Protein AF-A0A7S4URN3-F1 (afdb_monomer)

Structure (mmCIF, N/CA/C/O backbone):
data_AF-A0A7S4URN3-F1
#
_entry.id   AF-A0A7S4URN3-F1
#
loop_
_atom_site.group_PDB
_atom_site.id
_atom_site.type_symbol
_atom_site.label_atom_id
_atom_site.label_alt_id
_atom_site.label_comp_id
_atom_site.label_asym_id
_atom_site.label_entity_id
_atom_site.label_seq_id
_atom_site.pdbx_PDB_ins_code
_atom_site.Cartn_x
_atom_site.Cartn_y
_atom_site.Cartn_z
_atom_site.occupancy
_atom_site.B_iso_or_equiv
_atom_site.auth_seq_id
_atom_site.auth_comp_id
_atom_site.auth_asym_id
_atom_site.auth_atom_id
_atom_site.pdbx_PDB_model_num
ATOM 1 N N . ALA A 1 1 ? 8.126 -21.724 -4.068 1.00 31.20 1 ALA A N 1
ATOM 2 C CA . ALA A 1 1 ? 8.410 -22.560 -5.254 1.00 31.20 1 ALA A CA 1
ATOM 3 C C . ALA A 1 1 ? 7.134 -22.902 -6.029 1.00 31.20 1 ALA A C 1
ATOM 5 O O . ALA A 1 1 ? 7.015 -22.445 -7.153 1.00 31.20 1 ALA A O 1
ATOM 6 N N . VAL A 1 2 ? 6.151 -23.600 -5.439 1.00 29.59 2 VAL A N 1
ATOM 7 C CA . VAL A 1 2 ? 4.902 -23.997 -6.135 1.00 29.59 2 VAL A CA 1
ATOM 8 C C . VAL A 1 2 ? 4.038 -22.802 -6.569 1.00 29.59 2 VAL A C 1
ATOM 10 O O . VAL A 1 2 ? 3.654 -22.737 -7.728 1.00 29.59 2 VAL A O 1
ATOM 13 N N . ALA A 1 3 ? 3.812 -21.812 -5.697 1.00 33.62 3 ALA A N 1
ATOM 14 C CA . ALA A 1 3 ? 3.045 -20.606 -6.047 1.00 33.62 3 ALA A CA 1
ATOM 15 C C . ALA A 1 3 ? 3.719 -19.762 -7.148 1.00 33.62 3 ALA A C 1
ATOM 17 O O . ALA A 1 3 ? 3.052 -19.281 -8.056 1.00 33.62 3 ALA A O 1
ATOM 18 N N . ALA A 1 4 ? 5.053 -19.653 -7.113 1.00 37.53 4 ALA A N 1
ATOM 19 C CA . ALA A 1 4 ? 5.818 -19.019 -8.184 1.00 37.53 4 ALA A CA 1
ATOM 20 C C . ALA A 1 4 ? 5.694 -19.816 -9.493 1.00 37.53 4 ALA A C 1
ATOM 22 O O . ALA A 1 4 ? 5.439 -19.227 -10.532 1.00 37.53 4 ALA A O 1
ATOM 23 N N . GLY A 1 5 ? 5.779 -21.150 -9.441 1.00 33.94 5 GLY A N 1
ATOM 24 C CA . GLY A 1 5 ? 5.560 -22.020 -10.600 1.00 33.94 5 GLY A CA 1
ATOM 25 C C . GLY A 1 5 ? 4.154 -21.895 -11.192 1.00 33.94 5 GLY A C 1
ATOM 26 O O . GLY A 1 5 ? 4.022 -21.835 -12.407 1.00 33.94 5 GLY A O 1
ATOM 27 N N . MET A 1 6 ? 3.116 -21.778 -10.360 1.00 39.91 6 MET A N 1
ATOM 28 C CA . MET A 1 6 ? 1.736 -21.556 -10.808 1.00 39.91 6 MET A CA 1
ATOM 29 C C . MET A 1 6 ? 1.520 -20.153 -11.377 1.00 39.91 6 MET A C 1
ATOM 31 O O . MET A 1 6 ? 0.835 -20.029 -12.380 1.00 39.91 6 MET A O 1
ATOM 35 N N . ALA A 1 7 ? 2.126 -19.111 -10.801 1.00 45.91 7 ALA A N 1
ATOM 36 C CA . ALA A 1 7 ? 2.067 -17.753 -11.343 1.00 45.91 7 ALA A CA 1
ATOM 37 C C . ALA A 1 7 ? 2.823 -17.640 -12.675 1.00 45.91 7 ALA A C 1
ATOM 39 O O . ALA A 1 7 ? 2.300 -17.064 -13.624 1.00 45.91 7 ALA A O 1
ATOM 40 N N . PHE A 1 8 ? 4.002 -18.262 -12.788 1.00 50.72 8 PHE A N 1
ATOM 41 C CA . PHE A 1 8 ? 4.723 -18.388 -14.055 1.00 50.72 8 PHE A CA 1
ATOM 42 C C . PHE A 1 8 ? 3.927 -19.203 -15.076 1.00 50.72 8 PHE A C 1
ATOM 44 O O . PHE A 1 8 ? 3.889 -18.827 -16.239 1.00 50.72 8 PHE A O 1
ATOM 51 N N . HIS A 1 9 ? 3.253 -20.276 -14.657 1.00 48.88 9 HIS A N 1
ATOM 52 C CA . HIS A 1 9 ? 2.403 -21.076 -15.535 1.00 48.88 9 HIS A CA 1
ATOM 53 C C . HIS A 1 9 ? 1.124 -20.335 -15.943 1.00 48.88 9 HIS A C 1
ATOM 55 O O . HIS A 1 9 ? 0.731 -20.425 -17.093 1.00 48.88 9 HIS A O 1
ATOM 61 N N . ALA A 1 10 ? 0.505 -19.553 -15.059 1.00 50.66 10 ALA A N 1
ATOM 62 C CA . ALA A 1 10 ? -0.673 -18.740 -15.356 1.00 50.66 10 ALA A CA 1
ATOM 63 C C . ALA A 1 10 ? -0.323 -17.553 -16.260 1.00 50.66 10 ALA A C 1
ATOM 65 O O . ALA A 1 10 ? -1.000 -17.339 -17.259 1.00 50.66 10 ALA A O 1
ATOM 66 N N . ALA A 1 11 ? 0.772 -16.840 -15.979 1.00 51.81 11 ALA A N 1
ATOM 67 C CA . ALA A 1 11 ? 1.311 -15.822 -16.875 1.00 51.81 11 ALA A CA 1
ATOM 68 C C . ALA A 1 11 ? 1.699 -16.442 -18.222 1.00 51.81 11 ALA A C 1
ATOM 70 O O . ALA A 1 11 ? 1.408 -15.869 -19.264 1.00 51.81 11 ALA A O 1
ATOM 71 N N . ALA A 1 12 ? 2.261 -17.653 -18.228 1.00 51.88 12 ALA A N 1
ATOM 72 C CA . ALA A 1 12 ? 2.531 -18.375 -19.460 1.00 51.88 12 ALA A CA 1
ATOM 73 C C . ALA A 1 12 ? 1.251 -18.847 -20.178 1.00 51.88 12 ALA A C 1
ATOM 75 O O . ALA A 1 12 ? 1.177 -18.811 -21.396 1.00 51.88 12 ALA A O 1
ATOM 76 N N . ILE A 1 13 ? 0.191 -19.237 -19.482 1.00 54.19 13 ILE A N 1
ATOM 77 C CA . ILE A 1 13 ? -1.080 -19.592 -20.128 1.00 54.19 13 ILE A CA 1
ATOM 78 C C . ILE A 1 13 ? -1.747 -18.344 -20.719 1.00 54.19 13 ILE A C 1
ATOM 80 O O . ILE A 1 13 ? -2.245 -18.389 -21.842 1.00 54.19 13 ILE A O 1
ATOM 84 N N . PHE A 1 14 ? -1.727 -17.223 -19.996 1.00 55.41 14 PHE A N 1
ATOM 85 C CA . PHE A 1 14 ? -2.300 -15.964 -20.466 1.00 55.41 14 PHE A CA 1
ATOM 86 C C . PHE A 1 14 ? -1.469 -15.315 -21.585 1.00 55.41 14 PHE A C 1
ATOM 88 O O . PHE A 1 14 ? -2.052 -14.714 -22.490 1.00 55.41 14 PHE A O 1
ATOM 95 N N . TYR A 1 15 ? -0.137 -15.468 -21.565 1.00 57.97 15 TYR A N 1
ATOM 96 C CA . TYR A 1 15 ? 0.778 -14.700 -22.419 1.00 57.97 15 TYR A CA 1
ATOM 97 C C . TYR A 1 15 ? 1.849 -15.503 -23.190 1.00 57.97 15 TYR A C 1
ATOM 99 O O . TYR A 1 15 ? 2.396 -14.968 -24.148 1.00 57.97 15 TYR A O 1
ATOM 107 N N . ALA A 1 16 ? 2.152 -16.774 -22.888 1.00 46.41 16 ALA A N 1
ATOM 108 C CA . ALA A 1 16 ? 3.284 -17.517 -23.497 1.00 46.41 16 ALA A CA 1
ATOM 109 C C . ALA A 1 16 ? 3.098 -17.968 -24.953 1.00 46.41 16 ALA A C 1
ATOM 111 O O . ALA A 1 16 ? 3.830 -18.837 -25.425 1.00 46.41 16 ALA A O 1
ATOM 112 N N . ARG A 1 17 ? 2.151 -17.396 -25.694 1.00 48.62 17 ARG A N 1
ATOM 113 C CA . ARG A 1 17 ? 2.053 -17.604 -27.149 1.00 48.62 17 ARG A CA 1
ATOM 114 C C . ARG A 1 17 ? 1.726 -16.336 -27.928 1.00 48.62 17 ARG A C 1
ATOM 116 O O . ARG A 1 17 ? 1.240 -16.424 -29.049 1.00 48.62 17 ARG A O 1
ATOM 123 N N . ARG A 1 18 ? 1.931 -15.169 -27.326 1.00 54.78 18 ARG A N 1
ATOM 124 C CA . ARG A 1 18 ? 1.501 -13.897 -27.895 1.00 54.78 18 ARG A C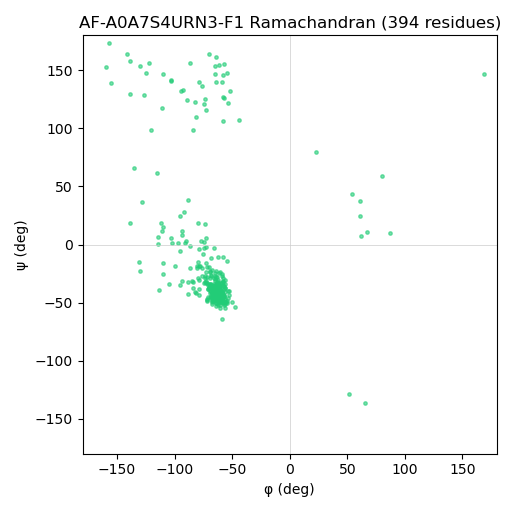A 1
ATOM 125 C C . ARG A 1 18 ? 2.706 -12.989 -28.097 1.00 54.78 18 ARG A C 1
ATOM 127 O O . ARG A 1 18 ? 3.133 -12.343 -27.156 1.00 54.78 18 ARG A O 1
ATOM 134 N N . GLU A 1 19 ? 3.234 -12.940 -29.319 1.00 55.97 19 GLU A N 1
ATOM 135 C CA . GLU A 1 19 ? 4.227 -11.927 -29.736 1.00 55.97 19 GLU A CA 1
ATOM 136 C C . GLU A 1 19 ? 3.642 -10.496 -29.664 1.00 55.97 19 GLU A C 1
ATOM 138 O O . GLU A 1 19 ? 4.362 -9.507 -29.725 1.00 55.97 19 GLU A O 1
ATOM 143 N N . ASP A 1 20 ? 2.322 -10.369 -29.475 1.00 64.44 20 ASP A N 1
ATOM 144 C CA . ASP A 1 20 ? 1.578 -9.112 -29.420 1.00 64.44 20 ASP A CA 1
ATOM 145 C C . ASP A 1 20 ? 1.378 -8.555 -27.995 1.00 64.44 20 ASP A C 1
ATOM 147 O O . ASP A 1 20 ? 0.625 -7.596 -27.825 1.00 64.44 20 ASP A O 1
ATOM 151 N N . VAL A 1 21 ? 2.004 -9.113 -26.940 1.00 73.81 21 VAL A N 1
ATOM 152 C CA . VAL A 1 21 ? 1.850 -8.555 -25.570 1.00 73.81 21 VAL A CA 1
ATOM 153 C C . VAL A 1 21 ? 2.269 -7.094 -25.533 1.00 73.81 21 VAL A C 1
ATOM 155 O O . VAL A 1 21 ? 1.562 -6.267 -24.962 1.00 73.81 21 VAL A O 1
ATOM 158 N N . LYS A 1 22 ? 3.397 -6.777 -26.174 1.00 74.75 22 LYS A N 1
ATOM 159 C CA . LYS A 1 22 ? 3.899 -5.410 -26.280 1.00 74.75 22 LYS A CA 1
ATOM 160 C C . LYS A 1 22 ? 2.895 -4.494 -26.984 1.00 74.75 22 LYS A C 1
ATOM 162 O O . LYS A 1 22 ? 2.671 -3.386 -26.510 1.00 74.75 22 LYS A O 1
ATOM 167 N N . ASP A 1 23 ? 2.254 -4.975 -28.046 1.00 75.12 23 ASP A N 1
ATOM 168 C CA . ASP A 1 23 ? 1.300 -4.200 -28.852 1.00 75.12 23 ASP A CA 1
ATOM 169 C C . ASP A 1 23 ? -0.030 -3.944 -28.126 1.00 75.12 23 ASP A C 1
ATOM 171 O O . ASP A 1 23 ? -0.773 -3.025 -28.468 1.00 75.12 23 ASP A O 1
ATOM 175 N N . ARG A 1 24 ? -0.333 -4.732 -27.087 1.00 76.69 24 ARG A N 1
ATOM 176 C CA . ARG A 1 24 ? -1.488 -4.509 -26.203 1.00 76.69 24 ARG A CA 1
ATOM 177 C C . ARG A 1 24 ? -1.229 -3.449 -25.143 1.00 76.69 24 ARG A C 1
ATOM 179 O O . ARG A 1 24 ? -2.192 -2.948 -24.559 1.00 76.69 24 ARG A O 1
ATOM 186 N N . LEU A 1 25 ? 0.031 -3.118 -24.860 1.00 80.56 25 LEU A N 1
ATOM 187 C CA . LEU A 1 25 ? 0.356 -2.069 -23.903 1.00 80.56 25 LEU A CA 1
ATOM 188 C C . LEU A 1 25 ? 0.043 -0.714 -24.535 1.00 80.56 25 LEU A C 1
ATOM 190 O O . LEU A 1 25 ? 0.535 -0.371 -25.605 1.00 80.56 25 LEU A O 1
ATOM 194 N N . HIS A 1 26 ? -0.773 0.070 -23.849 1.00 78.19 26 HIS A N 1
ATOM 195 C CA . HIS A 1 26 ? -1.189 1.395 -24.288 1.00 78.19 26 HIS A CA 1
ATOM 196 C C . HIS A 1 26 ? -1.190 2.353 -23.100 1.00 78.19 26 HIS A C 1
ATOM 198 O O . HIS A 1 26 ? -1.283 1.919 -21.948 1.00 78.19 26 HIS A O 1
ATOM 204 N N . SER A 1 27 ? -1.102 3.654 -23.392 1.00 84.44 27 SER A N 1
ATOM 205 C CA . SER A 1 27 ? -1.157 4.720 -22.385 1.00 84.44 27 SER A CA 1
ATOM 206 C C . SER A 1 27 ? -0.152 4.473 -21.238 1.00 84.44 27 SER A C 1
ATOM 208 O O . SER A 1 27 ? 1.023 4.206 -21.497 1.00 84.44 27 SER A O 1
ATOM 210 N N . GLU A 1 28 ? -0.604 4.526 -19.987 1.00 83.06 28 GLU A N 1
ATOM 211 C CA . GLU A 1 28 ? 0.191 4.365 -18.767 1.00 83.06 28 GLU A CA 1
ATOM 212 C C . GLU A 1 28 ? 0.972 3.041 -18.712 1.00 83.06 28 GLU A C 1
ATOM 214 O O . GLU A 1 28 ? 2.139 3.010 -18.320 1.00 83.06 28 GLU A O 1
ATOM 219 N N . ASN A 1 29 ? 0.387 1.943 -19.199 1.00 85.00 29 ASN A N 1
ATOM 220 C CA . ASN A 1 29 ? 1.064 0.646 -19.196 1.00 85.00 29 ASN A CA 1
ATOM 221 C C . ASN A 1 29 ? 2.283 0.618 -20.123 1.00 85.00 29 ASN A C 1
ATOM 223 O O . ASN A 1 29 ? 3.320 0.045 -19.785 1.00 85.00 29 ASN A O 1
ATOM 227 N N . ALA A 1 30 ? 2.157 1.239 -21.299 1.00 88.12 30 ALA A N 1
ATOM 228 C CA . ALA A 1 30 ? 3.261 1.369 -22.244 1.00 88.12 30 ALA A CA 1
ATOM 229 C C . ALA A 1 30 ? 4.333 2.327 -21.711 1.00 88.12 30 ALA A C 1
ATOM 231 O O . ALA A 1 30 ? 5.526 2.057 -21.866 1.00 88.12 30 ALA A O 1
ATOM 232 N N . PHE A 1 31 ? 3.910 3.404 -21.041 1.00 91.62 31 PHE A N 1
ATOM 233 C CA . PHE A 1 31 ? 4.807 4.353 -20.390 1.00 91.62 31 PHE A CA 1
ATOM 234 C C . PHE A 1 31 ? 5.708 3.654 -19.366 1.00 91.62 31 PHE A C 1
ATOM 236 O O . PHE A 1 31 ? 6.931 3.727 -19.485 1.00 91.62 31 PHE A O 1
ATOM 243 N N . TYR A 1 32 ? 5.150 2.876 -18.436 1.00 93.56 32 TYR A N 1
ATOM 244 C CA . TYR A 1 32 ? 5.968 2.158 -17.454 1.00 93.56 32 TYR A CA 1
ATOM 245 C C . TYR A 1 32 ? 6.831 1.062 -18.071 1.00 93.56 32 TYR A C 1
ATOM 247 O O . TYR A 1 32 ? 8.019 0.962 -17.760 1.00 93.56 32 TYR A O 1
ATOM 255 N N . TYR A 1 33 ? 6.285 0.284 -19.006 1.00 93.75 33 TYR A N 1
ATOM 256 C CA . TYR A 1 33 ? 7.069 -0.728 -19.709 1.00 93.75 33 TYR A CA 1
ATOM 257 C C . TYR A 1 33 ? 8.284 -0.133 -20.445 1.00 93.75 33 TYR A C 1
ATOM 259 O O . TYR A 1 33 ? 9.333 -0.777 -20.521 1.00 93.75 33 TYR A O 1
ATOM 267 N N . SER A 1 34 ? 8.188 1.109 -20.933 1.00 93.81 34 SER A N 1
ATOM 268 C CA . SER A 1 34 ? 9.299 1.774 -21.618 1.00 93.81 34 SER A CA 1
ATOM 269 C C . SER A 1 34 ? 10.548 1.907 -20.735 1.00 93.81 34 SER A C 1
ATOM 271 O O . SER A 1 34 ? 11.649 1.636 -21.214 1.00 93.81 34 SER A O 1
ATOM 273 N N . PHE A 1 35 ? 10.407 2.198 -19.436 1.00 95.31 35 PHE A N 1
ATOM 274 C CA . PHE A 1 35 ? 11.544 2.284 -18.511 1.00 95.31 35 PHE A CA 1
ATOM 275 C C . PHE A 1 35 ? 12.195 0.922 -18.266 1.00 95.31 35 PHE A C 1
ATOM 277 O O . PHE A 1 35 ? 13.421 0.808 -18.255 1.00 95.31 35 PHE A O 1
ATOM 284 N N . TYR A 1 36 ? 11.390 -0.137 -18.137 1.00 95.88 36 TYR A N 1
ATOM 285 C CA . TYR A 1 36 ? 11.913 -1.504 -18.097 1.00 95.88 36 TYR A CA 1
ATOM 286 C C . TYR A 1 36 ? 12.708 -1.815 -19.374 1.00 95.88 36 TYR A C 1
ATOM 288 O O . TYR A 1 36 ? 13.822 -2.345 -19.300 1.00 95.88 36 TYR A O 1
ATOM 296 N N . GLN A 1 37 ? 12.180 -1.419 -20.538 1.00 94.62 37 GLN A N 1
ATOM 297 C CA . GLN A 1 37 ? 12.847 -1.608 -21.821 1.00 94.62 37 GLN A CA 1
ATOM 298 C C . GLN A 1 37 ? 14.197 -0.868 -21.878 1.00 94.62 37 GLN A C 1
ATOM 300 O O . GLN A 1 37 ? 15.192 -1.447 -22.315 1.00 94.62 37 GLN A O 1
ATOM 305 N N . GLN A 1 38 ? 14.275 0.369 -21.376 1.00 94.69 38 GLN A N 1
ATOM 306 C CA . GLN A 1 38 ? 15.536 1.117 -21.297 1.00 94.69 38 GLN A CA 1
ATOM 307 C C . GLN A 1 38 ? 16.605 0.360 -20.486 1.00 94.69 38 GLN A C 1
ATOM 309 O O . GLN A 1 38 ? 17.749 0.223 -20.928 1.00 94.69 38 GLN A O 1
ATOM 314 N N . VAL A 1 39 ? 16.231 -0.215 -19.336 1.00 96.62 39 VAL A N 1
ATOM 315 C CA . VAL A 1 39 ? 17.162 -0.952 -18.463 1.00 96.62 39 VAL A CA 1
ATOM 316 C C . VAL A 1 39 ? 17.684 -2.224 -19.132 1.00 96.62 39 VAL A C 1
ATOM 318 O O . VAL A 1 39 ? 18.885 -2.513 -19.068 1.00 96.62 39 VAL A O 1
ATOM 321 N N . ILE A 1 40 ? 16.822 -3.006 -19.787 1.00 95.75 40 ILE A N 1
ATOM 322 C CA . ILE A 1 40 ? 17.253 -4.249 -20.450 1.00 95.75 40 ILE A CA 1
ATOM 323 C C . ILE A 1 40 ? 18.066 -3.977 -21.721 1.00 95.75 40 ILE A C 1
ATOM 325 O O . ILE A 1 40 ? 18.977 -4.745 -22.024 1.00 95.75 40 ILE A O 1
ATOM 329 N N . SER A 1 41 ? 17.793 -2.877 -22.429 1.00 94.31 41 SER A N 1
ATOM 330 C CA . SER A 1 41 ? 18.504 -2.495 -23.654 1.00 94.31 41 SER A CA 1
ATOM 331 C C . SER A 1 41 ? 19.860 -1.828 -23.392 1.00 94.31 41 SER A C 1
ATOM 333 O O . SER A 1 41 ? 20.684 -1.746 -24.302 1.00 94.31 41 SER A O 1
ATOM 335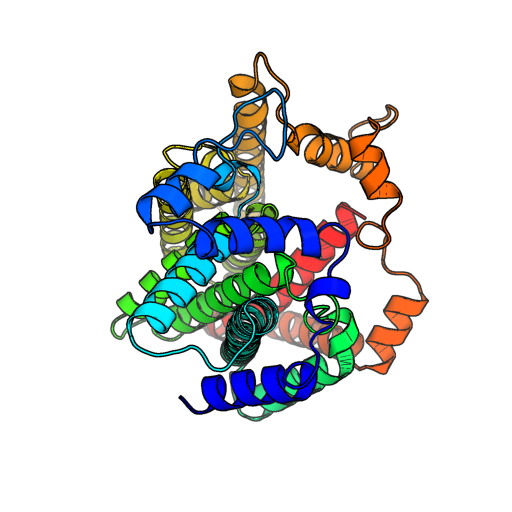 N N . ALA A 1 42 ? 20.136 -1.385 -22.161 1.00 94.31 42 ALA A N 1
ATOM 336 C CA . ALA A 1 42 ? 21.417 -0.779 -21.802 1.00 94.31 42 ALA A CA 1
ATOM 337 C C . ALA A 1 42 ? 22.610 -1.744 -21.981 1.00 94.31 42 ALA A C 1
ATOM 339 O O . ALA A 1 42 ? 22.485 -2.966 -21.860 1.00 94.31 42 ALA A O 1
ATOM 340 N N . ARG A 1 43 ? 23.824 -1.221 -22.202 1.00 92.56 43 ARG A N 1
ATOM 341 C CA . ARG A 1 43 ? 25.020 -2.080 -22.349 1.00 92.56 43 ARG A CA 1
ATOM 342 C C . ARG A 1 43 ? 25.481 -2.670 -21.017 1.00 92.56 43 ARG A C 1
ATOM 344 O O . ARG A 1 43 ? 26.035 -3.763 -20.981 1.00 92.56 43 ARG A O 1
ATOM 351 N N . SER A 1 44 ? 25.227 -1.972 -19.912 1.00 92.75 44 SER A N 1
ATOM 352 C CA . SER A 1 44 ? 25.568 -2.414 -18.558 1.00 92.75 44 SER A CA 1
ATOM 353 C C . SER A 1 44 ? 24.477 -2.043 -17.553 1.00 92.75 44 SER A C 1
ATOM 355 O O . SER A 1 44 ? 23.644 -1.180 -17.821 1.00 92.75 44 SER A O 1
ATOM 357 N N . TRP A 1 45 ? 24.499 -2.670 -16.372 1.00 91.06 45 TRP A N 1
ATOM 358 C CA . TRP A 1 45 ? 23.572 -2.334 -15.285 1.00 91.06 45 TRP A CA 1
ATO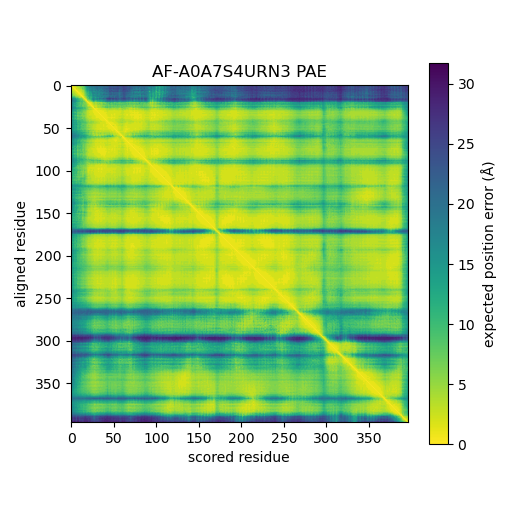M 359 C C . TRP A 1 45 ? 23.737 -0.884 -14.800 1.00 91.06 45 TRP A C 1
ATOM 361 O O . TRP A 1 45 ? 22.752 -0.258 -14.425 1.00 91.06 45 TRP A O 1
ATOM 371 N N . ARG A 1 46 ? 24.962 -0.335 -14.853 1.00 93.31 46 ARG A N 1
ATOM 372 C CA . ARG A 1 46 ? 25.241 1.066 -14.495 1.00 93.31 46 ARG A CA 1
ATOM 373 C C . ARG A 1 46 ? 24.583 2.025 -15.473 1.00 93.31 46 ARG A C 1
ATOM 375 O O . ARG A 1 46 ? 23.897 2.931 -15.035 1.00 93.31 46 ARG A O 1
ATOM 382 N N . GLN A 1 47 ? 24.738 1.770 -16.772 1.00 93.50 47 GLN A N 1
ATOM 383 C CA . GLN A 1 47 ? 24.092 2.584 -17.804 1.00 93.50 47 GLN A CA 1
ATOM 384 C C . GLN A 1 47 ? 22.566 2.486 -17.738 1.00 93.50 47 GLN A C 1
ATOM 386 O O . GLN A 1 47 ? 21.893 3.481 -17.952 1.00 93.50 47 GLN A O 1
ATOM 391 N N . GLY A 1 48 ? 22.017 1.311 -17.408 1.00 92.56 48 GLY A N 1
ATOM 392 C CA . GLY A 1 48 ? 20.574 1.164 -17.198 1.00 92.56 48 GLY A CA 1
ATOM 393 C C . GLY A 1 48 ? 20.062 1.988 -16.014 1.00 92.56 48 GLY A C 1
ATOM 394 O O . GLY A 1 48 ? 19.001 2.588 -16.108 1.00 92.56 48 GLY A O 1
ATOM 395 N N . LEU A 1 49 ? 20.824 2.055 -14.916 1.00 93.69 49 LEU A N 1
ATOM 396 C CA . LEU A 1 49 ? 20.493 2.911 -13.774 1.00 93.69 49 LEU A CA 1
ATOM 397 C C . LEU A 1 49 ? 20.638 4.401 -14.114 1.00 93.69 49 LEU A C 1
ATOM 399 O O . LEU A 1 49 ? 19.767 5.190 -13.768 1.00 93.69 49 LEU A O 1
ATOM 403 N N . GLU A 1 50 ? 21.729 4.774 -14.781 1.00 93.62 50 GLU A N 1
ATOM 404 C CA . GLU A 1 50 ? 22.023 6.152 -15.185 1.00 93.62 50 GLU A CA 1
ATOM 405 C C . GLU A 1 50 ? 20.957 6.702 -16.139 1.00 93.62 50 GLU A C 1
ATOM 407 O O . GLU A 1 50 ? 20.507 7.824 -15.942 1.00 93.62 50 GLU A O 1
ATOM 412 N N . ALA A 1 51 ? 20.469 5.881 -17.076 1.00 91.75 51 ALA A N 1
ATOM 413 C CA . ALA A 1 51 ? 19.383 6.246 -17.986 1.00 91.75 51 ALA A CA 1
ATOM 414 C C . ALA A 1 51 ? 18.091 6.650 -17.254 1.00 91.75 51 ALA A C 1
ATOM 416 O O . ALA A 1 51 ? 17.406 7.562 -17.693 1.00 91.75 51 ALA A O 1
ATOM 417 N N . LEU A 1 52 ? 17.779 6.011 -16.120 1.00 94.44 52 LEU A N 1
ATOM 418 C CA . LEU A 1 52 ? 16.614 6.368 -15.301 1.00 94.44 52 LEU A CA 1
ATOM 419 C C . LEU A 1 52 ? 16.902 7.490 -14.294 1.00 94.44 52 LEU A C 1
ATOM 421 O O . LEU A 1 52 ? 15.980 8.098 -13.750 1.00 94.44 52 LEU A O 1
ATOM 425 N N . TRP A 1 53 ? 18.173 7.717 -13.969 1.00 92.69 53 TRP A N 1
ATOM 426 C CA . TRP A 1 53 ? 18.586 8.741 -13.016 1.00 92.69 53 TRP A CA 1
ATOM 427 C C . TRP A 1 53 ? 18.650 10.128 -13.650 1.00 92.69 53 TRP A C 1
ATOM 429 O O . TRP A 1 53 ? 18.272 11.106 -13.010 1.00 92.69 53 TRP A O 1
ATOM 439 N N . VAL A 1 54 ? 19.172 10.187 -14.872 1.00 91.50 54 VAL A N 1
ATOM 440 C CA . VAL A 1 54 ? 19.385 11.382 -15.693 1.00 91.50 54 VAL A CA 1
ATOM 441 C C . VAL A 1 54 ? 18.484 11.236 -16.923 1.00 91.50 54 VAL A C 1
ATOM 443 O O . VAL A 1 54 ? 18.957 11.078 -18.051 1.00 91.50 54 VAL A O 1
ATOM 446 N N . ASP A 1 55 ? 17.170 11.166 -16.699 1.00 90.19 55 ASP A N 1
ATOM 447 C CA . ASP A 1 55 ? 16.211 10.957 -17.780 1.00 90.19 55 ASP A CA 1
ATOM 448 C C . ASP A 1 55 ? 15.906 12.290 -18.469 1.00 90.19 55 ASP A C 1
ATOM 450 O O . ASP A 1 55 ? 15.475 13.255 -17.843 1.00 90.19 55 ASP A O 1
ATOM 454 N N . THR A 1 56 ? 16.145 12.327 -19.778 1.00 87.81 56 THR A N 1
ATOM 455 C CA . THR A 1 56 ? 15.885 13.488 -20.649 1.00 87.81 56 THR A CA 1
ATOM 456 C C . THR A 1 56 ? 14.797 13.200 -21.680 1.00 87.81 56 THR A C 1
ATOM 458 O O . THR A 1 56 ? 14.496 14.044 -22.520 1.00 87.81 56 THR A O 1
ATOM 461 N N . LEU A 1 57 ? 14.226 11.991 -21.660 1.00 85.69 57 LEU A N 1
ATOM 462 C CA . LEU A 1 57 ? 13.277 11.523 -22.666 1.00 85.69 57 LEU A CA 1
ATOM 463 C C . LEU A 1 57 ? 11.827 11.740 -22.236 1.00 85.69 57 LEU A C 1
ATOM 465 O O . LEU A 1 57 ? 10.986 12.010 -23.091 1.00 85.69 57 LEU A O 1
ATOM 469 N N . SER A 1 58 ? 11.526 11.617 -20.942 1.00 84.25 58 SER A N 1
ATOM 470 C CA . SER A 1 58 ? 10.144 11.623 -20.449 1.00 84.25 58 SER A CA 1
ATOM 471 C C . SER A 1 58 ? 9.549 13.028 -20.361 1.00 84.25 58 SER A C 1
ATOM 473 O O . SER A 1 58 ? 8.378 13.203 -20.685 1.00 84.25 58 SER A O 1
ATOM 475 N N . GLU A 1 59 ? 10.341 14.025 -19.953 1.00 84.88 59 GLU A N 1
ATOM 476 C CA . GLU A 1 59 ? 9.903 15.420 -19.755 1.00 84.88 59 GLU A CA 1
ATOM 477 C C . GLU A 1 59 ? 10.809 16.425 -20.502 1.00 84.88 59 GLU A C 1
ATOM 479 O O . GLU A 1 59 ? 11.079 17.526 -20.029 1.00 84.88 59 GLU A O 1
ATOM 484 N N . ALA A 1 60 ? 11.283 16.060 -21.702 1.00 80.12 60 ALA A N 1
ATOM 485 C CA . ALA A 1 60 ? 12.137 16.929 -22.516 1.00 80.12 60 ALA A CA 1
ATOM 486 C C . ALA A 1 60 ? 11.518 18.338 -22.696 1.00 80.12 60 ALA A C 1
ATOM 488 O O . ALA A 1 60 ? 10.348 18.442 -23.080 1.00 80.12 60 ALA A O 1
ATOM 489 N N . PRO A 1 61 ? 12.279 19.432 -22.491 1.00 82.56 61 PRO A N 1
ATOM 490 C CA . PRO A 1 61 ? 13.742 19.507 -22.412 1.00 82.56 61 PRO A CA 1
ATOM 491 C C . PRO A 1 61 ? 14.336 19.358 -21.001 1.00 82.56 61 PRO A C 1
ATOM 493 O O . PRO A 1 61 ? 15.551 19.495 -20.855 1.00 82.56 61 PRO A O 1
ATOM 496 N N . GLU A 1 62 ? 13.520 19.144 -19.971 1.00 84.31 62 GLU A N 1
ATOM 497 C CA . GLU A 1 62 ? 13.995 19.069 -18.591 1.00 84.31 62 GLU A CA 1
ATOM 498 C C . GLU A 1 62 ? 14.624 17.701 -18.292 1.00 84.31 62 GLU A C 1
ATOM 500 O O . GLU A 1 62 ? 14.156 16.656 -18.744 1.00 84.31 62 GLU A O 1
ATOM 505 N N . GLU A 1 63 ? 15.722 17.720 -17.536 1.00 87.06 63 GLU A N 1
ATOM 506 C CA . GLU A 1 63 ? 16.348 16.513 -17.003 1.00 87.06 63 GLU A CA 1
ATOM 507 C C . GLU A 1 63 ? 15.726 16.190 -15.647 1.00 87.06 63 GLU A C 1
ATOM 509 O O . GLU A 1 63 ? 15.747 17.013 -14.726 1.00 87.06 63 GLU A O 1
ATOM 514 N N . ILE A 1 64 ? 15.209 14.972 -15.511 1.00 89.50 64 ILE A N 1
ATOM 515 C CA . ILE A 1 64 ? 14.543 14.519 -14.296 1.00 89.50 64 ILE A CA 1
ATOM 516 C C . ILE A 1 64 ? 15.085 13.173 -13.820 1.00 89.50 64 ILE A C 1
ATOM 518 O O . ILE A 1 64 ? 15.535 12.322 -14.585 1.00 89.50 64 ILE A O 1
ATOM 522 N N . ASN A 1 65 ? 14.979 12.942 -12.513 1.00 91.00 65 ASN A N 1
ATOM 523 C CA . ASN A 1 65 ? 15.196 11.617 -11.947 1.00 91.00 65 ASN A CA 1
ATOM 524 C C . ASN A 1 65 ? 13.899 10.809 -12.046 1.00 91.00 65 ASN A C 1
ATOM 526 O O . ASN A 1 65 ? 13.013 10.949 -11.196 1.00 91.00 65 ASN A O 1
ATOM 530 N N . ALA A 1 66 ? 13.794 9.953 -13.065 1.00 91.62 66 ALA A N 1
ATOM 531 C CA . ALA A 1 66 ? 12.588 9.179 -13.346 1.00 91.62 66 ALA A CA 1
ATOM 532 C C . ALA A 1 66 ? 12.217 8.229 -12.192 1.00 91.62 66 ALA A C 1
ATOM 534 O O . ALA A 1 66 ? 11.033 8.077 -11.887 1.00 91.62 66 ALA A O 1
ATOM 535 N N . LEU A 1 67 ? 13.205 7.652 -11.485 1.00 91.12 67 LEU A N 1
ATOM 536 C CA . LEU A 1 67 ? 12.977 6.780 -10.314 1.00 91.12 67 LEU A CA 1
ATOM 537 C C . LEU A 1 67 ? 12.161 7.484 -9.231 1.00 91.12 67 LEU A C 1
ATOM 539 O O . LEU A 1 67 ? 11.170 6.939 -8.741 1.00 91.12 67 LEU A O 1
ATOM 543 N N . ARG A 1 68 ? 12.565 8.707 -8.877 1.00 87.06 68 ARG A N 1
ATOM 544 C CA . ARG A 1 68 ? 11.860 9.536 -7.898 1.00 87.06 68 ARG A CA 1
ATOM 545 C C . ARG A 1 68 ? 10.550 10.063 -8.478 1.00 87.06 68 ARG A C 1
ATOM 547 O O . ARG A 1 68 ? 9.524 9.988 -7.808 1.00 87.06 68 ARG A O 1
ATOM 554 N N . ARG A 1 69 ? 10.592 10.592 -9.698 1.00 85.88 69 ARG A N 1
ATOM 555 C CA . ARG A 1 69 ? 9.474 11.289 -10.335 1.00 85.88 69 ARG A CA 1
ATOM 556 C C . ARG A 1 69 ? 8.263 10.384 -10.562 1.00 85.88 69 ARG A C 1
ATOM 558 O O . ARG A 1 69 ? 7.154 10.777 -10.235 1.00 85.88 69 ARG A O 1
ATOM 565 N N . PHE A 1 70 ? 8.480 9.165 -11.054 1.00 88.75 70 PHE A N 1
ATOM 566 C CA . PHE A 1 70 ? 7.404 8.271 -11.501 1.00 88.75 70 PHE A CA 1
ATOM 567 C C . PHE A 1 70 ? 7.253 6.994 -10.667 1.00 88.75 70 PHE A C 1
ATOM 569 O O . PHE A 1 70 ? 6.479 6.107 -11.036 1.00 88.75 70 PHE A O 1
ATOM 576 N N . ASN A 1 71 ? 7.992 6.867 -9.557 1.00 91.69 71 ASN A N 1
ATOM 577 C CA . ASN A 1 71 ? 7.967 5.678 -8.696 1.00 91.69 71 ASN A CA 1
ATOM 578 C C . ASN A 1 71 ? 8.255 4.378 -9.483 1.00 91.69 71 ASN A C 1
ATOM 580 O O . ASN A 1 71 ? 7.566 3.376 -9.318 1.00 91.69 71 ASN A O 1
ATOM 584 N N . ILE A 1 72 ? 9.258 4.404 -10.376 1.00 94.00 72 ILE A N 1
ATOM 585 C CA . ILE A 1 72 ? 9.598 3.303 -11.309 1.00 94.00 72 ILE A CA 1
ATOM 586 C C . ILE A 1 72 ? 10.646 2.315 -10.750 1.00 94.00 72 ILE A C 1
ATOM 588 O O . ILE A 1 72 ? 11.421 1.702 -11.489 1.00 94.00 72 ILE A O 1
ATOM 592 N N . TYR A 1 73 ? 10.717 2.158 -9.423 1.00 95.06 73 TYR A N 1
ATOM 593 C CA . TYR A 1 73 ? 11.707 1.282 -8.776 1.00 95.06 73 TYR A CA 1
ATOM 594 C C . TYR A 1 73 ? 11.549 -0.185 -9.200 1.00 95.06 73 TYR A C 1
ATOM 596 O O . TYR A 1 73 ? 12.531 -0.904 -9.372 1.00 95.06 73 TYR A O 1
ATOM 604 N N . GLN A 1 74 ? 10.318 -0.632 -9.405 1.00 95.06 74 GLN A N 1
ATOM 605 C CA . GLN A 1 74 ? 9.969 -1.970 -9.865 1.00 95.06 74 GLN A CA 1
ATOM 606 C C . GLN A 1 74 ? 10.446 -2.241 -11.298 1.00 95.06 74 GLN A C 1
ATOM 608 O O . GLN A 1 74 ? 10.934 -3.338 -11.553 1.00 95.06 74 GLN A O 1
ATOM 613 N N . GLU A 1 75 ? 10.406 -1.267 -12.215 1.00 96.81 75 GLU A N 1
ATOM 614 C CA . GLU A 1 75 ? 10.939 -1.435 -13.576 1.00 96.81 75 GLU A CA 1
ATOM 615 C C . GLU A 1 75 ? 12.447 -1.627 -13.542 1.00 96.81 75 GLU A C 1
ATOM 617 O O . GLU A 1 75 ? 12.970 -2.513 -14.220 1.00 96.81 75 GLU A O 1
ATOM 622 N N . LEU A 1 76 ? 13.140 -0.843 -12.710 1.00 96.31 76 LEU A N 1
ATOM 623 C CA . LEU A 1 76 ? 14.568 -1.012 -12.481 1.00 96.31 76 LEU A CA 1
ATOM 624 C C . LEU A 1 76 ? 14.864 -2.411 -11.928 1.00 96.31 76 LEU A C 1
ATOM 626 O O . LEU A 1 76 ? 15.719 -3.112 -12.465 1.00 96.31 76 LEU A O 1
ATOM 630 N N . LEU A 1 77 ? 14.150 -2.848 -10.888 1.00 96.12 77 LEU A N 1
ATOM 631 C CA . LEU A 1 77 ? 14.369 -4.158 -10.269 1.00 96.12 77 LEU A CA 1
ATOM 632 C C . LEU A 1 77 ? 14.073 -5.317 -11.231 1.00 96.12 77 LEU A C 1
ATOM 634 O O . LEU A 1 77 ? 14.882 -6.240 -11.334 1.00 96.12 77 LEU A O 1
ATOM 638 N N . PHE A 1 78 ? 12.962 -5.270 -11.969 1.00 96.50 78 PHE A N 1
ATOM 639 C CA . PHE A 1 78 ? 12.619 -6.292 -12.961 1.00 96.50 78 PHE A CA 1
ATOM 640 C C . PHE A 1 78 ? 13.595 -6.288 -14.140 1.00 96.50 78 PHE A C 1
ATOM 642 O O . PHE A 1 78 ? 13.989 -7.356 -14.611 1.00 96.50 78 PHE A O 1
ATOM 649 N N . GLY A 1 79 ? 14.047 -5.113 -14.582 1.00 96.25 79 GLY A N 1
ATOM 650 C CA . GLY A 1 79 ? 15.056 -4.972 -15.629 1.00 96.25 79 GLY A CA 1
ATOM 651 C C . GLY A 1 79 ? 16.402 -5.556 -15.207 1.00 96.25 79 GLY A C 1
ATOM 652 O O . GLY A 1 79 ? 17.004 -6.336 -15.943 1.00 96.25 79 GLY A O 1
ATOM 653 N N . LEU A 1 80 ? 16.863 -5.255 -13.991 1.00 95.75 80 LEU A N 1
ATOM 654 C CA . LEU A 1 80 ? 18.090 -5.831 -13.437 1.00 95.75 80 LEU A CA 1
ATOM 655 C C . LEU A 1 80 ? 17.978 -7.349 -13.244 1.00 95.75 80 LEU A C 1
ATOM 657 O O . LEU A 1 80 ? 18.928 -8.068 -13.560 1.00 95.75 80 LEU A O 1
ATOM 661 N N . LEU A 1 81 ? 16.822 -7.844 -12.789 1.00 95.25 81 LEU A N 1
ATOM 662 C CA . LEU A 1 81 ? 16.555 -9.278 -12.672 1.00 95.25 81 LEU A CA 1
ATOM 663 C C . LEU A 1 81 ? 16.632 -9.969 -14.038 1.00 95.25 81 LEU A C 1
ATOM 665 O O . LEU A 1 81 ? 17.323 -10.978 -14.165 1.00 95.25 81 LEU A O 1
ATOM 669 N N . TRP A 1 82 ? 15.994 -9.403 -15.065 1.00 94.56 82 TRP A N 1
ATOM 670 C CA . TRP A 1 82 ? 16.077 -9.906 -16.436 1.00 94.56 82 TRP A CA 1
ATOM 671 C C . TRP A 1 82 ? 17.528 -10.009 -16.911 1.00 94.56 82 TRP A C 1
ATOM 673 O O . TRP A 1 82 ? 17.950 -11.060 -17.386 1.00 94.56 82 TRP A O 1
ATOM 683 N N . ARG A 1 83 ? 18.320 -8.943 -16.738 1.00 93.19 83 ARG A N 1
ATOM 684 C CA . ARG A 1 83 ? 19.737 -8.926 -17.140 1.00 93.19 83 ARG A CA 1
ATOM 685 C C . ARG A 1 83 ? 20.559 -9.977 -16.403 1.00 93.19 83 ARG A C 1
ATOM 687 O O . ARG A 1 83 ? 21.421 -10.605 -17.009 1.00 93.19 83 ARG A O 1
ATOM 694 N N . CYS A 1 84 ? 20.308 -10.149 -15.106 1.00 93.25 84 CYS A N 1
ATOM 695 C CA . CYS A 1 84 ? 20.976 -11.159 -14.295 1.00 93.25 84 CYS A CA 1
ATOM 696 C C . CYS A 1 84 ? 20.675 -12.565 -14.825 1.00 93.25 84 CYS A C 1
ATOM 698 O O . CYS A 1 84 ? 21.601 -13.331 -15.074 1.00 93.25 84 CYS A O 1
ATOM 700 N N . LEU A 1 85 ? 19.401 -12.870 -15.083 1.00 92.00 85 LEU A N 1
ATOM 701 C CA . LEU A 1 85 ? 18.986 -14.164 -15.623 1.00 92.00 85 LEU A CA 1
ATOM 702 C C . LEU A 1 85 ? 19.542 -14.402 -17.030 1.00 92.00 85 LEU A C 1
ATOM 704 O O . LEU A 1 85 ? 20.114 -15.460 -17.268 1.00 92.00 85 LEU A O 1
ATOM 708 N N . ALA A 1 86 ? 19.463 -13.408 -17.919 1.00 89.12 86 ALA A N 1
ATOM 709 C CA . ALA A 1 86 ? 19.995 -13.484 -19.281 1.00 89.12 86 ALA A CA 1
ATOM 710 C C . ALA A 1 86 ? 21.520 -13.681 -19.321 1.00 89.12 86 ALA A C 1
ATOM 712 O O . ALA A 1 86 ? 22.035 -14.307 -20.243 1.00 89.12 86 ALA A O 1
ATOM 713 N N . GLY A 1 87 ? 22.240 -13.168 -18.318 1.00 88.06 87 GLY A N 1
ATOM 714 C CA . GLY A 1 87 ? 23.675 -13.402 -18.157 1.00 88.06 87 GLY A CA 1
ATOM 715 C C . GLY A 1 87 ? 24.028 -14.816 -17.683 1.00 88.06 87 GLY A C 1
ATOM 716 O O . GLY A 1 87 ? 25.141 -15.269 -17.935 1.00 88.06 87 GLY A O 1
ATOM 717 N N . LEU A 1 88 ? 23.104 -15.513 -17.011 1.00 89.44 88 LEU A N 1
ATOM 718 C CA . LEU A 1 88 ? 23.289 -16.895 -16.550 1.00 89.44 88 LEU A CA 1
ATOM 719 C C . LEU A 1 88 ? 22.866 -17.916 -17.614 1.00 89.44 88 LEU A C 1
ATOM 721 O O . LEU A 1 88 ? 23.547 -18.919 -17.818 1.00 89.44 88 LEU A O 1
ATOM 725 N N . SER A 1 89 ? 21.740 -17.674 -18.284 1.00 87.44 89 SER A N 1
ATOM 726 C CA . SER A 1 89 ? 21.184 -18.541 -19.325 1.00 87.44 89 SER A CA 1
ATOM 727 C C . SER A 1 89 ? 20.215 -17.762 -20.219 1.00 87.44 89 SER A C 1
ATOM 729 O O . SER A 1 89 ? 19.570 -16.836 -19.722 1.00 87.44 89 SER A O 1
ATOM 731 N N . PRO A 1 90 ? 20.018 -18.152 -21.492 1.00 84.62 90 PRO A N 1
ATOM 732 C CA . PRO A 1 90 ? 18.985 -17.552 -22.330 1.00 84.62 90 PRO A CA 1
ATOM 733 C C . PRO A 1 90 ? 17.618 -17.608 -21.638 1.00 84.62 90 PRO A C 1
ATOM 735 O O . PRO A 1 90 ? 17.145 -18.687 -21.277 1.00 84.62 90 PRO A O 1
ATOM 738 N N . VAL A 1 91 ? 16.990 -16.449 -21.435 1.00 83.62 91 VAL A N 1
ATOM 739 C CA . VAL A 1 91 ? 15.649 -16.385 -20.847 1.00 83.62 91 VAL A CA 1
ATOM 740 C C . VAL A 1 91 ? 14.651 -16.844 -21.917 1.00 83.62 91 VAL A C 1
ATOM 742 O O . VAL A 1 91 ? 14.589 -16.224 -22.976 1.00 83.62 91 VAL A O 1
ATOM 745 N N . PRO A 1 92 ? 13.860 -17.906 -21.680 1.00 79.06 92 PRO A N 1
ATOM 746 C CA . PRO A 1 92 ? 12.989 -18.501 -22.698 1.00 79.06 92 PRO A CA 1
ATOM 747 C C . PRO A 1 92 ? 11.671 -17.729 -22.904 1.00 79.06 92 PRO A C 1
ATOM 749 O O . PRO A 1 92 ? 10.700 -18.288 -23.405 1.00 79.06 92 PRO A O 1
ATOM 752 N N . LEU A 1 93 ? 11.602 -16.470 -22.468 1.00 82.50 93 LEU A N 1
ATOM 753 C CA . LEU A 1 93 ? 10.414 -15.618 -22.522 1.00 82.50 93 LEU A CA 1
ATOM 754 C C . LEU A 1 93 ? 10.762 -14.329 -23.254 1.00 82.50 93 LEU A C 1
ATOM 756 O O . LEU A 1 93 ? 11.876 -13.843 -23.121 1.00 82.50 93 LEU A O 1
ATOM 760 N N . GLU A 1 94 ? 9.808 -13.741 -23.967 1.00 87.75 94 GLU A N 1
ATOM 761 C CA . GLU A 1 94 ? 9.952 -12.376 -24.474 1.00 87.75 94 GLU A CA 1
ATOM 762 C C . GLU A 1 94 ? 10.018 -11.372 -23.298 1.00 87.75 94 GLU A C 1
ATOM 764 O O . GLU A 1 94 ? 9.338 -11.592 -22.286 1.00 87.75 94 GLU A O 1
ATOM 769 N N . PRO A 1 95 ? 10.776 -10.258 -23.393 1.00 90.50 95 PRO A N 1
ATOM 770 C CA . PRO A 1 95 ? 10.876 -9.280 -22.306 1.00 90.50 95 PRO A CA 1
ATOM 771 C C . PRO A 1 95 ? 9.529 -8.764 -21.774 1.00 90.50 95 PRO A C 1
ATOM 773 O O . PRO A 1 95 ? 9.354 -8.643 -20.562 1.00 90.50 95 PRO A O 1
ATOM 776 N N . ALA A 1 96 ? 8.551 -8.516 -22.653 1.00 89.25 96 ALA A N 1
ATOM 777 C CA . ALA A 1 96 ? 7.211 -8.077 -22.252 1.00 89.25 96 ALA A CA 1
ATOM 778 C C . ALA A 1 96 ? 6.473 -9.142 -21.426 1.00 89.25 96 ALA A C 1
ATOM 780 O O . ALA A 1 96 ? 5.878 -8.835 -20.389 1.00 89.25 96 ALA A O 1
ATOM 781 N N . VAL A 1 97 ? 6.562 -10.407 -21.847 1.00 87.19 97 VAL A N 1
ATOM 782 C CA . VAL A 1 97 ? 5.970 -11.551 -21.137 1.00 87.19 97 VAL A CA 1
ATOM 783 C C . VAL A 1 97 ? 6.648 -11.752 -19.784 1.00 87.19 97 VAL A C 1
ATOM 785 O O . VAL A 1 97 ? 5.968 -11.987 -18.787 1.00 87.19 97 VAL A O 1
ATOM 788 N N . PHE A 1 98 ? 7.974 -11.615 -19.721 1.00 90.50 98 PHE A N 1
ATOM 789 C CA . PHE A 1 98 ? 8.721 -11.697 -18.468 1.00 90.50 98 PHE A CA 1
ATOM 790 C C . PHE A 1 98 ? 8.328 -10.591 -17.489 1.00 90.50 98 PHE A C 1
ATOM 792 O O . PHE A 1 98 ? 8.055 -10.881 -16.325 1.00 90.50 98 PHE A O 1
ATOM 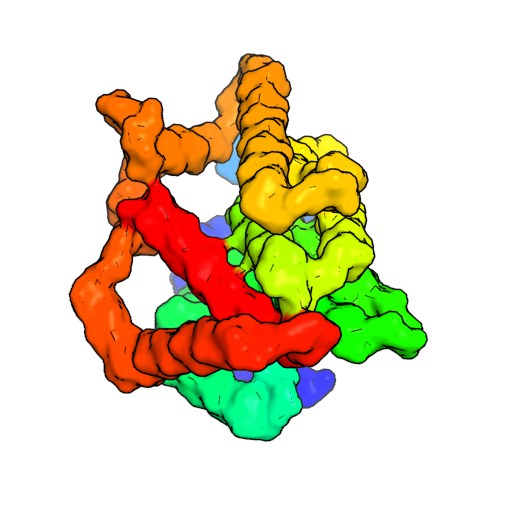799 N N . TYR A 1 99 ? 8.253 -9.344 -17.958 1.00 92.19 99 TYR A N 1
ATOM 800 C CA . TYR A 1 99 ? 7.817 -8.216 -17.141 1.00 92.19 99 TYR A CA 1
ATOM 801 C C . TYR A 1 99 ? 6.420 -8.469 -16.557 1.00 92.19 99 TYR A C 1
ATOM 803 O O . TYR A 1 99 ? 6.233 -8.389 -15.342 1.00 92.19 99 TYR A O 1
ATOM 811 N N . CYS A 1 100 ? 5.459 -8.876 -17.394 1.00 89.62 100 CYS A N 1
ATOM 812 C CA . CYS A 1 100 ? 4.114 -9.214 -16.929 1.00 89.62 100 CYS A CA 1
ATOM 813 C C . CYS A 1 100 ? 4.152 -10.361 -15.911 1.00 89.62 100 CYS A C 1
ATOM 815 O O . CYS A 1 100 ? 3.520 -10.266 -14.862 1.00 89.62 100 CYS A O 1
ATOM 817 N N . ALA A 1 101 ? 4.928 -11.420 -16.163 1.00 89.38 101 ALA A N 1
ATOM 818 C CA . ALA A 1 101 ? 5.069 -12.543 -15.239 1.00 89.38 101 ALA A CA 1
ATOM 819 C C . ALA A 1 101 ? 5.598 -12.109 -13.862 1.00 89.38 101 ALA A C 1
ATOM 821 O O . ALA A 1 101 ? 5.074 -12.564 -12.844 1.00 89.38 101 ALA A O 1
ATOM 822 N N . CYS A 1 102 ? 6.574 -11.197 -13.807 1.00 92.56 102 CYS A N 1
ATOM 823 C CA . CYS A 1 102 ? 7.036 -10.609 -12.549 1.00 92.56 102 CYS A CA 1
ATOM 824 C C . CYS A 1 102 ? 5.895 -9.911 -11.797 1.00 92.56 102 CYS A C 1
ATOM 826 O O . CYS A 1 102 ? 5.737 -10.143 -10.596 1.00 92.56 102 CYS A O 1
ATOM 828 N N . VAL A 1 103 ? 5.063 -9.130 -12.494 1.00 92.31 103 VAL A N 1
ATOM 829 C CA . VAL A 1 103 ? 3.885 -8.499 -11.884 1.00 92.31 103 VAL A CA 1
ATOM 830 C C . VAL A 1 103 ? 2.907 -9.546 -11.350 1.00 92.31 103 VAL A C 1
ATOM 832 O O . VAL A 1 103 ? 2.507 -9.453 -10.194 1.00 92.31 103 VAL A O 1
ATOM 835 N N . PHE A 1 104 ? 2.565 -10.584 -12.122 1.00 90.12 104 PHE A N 1
ATOM 836 C CA . PHE A 1 104 ? 1.661 -11.649 -11.658 1.00 90.12 104 PHE A CA 1
ATOM 837 C C . PHE A 1 104 ? 2.193 -12.391 -10.431 1.00 90.12 104 PHE A C 1
ATOM 839 O O . PHE A 1 104 ? 1.415 -12.753 -9.549 1.00 90.12 104 PHE A O 1
ATOM 846 N N . VAL A 1 105 ? 3.507 -12.608 -10.346 1.00 91.56 105 VAL A N 1
ATOM 847 C CA . VAL A 1 105 ? 4.137 -13.221 -9.168 1.00 91.56 105 VAL A CA 1
ATOM 848 C C . VAL A 1 105 ? 3.968 -12.328 -7.939 1.00 91.56 105 VAL A C 1
ATOM 850 O O . VAL A 1 105 ? 3.571 -12.823 -6.883 1.00 91.56 105 VAL A O 1
ATOM 853 N N . VAL A 1 106 ? 4.231 -11.024 -8.067 1.00 93.25 106 VAL A N 1
ATOM 854 C CA . VAL A 1 106 ? 4.033 -10.063 -6.968 1.00 93.25 106 VAL A CA 1
ATOM 855 C C . VAL A 1 106 ? 2.557 -9.976 -6.586 1.00 93.25 106 VAL A C 1
ATOM 857 O O . VAL A 1 106 ? 2.227 -10.011 -5.402 1.00 93.25 106 VAL A O 1
ATOM 860 N N . TYR A 1 107 ? 1.662 -9.948 -7.569 1.00 90.12 107 TYR A N 1
ATOM 861 C CA . TYR A 1 107 ? 0.225 -9.895 -7.346 1.00 90.12 107 TYR A CA 1
ATOM 862 C C . TYR A 1 107 ? -0.290 -11.134 -6.606 1.00 90.12 107 TYR A C 1
ATOM 864 O O . TYR A 1 107 ? -0.973 -11.015 -5.589 1.00 90.12 107 TYR A O 1
ATOM 872 N N . GLY A 1 108 ? 0.100 -12.331 -7.054 1.00 89.62 108 GLY A N 1
ATOM 873 C CA . GLY A 1 108 ? -0.247 -13.590 -6.395 1.00 89.62 108 GLY A CA 1
ATOM 874 C C . GLY A 1 108 ? 0.298 -13.677 -4.967 1.00 89.62 108 GLY A C 1
ATOM 875 O O . GLY A 1 108 ? -0.393 -14.163 -4.071 1.00 89.62 108 GLY A O 1
ATOM 876 N N . PHE A 1 109 ? 1.501 -13.146 -4.722 1.00 93.19 109 PHE A N 1
ATOM 877 C CA . PHE A 1 109 ? 2.022 -12.981 -3.364 1.00 93.19 109 PHE A CA 1
ATOM 878 C C . PHE A 1 109 ? 1.162 -12.019 -2.529 1.00 93.19 109 PHE A C 1
ATOM 880 O O . PHE A 1 109 ? 0.880 -12.306 -1.368 1.00 93.19 109 PHE A O 1
ATOM 887 N N . GLY A 1 110 ? 0.685 -10.926 -3.123 1.00 91.50 110 GLY A N 1
ATOM 888 C CA . GLY A 1 110 ? -0.257 -10.000 -2.497 1.00 91.50 110 GLY A CA 1
ATOM 889 C C . GLY A 1 110 ? -1.550 -10.672 -2.052 1.00 91.50 110 GLY A C 1
ATOM 890 O O . GLY A 1 110 ? -1.933 -10.541 -0.891 1.00 91.50 110 GLY A O 1
ATOM 891 N N . VAL A 1 111 ? -2.193 -11.434 -2.941 1.00 89.75 111 VAL A N 1
ATOM 892 C CA . VAL A 1 111 ? -3.413 -12.195 -2.615 1.00 89.75 111 VAL A CA 1
ATOM 893 C C . VAL A 1 111 ? -3.139 -13.186 -1.484 1.00 89.75 111 VAL A C 1
ATOM 895 O O . VAL A 1 111 ? -3.905 -13.250 -0.529 1.00 89.75 111 VAL A O 1
ATOM 898 N N . PHE A 1 112 ? -2.000 -13.884 -1.512 1.00 91.56 112 PHE A N 1
ATOM 899 C CA . PHE A 1 112 ? -1.586 -14.743 -0.401 1.00 91.56 112 PHE A CA 1
ATOM 900 C C . PHE A 1 112 ? -1.446 -13.973 0.926 1.00 91.56 112 PHE A C 1
ATOM 902 O O . PHE A 1 112 ? -1.878 -14.459 1.971 1.00 91.56 112 PHE A O 1
ATOM 909 N N . CYS A 1 113 ? -0.870 -12.770 0.914 1.00 92.56 113 CYS A N 1
ATOM 910 C CA . CYS A 1 113 ? -0.787 -11.929 2.107 1.00 92.56 113 CYS A CA 1
ATOM 911 C C . CYS A 1 113 ? -2.162 -11.448 2.588 1.00 92.56 113 CYS A C 1
ATOM 913 O O . CYS A 1 113 ? -2.383 -11.396 3.796 1.00 92.56 113 CYS A O 1
ATOM 915 N N . MET A 1 114 ? -3.084 -11.126 1.680 1.00 88.69 114 MET A N 1
ATOM 91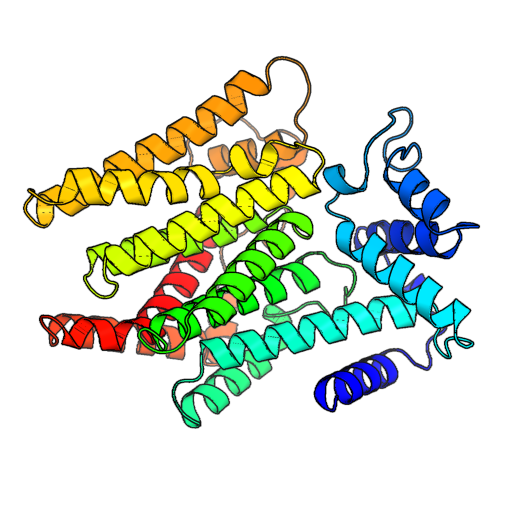6 C CA . MET A 1 114 ? -4.464 -10.771 2.022 1.00 88.69 114 MET A CA 1
ATOM 917 C C . MET A 1 114 ? -5.156 -11.927 2.749 1.00 88.69 114 MET A C 1
ATOM 919 O O . MET A 1 114 ? -5.668 -11.736 3.852 1.00 88.69 114 MET A O 1
ATOM 923 N N . GLU A 1 115 ? -5.051 -13.138 2.201 1.00 89.12 115 GLU A N 1
ATOM 924 C CA . GLU A 1 115 ? -5.570 -14.354 2.830 1.00 89.12 115 GLU A CA 1
ATOM 925 C C . GLU A 1 115 ? -4.938 -14.587 4.206 1.00 89.12 115 GLU A C 1
ATOM 927 O O . GLU A 1 115 ? -5.634 -14.870 5.181 1.00 89.12 115 GLU A O 1
ATOM 932 N N . LEU A 1 116 ? -3.621 -14.399 4.334 1.00 88.94 116 LEU A N 1
ATOM 933 C CA . LEU A 1 116 ? -2.920 -14.529 5.612 1.00 88.94 116 LEU A CA 1
ATOM 934 C C . LEU A 1 116 ? -3.386 -13.493 6.649 1.00 88.94 116 LEU A C 1
ATOM 936 O O . LEU A 1 116 ? -3.456 -13.809 7.835 1.00 88.94 116 LEU A O 1
ATOM 940 N N . ALA A 1 117 ? -3.705 -12.270 6.221 1.00 87.25 117 ALA A N 1
ATOM 941 C CA . ALA A 1 117 ? -4.245 -11.232 7.094 1.00 87.25 117 ALA A CA 1
ATOM 942 C C . ALA A 1 117 ? -5.683 -11.551 7.545 1.00 87.25 117 ALA A C 1
ATOM 944 O O . ALA A 1 117 ? -6.037 -11.274 8.692 1.00 87.25 117 ALA A O 1
ATOM 945 N N . ALA A 1 118 ? -6.491 -12.152 6.666 1.00 83.00 118 ALA A N 1
ATOM 946 C CA . ALA A 1 118 ? -7.877 -12.533 6.935 1.00 83.00 118 ALA A CA 1
ATOM 947 C C . ALA A 1 118 ? -8.012 -13.825 7.760 1.00 83.00 118 ALA A C 1
ATOM 949 O O . ALA A 1 118 ? -8.963 -13.980 8.531 1.00 83.00 118 ALA A O 1
ATOM 950 N N . THR A 1 119 ? -7.064 -14.754 7.630 1.00 84.06 119 THR A N 1
ATOM 951 C CA . THR A 1 119 ? -7.193 -16.111 8.169 1.00 84.06 119 THR A CA 1
ATOM 952 C C . THR A 1 119 ? -7.059 -16.152 9.691 1.00 84.06 119 THR A C 1
ATOM 954 O O . THR A 1 119 ? -5.989 -15.932 10.253 1.00 84.06 119 THR A O 1
ATOM 957 N N . GLN A 1 120 ? -8.146 -16.536 10.360 1.00 80.88 120 GLN A N 1
ATOM 958 C CA . GLN A 1 120 ? -8.156 -16.987 11.761 1.00 80.88 120 GLN A CA 1
ATOM 959 C C . GLN A 1 120 ? -8.442 -18.494 11.872 1.00 80.88 120 GLN A C 1
ATOM 961 O O . GLN A 1 120 ? -8.071 -19.143 12.846 1.00 80.88 120 GLN A O 1
ATOM 966 N N . ASN A 1 121 ? -9.129 -19.052 10.877 1.00 85.56 121 ASN A N 1
ATOM 967 C CA . ASN A 1 121 ? -9.496 -20.459 10.754 1.00 85.56 121 ASN A CA 1
ATOM 968 C C . ASN A 1 121 ? -9.750 -20.814 9.273 1.00 85.56 121 ASN A C 1
ATOM 970 O O . ASN A 1 121 ? -9.779 -19.939 8.406 1.00 85.56 121 ASN A O 1
ATOM 974 N N . LEU A 1 122 ? -9.971 -22.098 8.979 1.00 89.12 122 LEU A N 1
ATOM 975 C CA . LEU A 1 122 ? -10.218 -22.568 7.610 1.00 89.12 122 LEU A CA 1
ATOM 976 C C . LEU A 1 122 ? -11.414 -21.868 6.938 1.00 89.12 122 LEU A C 1
ATOM 978 O O . LEU A 1 122 ? -11.348 -21.544 5.759 1.00 89.12 122 LEU A O 1
ATOM 982 N N . TRP A 1 123 ? -12.490 -21.594 7.676 1.00 88.88 123 TRP A N 1
ATOM 983 C CA . TRP A 1 123 ? -13.686 -20.962 7.116 1.00 88.88 123 TRP A CA 1
ATOM 984 C C . TRP A 1 123 ? -13.452 -19.506 6.722 1.00 88.88 123 TRP A C 1
ATOM 986 O O . TRP A 1 123 ? -13.944 -19.079 5.684 1.00 88.88 123 TRP A O 1
ATOM 996 N N . SER A 1 124 ? -12.664 -18.759 7.502 1.00 86.50 124 SER A N 1
ATOM 997 C CA . SER A 1 124 ? -12.276 -17.391 7.137 1.00 86.50 124 SER A CA 1
ATOM 998 C C . SER A 1 124 ? -11.441 -17.343 5.858 1.00 86.50 124 SER A C 1
ATOM 1000 O O . SER A 1 124 ? -11.679 -16.468 5.035 1.00 86.50 124 SER A O 1
ATOM 1002 N N . LEU A 1 125 ? -10.544 -18.317 5.660 1.00 88.50 125 LEU A N 1
ATOM 1003 C CA . LEU A 1 125 ? -9.763 -18.461 4.428 1.00 88.50 125 LEU A CA 1
ATOM 1004 C C . LEU A 1 125 ? -10.678 -18.750 3.227 1.00 88.50 125 LEU A C 1
ATOM 1006 O O . LEU A 1 125 ? -10.612 -18.078 2.206 1.00 88.50 125 LEU A O 1
ATOM 1010 N N . LEU A 1 126 ? -11.576 -19.735 3.356 1.00 90.81 126 LEU A N 1
ATOM 1011 C CA . LEU A 1 126 ? -12.489 -20.103 2.268 1.00 90.81 126 LEU A CA 1
ATOM 1012 C C . LEU A 1 126 ? -13.449 -18.964 1.906 1.00 90.81 126 LEU A C 1
ATOM 1014 O O . LEU A 1 126 ? -13.709 -18.735 0.727 1.00 90.81 126 LEU A O 1
ATOM 1018 N N . LEU A 1 127 ? -13.968 -18.247 2.906 1.00 89.31 127 LEU A N 1
ATOM 1019 C CA . LEU A 1 127 ? -14.879 -17.128 2.687 1.00 89.31 127 LEU A CA 1
ATOM 1020 C C . LEU A 1 127 ? -14.170 -15.937 2.034 1.00 89.31 127 LEU A C 1
ATOM 1022 O O . LEU A 1 127 ? -14.703 -15.383 1.076 1.00 89.31 127 LEU A O 1
ATOM 1026 N N . ALA A 1 128 ? -12.985 -15.556 2.521 1.00 87.88 128 ALA A N 1
ATOM 1027 C CA . ALA A 1 128 ? -12.205 -14.467 1.936 1.00 87.88 128 ALA A CA 1
ATOM 1028 C C . ALA A 1 128 ? -11.856 -14.764 0.470 1.00 87.88 128 ALA A C 1
ATOM 1030 O O . ALA A 1 128 ? -12.133 -13.933 -0.397 1.00 87.88 128 ALA A O 1
ATOM 1031 N N . GLY A 1 129 ? -11.384 -15.980 0.179 1.00 89.44 129 GLY A N 1
ATOM 1032 C CA . GLY A 1 129 ? -11.084 -16.412 -1.184 1.00 89.44 129 GLY A CA 1
ATOM 1033 C C . GLY A 1 129 ? -12.307 -16.443 -2.098 1.00 89.44 129 GLY A C 1
ATOM 1034 O O . GLY A 1 129 ? -12.230 -15.978 -3.235 1.00 89.44 129 GLY A O 1
ATOM 1035 N N . ALA A 1 130 ? -13.456 -16.925 -1.614 1.00 90.31 130 ALA A N 1
ATOM 1036 C CA . ALA A 1 130 ? -14.699 -16.935 -2.389 1.00 90.31 130 ALA A CA 1
ATOM 1037 C C . ALA A 1 130 ? -15.195 -15.515 -2.704 1.00 90.31 130 ALA A C 1
ATOM 1039 O O . ALA A 1 130 ? -15.538 -15.218 -3.849 1.00 90.31 130 ALA A O 1
ATOM 1040 N N . LEU A 1 131 ? -15.190 -14.620 -1.711 1.00 89.06 131 LEU A N 1
ATOM 1041 C CA . LEU A 1 131 ? -15.592 -13.223 -1.889 1.00 89.06 131 LEU A CA 1
ATOM 1042 C C . LEU A 1 131 ? -14.644 -12.480 -2.832 1.00 89.06 131 LEU A C 1
ATOM 1044 O O . LEU A 1 131 ? -15.104 -11.749 -3.707 1.00 89.06 131 LEU A O 1
ATOM 1048 N N . TYR A 1 132 ? -13.337 -12.692 -2.693 1.00 87.50 132 TYR A N 1
ATOM 1049 C CA . TYR A 1 132 ? -12.342 -12.099 -3.578 1.00 87.50 132 TYR A CA 1
ATOM 1050 C C . TYR A 1 132 ? -12.489 -12.612 -5.016 1.00 87.50 132 TYR A C 1
ATOM 1052 O O . TYR A 1 132 ? -12.495 -11.817 -5.950 1.00 87.50 132 TYR A O 1
ATOM 1060 N N . HIS A 1 133 ? -12.688 -13.920 -5.205 1.00 87.44 133 HIS A N 1
ATOM 1061 C CA . HIS A 1 133 ? -12.898 -14.510 -6.527 1.00 87.44 133 HIS A CA 1
ATOM 1062 C C . HIS A 1 133 ? -14.155 -13.963 -7.216 1.00 87.44 133 HIS A C 1
ATOM 1064 O O . HIS A 1 133 ? -14.089 -13.556 -8.375 1.00 87.44 133 HIS A O 1
ATOM 1070 N N . ASN A 1 134 ? -15.278 -13.883 -6.494 1.00 87.06 134 ASN A N 1
ATOM 1071 C CA . ASN A 1 134 ? -16.537 -13.353 -7.028 1.00 87.06 134 ASN A CA 1
ATOM 1072 C C . ASN A 1 134 ? -16.453 -11.867 -7.404 1.00 87.06 134 ASN A C 1
ATOM 1074 O O . ASN A 1 134 ? -17.239 -11.401 -8.222 1.00 87.06 134 ASN A O 1
ATOM 1078 N N . ASN A 1 135 ? -15.507 -11.128 -6.821 1.00 86.19 135 ASN A N 1
ATOM 1079 C CA . ASN A 1 135 ? -15.292 -9.706 -7.081 1.00 86.19 135 ASN A CA 1
ATOM 1080 C C . ASN A 1 135 ? -13.971 -9.440 -7.815 1.00 86.19 135 ASN A C 1
ATOM 1082 O O . ASN A 1 135 ? -13.493 -8.311 -7.810 1.00 86.19 135 ASN A O 1
ATOM 1086 N N . LEU A 1 136 ? -13.366 -10.448 -8.458 1.00 82.12 136 LEU A N 1
ATOM 1087 C CA . LEU A 1 136 ? -12.021 -10.334 -9.034 1.00 82.12 136 LEU A CA 1
ATOM 1088 C C . LEU A 1 136 ? -11.901 -9.198 -10.060 1.00 82.12 136 LEU A C 1
ATOM 1090 O O . LEU A 1 136 ? -10.855 -8.562 -10.130 1.00 82.12 136 LEU A O 1
ATOM 1094 N N . GLN A 1 137 ? -12.963 -8.939 -10.830 1.00 78.12 137 GLN A N 1
ATOM 1095 C CA . GLN A 1 137 ? -12.989 -7.878 -11.845 1.00 78.12 137 GLN A CA 1
ATOM 1096 C C . GLN A 1 137 ? -12.901 -6.469 -11.244 1.00 78.12 137 GLN A C 1
ATOM 1098 O O . GLN A 1 137 ? -12.271 -5.600 -11.840 1.00 78.12 137 GLN A O 1
ATOM 1103 N N . GLU A 1 138 ? -13.490 -6.270 -10.063 1.00 77.81 138 GLU A N 1
ATOM 1104 C CA . GLU A 1 138 ? -13.447 -5.000 -9.325 1.00 77.81 138 GLU A CA 1
ATOM 1105 C C . GLU A 1 138 ? -12.216 -4.926 -8.410 1.00 77.81 138 GLU A C 1
ATOM 1107 O O . GLU A 1 138 ? -11.654 -3.862 -8.171 1.00 77.81 138 GLU A O 1
ATOM 1112 N N . ALA A 1 139 ? -11.770 -6.072 -7.889 1.00 76.19 139 ALA A N 1
ATOM 1113 C CA . ALA A 1 139 ? -10.626 -6.165 -6.989 1.00 76.19 139 ALA A CA 1
ATOM 1114 C C . ALA A 1 139 ? -9.275 -6.087 -7.718 1.00 76.19 139 ALA A C 1
ATOM 1116 O O . ALA A 1 139 ? -8.238 -5.877 -7.080 1.00 76.19 139 ALA A O 1
ATOM 1117 N N . SER A 1 140 ? -9.256 -6.320 -9.033 1.00 79.44 140 SER A N 1
ATOM 1118 C CA . SER A 1 140 ? -8.031 -6.359 -9.820 1.00 79.44 140 SER A CA 1
ATOM 1119 C C . SER A 1 140 ? -8.235 -6.047 -11.291 1.00 79.44 140 SER A C 1
ATOM 1121 O O . SER A 1 140 ? -9.095 -6.615 -11.960 1.00 79.44 140 SER A O 1
ATOM 1123 N N . HIS A 1 141 ? -7.304 -5.272 -11.839 1.00 74.94 141 HIS A N 1
ATOM 1124 C CA . HIS A 1 141 ? -7.144 -5.108 -13.281 1.00 74.94 141 HIS A CA 1
ATOM 1125 C C . HIS A 1 141 ? -5.848 -5.743 -13.805 1.00 74.94 141 HIS A C 1
ATOM 1127 O O . HIS A 1 141 ? -5.497 -5.547 -14.969 1.00 74.94 141 HIS A O 1
ATOM 1133 N N . VAL A 1 142 ? -5.148 -6.549 -12.991 1.00 80.69 142 VAL A N 1
ATOM 1134 C CA . VAL A 1 142 ? -3.831 -7.123 -13.332 1.00 80.69 142 VAL A CA 1
ATOM 1135 C C . VAL A 1 142 ? -3.846 -7.965 -14.609 1.00 80.69 142 VAL A C 1
ATOM 1137 O O . VAL A 1 142 ? -2.849 -8.033 -15.319 1.00 80.69 142 VAL A O 1
ATOM 1140 N N . SER A 1 143 ? -4.980 -8.586 -14.938 1.00 76.00 143 SER A N 1
ATOM 1141 C CA . SER A 1 143 ? -5.152 -9.379 -16.158 1.00 76.00 143 SER A CA 1
ATOM 1142 C C . SER A 1 143 ? -5.212 -8.537 -17.432 1.00 76.00 143 SER A C 1
ATOM 1144 O O . SER A 1 143 ? -4.833 -9.039 -18.487 1.00 76.00 143 SER A O 1
ATOM 1146 N N . PHE A 1 144 ? -5.676 -7.287 -17.348 1.00 75.25 144 PHE A N 1
ATOM 1147 C CA . PHE A 1 144 ? -5.898 -6.402 -18.499 1.00 75.25 144 PHE A CA 1
ATOM 1148 C C . PHE A 1 144 ? -4.827 -5.324 -18.630 1.00 75.25 144 PHE A C 1
ATOM 1150 O O . PHE A 1 144 ? -4.464 -4.937 -19.738 1.00 75.25 144 PHE A O 1
ATOM 1157 N N . MET A 1 145 ? -4.318 -4.848 -17.496 1.00 81.56 145 MET A N 1
ATOM 1158 C CA . MET A 1 145 ? -3.361 -3.755 -17.410 1.00 81.56 145 MET A CA 1
ATOM 1159 C C . MET A 1 145 ? -2.240 -4.100 -16.418 1.00 81.56 145 MET A C 1
ATOM 1161 O O . MET A 1 145 ? -2.157 -3.474 -15.363 1.00 81.56 145 MET A O 1
ATOM 1165 N N . PRO A 1 146 ? -1.392 -5.114 -16.696 1.00 84.38 146 PRO A N 1
ATOM 1166 C CA . PRO A 1 146 ? -0.395 -5.574 -15.730 1.00 84.38 146 PRO A CA 1
ATOM 1167 C C . PRO A 1 146 ? 0.576 -4.479 -15.237 1.00 84.38 146 PRO A C 1
ATOM 1169 O O . PRO A 1 146 ? 0.737 -4.381 -14.024 1.00 84.38 146 PRO A O 1
ATOM 1172 N N . PRO A 1 147 ? 1.187 -3.628 -16.092 1.00 87.62 147 PRO A N 1
ATOM 1173 C CA . PRO A 1 147 ? 2.213 -2.663 -15.657 1.00 87.62 147 PRO A CA 1
ATOM 1174 C C . PRO A 1 147 ? 1.756 -1.535 -14.716 1.00 87.62 147 PRO A C 1
ATOM 1176 O O . PRO A 1 147 ? 2.590 -0.737 -14.280 1.00 87.62 147 PRO A O 1
ATOM 1179 N N . LEU A 1 148 ? 0.462 -1.451 -14.400 1.00 86.88 148 LEU A N 1
ATOM 1180 C CA . LEU A 1 148 ? -0.069 -0.480 -13.449 1.00 86.88 148 LEU A CA 1
ATOM 1181 C C . LEU A 1 148 ? 0.567 -0.605 -12.061 1.00 86.88 148 LEU A C 1
ATOM 1183 O O . LEU A 1 148 ? 0.881 -1.694 -11.567 1.00 86.88 148 LEU A O 1
ATOM 1187 N N . ARG A 1 149 ? 0.716 0.541 -11.395 1.00 87.94 149 ARG A N 1
ATOM 1188 C CA . ARG A 1 149 ? 1.364 0.651 -10.082 1.00 87.94 149 ARG A CA 1
ATOM 1189 C C . ARG A 1 149 ? 0.575 -0.032 -8.985 1.00 87.94 149 ARG A C 1
ATOM 1191 O O . ARG A 1 149 ? 1.166 -0.664 -8.110 1.00 87.94 149 ARG A O 1
ATOM 1198 N N . GLU A 1 150 ? -0.746 0.034 -9.065 1.00 85.94 150 GLU A N 1
ATOM 1199 C CA . GLU A 1 150 ? -1.700 -0.595 -8.154 1.00 85.94 150 GLU A CA 1
ATOM 1200 C C . GLU A 1 150 ? -1.427 -2.097 -8.028 1.00 85.94 150 GLU A C 1
ATOM 1202 O O . GLU A 1 150 ? -1.450 -2.644 -6.924 1.00 85.94 150 GLU A O 1
ATOM 1207 N N . ASN A 1 151 ? -1.083 -2.756 -9.141 1.00 89.44 151 ASN A N 1
ATOM 1208 C CA . ASN A 1 151 ? -0.849 -4.201 -9.196 1.00 89.44 151 ASN A CA 1
ATOM 1209 C C . ASN A 1 151 ? 0.412 -4.649 -8.444 1.00 89.44 151 ASN A C 1
ATOM 1211 O O . ASN A 1 151 ? 0.601 -5.843 -8.226 1.00 89.44 151 ASN A O 1
ATOM 1215 N N . ILE A 1 152 ? 1.272 -3.713 -8.040 1.00 91.44 152 ILE A N 1
ATOM 1216 C CA . ILE A 1 152 ? 2.480 -3.968 -7.244 1.00 91.44 152 ILE A CA 1
ATOM 1217 C C . ILE A 1 152 ? 2.332 -3.329 -5.860 1.00 91.44 152 ILE A C 1
ATOM 1219 O O . ILE A 1 152 ? 2.685 -3.940 -4.850 1.00 91.44 152 ILE A O 1
ATOM 1223 N N . GLY A 1 153 ? 1.748 -2.132 -5.796 1.00 92.44 153 GLY A N 1
ATOM 1224 C CA . GLY A 1 153 ? 1.499 -1.404 -4.562 1.00 92.44 153 GLY A CA 1
ATOM 1225 C C . GLY A 1 153 ? 0.518 -2.118 -3.631 1.00 92.44 153 GLY A C 1
ATOM 1226 O O . GLY A 1 153 ? 0.851 -2.366 -2.472 1.00 92.44 153 GLY A O 1
ATOM 1227 N N . VAL A 1 154 ? -0.666 -2.503 -4.119 1.00 90.38 154 VAL A N 1
ATOM 1228 C CA . VAL A 1 154 ? -1.696 -3.175 -3.302 1.00 90.38 154 VAL A CA 1
ATOM 1229 C C . VAL A 1 154 ? -1.176 -4.482 -2.678 1.00 90.38 154 VAL A C 1
ATOM 1231 O O . VAL A 1 154 ? -1.373 -4.673 -1.476 1.00 90.38 154 VAL A O 1
ATOM 1234 N N . PRO A 1 155 ? -0.429 -5.348 -3.395 1.00 93.62 155 PRO A N 1
ATOM 1235 C CA . PRO A 1 155 ? 0.262 -6.483 -2.782 1.00 93.62 155 PRO A CA 1
ATOM 1236 C C . PRO A 1 155 ? 1.165 -6.141 -1.593 1.00 93.62 155 PRO A C 1
ATOM 1238 O O . PRO A 1 155 ? 1.143 -6.842 -0.580 1.00 93.62 155 PRO A O 1
ATOM 1241 N N . LEU A 1 156 ? 1.951 -5.065 -1.685 1.00 96.00 156 LEU A N 1
ATOM 1242 C CA . LEU A 1 156 ? 2.816 -4.624 -0.587 1.00 96.00 156 LEU A CA 1
ATOM 1243 C C . LEU A 1 156 ? 1.996 -4.066 0.579 1.00 96.00 156 LEU A C 1
ATOM 1245 O O . LEU A 1 156 ? 2.342 -4.289 1.740 1.00 96.00 156 LEU A O 1
ATOM 1249 N N . TRP A 1 157 ? 0.867 -3.421 0.296 1.00 94.44 157 TRP A N 1
ATOM 1250 C CA . TRP A 1 157 ? -0.072 -3.012 1.332 1.00 94.44 157 TRP A CA 1
ATOM 1251 C C . TRP A 1 157 ? -0.680 -4.220 2.064 1.00 94.44 157 TRP A C 1
ATOM 1253 O O . TRP A 1 157 ? -0.650 -4.263 3.297 1.00 94.44 157 TRP A O 1
ATOM 1263 N N . PHE A 1 158 ? -1.107 -5.261 1.341 1.00 93.19 158 PHE A N 1
ATOM 1264 C CA . PHE A 1 158 ? -1.569 -6.524 1.931 1.00 93.19 158 PHE A CA 1
ATOM 1265 C C . PHE A 1 158 ? -0.484 -7.215 2.761 1.00 93.19 158 PHE A C 1
ATOM 1267 O O . PHE A 1 158 ? -0.763 -7.698 3.861 1.00 93.19 158 PHE A O 1
ATOM 1274 N N . ALA A 1 159 ? 0.770 -7.203 2.301 1.00 95.88 159 ALA A N 1
ATOM 1275 C CA . ALA A 1 159 ? 1.903 -7.692 3.082 1.00 95.88 159 ALA A CA 1
ATOM 1276 C C . ALA A 1 159 ? 2.093 -6.901 4.390 1.00 95.88 159 ALA A C 1
ATOM 1278 O O . ALA A 1 159 ? 2.416 -7.496 5.424 1.00 95.88 159 ALA A O 1
ATOM 1279 N N . SER A 1 160 ? 1.831 -5.590 4.388 1.00 95.75 160 SER A N 1
ATOM 1280 C CA . SER A 1 160 ? 1.863 -4.775 5.607 1.00 95.75 160 SER A CA 1
ATOM 1281 C C . SER A 1 160 ? 0.740 -5.154 6.584 1.00 95.75 160 SER A C 1
ATOM 1283 O O . SER A 1 160 ? 1.000 -5.325 7.777 1.00 95.75 160 SER A O 1
ATOM 1285 N N . CYS A 1 161 ? -0.479 -5.402 6.090 1.00 93.38 161 CYS A N 1
ATOM 1286 C CA . CYS A 1 161 ? -1.613 -5.857 6.900 1.00 93.38 161 CYS A CA 1
ATOM 1287 C C . CYS A 1 161 ? -1.352 -7.238 7.522 1.00 93.38 161 CYS A C 1
ATOM 1289 O O . CYS A 1 161 ? -1.545 -7.425 8.725 1.00 93.38 161 CYS A O 1
ATOM 1291 N N . ALA A 1 162 ? -0.828 -8.186 6.741 1.00 92.94 162 ALA A N 1
ATOM 1292 C CA . ALA A 1 162 ? -0.429 -9.501 7.242 1.00 92.94 162 ALA A CA 1
ATOM 1293 C C . ALA A 1 162 ? 0.676 -9.395 8.305 1.00 92.94 162 ALA A C 1
ATOM 1295 O O . ALA A 1 162 ? 0.627 -10.064 9.337 1.00 92.94 162 ALA A O 1
ATOM 1296 N N . SER A 1 163 ? 1.656 -8.512 8.093 1.00 94.06 163 SER A N 1
ATOM 1297 C CA . SER A 1 163 ? 2.743 -8.274 9.049 1.00 94.06 163 SER A CA 1
ATOM 1298 C C . SER A 1 163 ? 2.233 -7.689 10.369 1.00 94.06 163 SER A C 1
ATOM 1300 O O . SER A 1 163 ? 2.685 -8.116 11.432 1.00 94.06 163 SER A O 1
ATOM 1302 N N . LEU A 1 164 ? 1.260 -6.768 10.329 1.00 92.94 164 LEU A N 1
ATOM 1303 C CA . LEU A 1 164 ? 0.587 -6.252 11.528 1.00 92.94 164 LEU A CA 1
ATOM 1304 C C . LEU A 1 164 ? -0.138 -7.352 12.299 1.00 92.94 164 LEU A C 1
ATOM 1306 O O . LEU A 1 164 ? -0.006 -7.434 13.521 1.00 92.94 164 LEU A O 1
ATOM 1310 N N . GLN A 1 165 ? -0.887 -8.189 11.584 1.00 89.62 165 GLN A N 1
ATOM 1311 C CA . GLN A 1 165 ? -1.634 -9.296 12.164 1.00 89.62 165 GLN A CA 1
ATOM 1312 C C . GLN A 1 165 ? -0.686 -10.293 12.848 1.00 89.62 165 GLN A C 1
ATOM 1314 O O . GLN A 1 165 ? -0.865 -10.626 14.020 1.00 89.62 165 GLN A O 1
ATOM 1319 N N . LEU A 1 166 ? 0.395 -10.687 12.167 1.00 89.56 166 LEU A N 1
ATOM 1320 C CA . LEU A 1 166 ? 1.439 -11.545 12.730 1.00 89.56 166 LEU A CA 1
ATOM 1321 C C . LEU A 1 166 ? 2.114 -10.914 13.952 1.00 89.56 166 LEU A C 1
ATOM 1323 O O . LEU A 1 166 ? 2.351 -11.606 14.942 1.00 89.56 166 LEU A O 1
ATOM 1327 N N . LEU A 1 167 ? 2.419 -9.614 13.901 1.00 90.50 167 LEU A N 1
ATOM 1328 C CA . LEU A 1 167 ? 3.035 -8.891 15.013 1.00 90.50 167 LEU A CA 1
ATOM 1329 C C . LEU A 1 167 ? 2.117 -8.847 16.239 1.00 90.50 167 LEU A C 1
ATOM 1331 O O . LEU A 1 167 ? 2.597 -8.960 17.367 1.00 90.50 167 LEU A O 1
ATOM 1335 N N . HIS A 1 168 ? 0.810 -8.688 16.027 1.00 87.19 168 HIS A N 1
ATOM 1336 C CA . HIS A 1 168 ? -0.173 -8.688 17.102 1.00 87.19 168 HIS A CA 1
ATOM 1337 C C . HIS A 1 168 ? -0.313 -10.075 17.746 1.00 87.19 168 HIS A C 1
ATOM 1339 O O . HIS A 1 168 ? -0.313 -10.183 18.973 1.00 87.19 168 HIS A O 1
ATOM 1345 N N . CYS A 1 169 ? -0.374 -11.135 16.934 1.00 81.44 169 CYS A N 1
ATOM 1346 C CA . CYS A 1 169 ? -0.509 -12.513 17.409 1.00 81.44 169 CYS A CA 1
ATOM 1347 C C . CYS A 1 169 ? 0.764 -13.046 18.092 1.00 81.44 169 CYS A C 1
ATOM 1349 O O . CYS A 1 169 ? 0.669 -13.741 19.100 1.00 81.44 169 CYS A O 1
ATOM 1351 N N . LYS A 1 170 ? 1.967 -12.710 17.601 1.00 72.44 170 LYS A N 1
ATOM 1352 C CA . LYS A 1 170 ? 3.260 -13.200 18.131 1.00 72.44 170 LYS A CA 1
ATOM 1353 C C . LYS A 1 170 ? 3.840 -12.337 19.252 1.00 72.44 170 LYS A C 1
ATOM 1355 O O . LYS A 1 170 ? 5.048 -12.130 19.332 1.00 72.44 170 LYS A O 1
ATOM 1360 N N . ARG A 1 171 ? 2.993 -11.823 20.141 1.00 61.28 171 ARG A N 1
ATOM 1361 C CA . ARG A 1 171 ? 3.349 -10.796 21.134 1.00 61.28 171 ARG A CA 1
ATOM 1362 C C . ARG A 1 171 ? 4.491 -11.175 22.102 1.00 61.28 171 ARG A C 1
ATOM 1364 O O . ARG A 1 171 ? 4.981 -10.287 22.793 1.00 61.28 171 ARG A O 1
ATOM 1371 N N . HIS A 1 172 ? 4.928 -12.440 22.12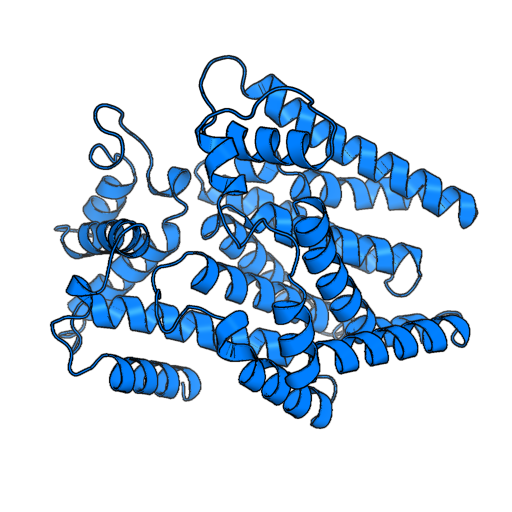9 1.00 52.12 172 HIS A N 1
ATOM 1372 C CA . HIS A 1 172 ? 5.931 -12.954 23.069 1.00 52.12 172 HIS A CA 1
ATOM 1373 C C . HIS A 1 172 ? 7.109 -13.752 22.460 1.00 52.12 172 HIS A C 1
ATOM 1375 O O . HIS A 1 172 ? 8.177 -13.732 23.064 1.00 52.12 172 HIS A O 1
ATOM 1381 N N . ASP A 1 173 ? 6.996 -14.338 21.258 1.00 58.81 173 ASP A N 1
ATOM 1382 C CA . ASP A 1 173 ? 8.072 -15.138 20.636 1.00 58.81 173 ASP A CA 1
ATOM 1383 C C . ASP A 1 173 ? 8.666 -14.430 19.406 1.00 58.81 173 ASP A C 1
ATOM 1385 O O . ASP A 1 173 ? 7.958 -14.170 18.435 1.00 58.81 173 ASP A O 1
ATOM 1389 N N . SER A 1 174 ? 9.964 -14.091 19.462 1.00 68.75 174 SER A N 1
ATOM 1390 C CA . SER A 1 174 ? 10.768 -13.383 18.439 1.00 68.75 174 SER A CA 1
ATOM 1391 C C . SER A 1 174 ? 9.965 -12.531 17.437 1.00 68.75 174 SER A C 1
ATOM 1393 O O . SER A 1 174 ? 9.737 -12.894 16.281 1.00 68.75 174 SER A O 1
ATOM 1395 N N . ALA A 1 175 ? 9.570 -11.333 17.871 1.00 82.25 175 ALA A N 1
ATOM 1396 C CA . ALA A 1 175 ? 8.823 -10.377 17.052 1.00 82.25 175 ALA A CA 1
ATOM 1397 C C . ALA A 1 175 ? 9.666 -9.688 15.954 1.00 82.25 175 ALA A C 1
ATOM 1399 O O . ALA A 1 175 ? 9.181 -8.768 15.300 1.00 82.25 175 ALA A O 1
ATOM 1400 N N . TRP A 1 176 ? 10.929 -10.074 15.744 1.00 88.81 176 TRP A N 1
ATOM 1401 C CA . TRP A 1 176 ? 11.820 -9.394 14.798 1.00 88.81 176 TRP A CA 1
ATOM 1402 C C . TRP A 1 176 ? 11.365 -9.557 13.344 1.00 88.81 176 TRP A C 1
ATOM 1404 O O . TRP A 1 176 ? 11.244 -8.564 12.629 1.00 88.81 176 TRP A O 1
ATOM 1414 N N . THR A 1 177 ? 11.023 -10.779 12.930 1.00 91.25 177 THR A N 1
ATOM 1415 C CA . THR A 1 177 ? 10.586 -11.068 11.556 1.00 91.25 177 THR A CA 1
ATOM 1416 C C . THR A 1 177 ? 9.380 -10.227 11.122 1.00 91.25 177 THR A C 1
ATOM 1418 O O . THR A 1 177 ? 9.500 -9.525 10.120 1.00 91.25 177 THR A O 1
ATOM 1421 N N . PRO A 1 178 ? 8.238 -10.202 11.846 1.00 93.31 178 PRO A N 1
ATOM 1422 C CA . PRO A 1 178 ? 7.100 -9.381 11.432 1.00 93.31 178 PRO A CA 1
ATOM 1423 C C . PRO A 1 178 ? 7.394 -7.874 11.474 1.00 93.31 178 PRO A C 1
ATOM 1425 O O . PRO A 1 178 ? 6.825 -7.133 10.679 1.00 93.31 178 PRO A O 1
ATOM 1428 N N . ARG A 1 179 ? 8.311 -7.399 12.334 1.00 95.31 179 ARG A N 1
ATOM 1429 C CA . ARG A 1 179 ? 8.744 -5.989 12.325 1.00 95.31 179 ARG A CA 1
ATOM 1430 C C . ARG A 1 179 ? 9.509 -5.639 11.053 1.00 95.31 179 ARG A C 1
ATOM 1432 O O . ARG A 1 179 ? 9.234 -4.605 10.457 1.00 95.31 179 ARG A O 1
ATOM 1439 N N . VAL A 1 180 ? 10.446 -6.492 10.637 1.00 96.00 180 VAL A N 1
ATOM 1440 C CA . VAL A 1 180 ? 11.206 -6.292 9.395 1.00 96.00 180 VAL A CA 1
ATOM 1441 C C . VAL A 1 180 ? 10.281 -6.372 8.187 1.00 96.00 180 VAL A C 1
ATOM 1443 O O . VAL A 1 180 ? 10.336 -5.493 7.336 1.00 96.00 180 VAL A O 1
ATOM 1446 N N . LEU A 1 181 ? 9.388 -7.365 8.138 1.00 95.75 181 LEU A N 1
ATOM 1447 C CA . LEU A 1 181 ? 8.411 -7.490 7.055 1.00 95.75 181 LEU A CA 1
ATOM 1448 C C . LEU A 1 181 ? 7.489 -6.270 6.973 1.00 95.75 181 LEU A C 1
ATOM 1450 O O . LEU A 1 181 ? 7.232 -5.787 5.873 1.00 95.75 181 LEU A O 1
ATOM 1454 N N . LEU A 1 182 ? 7.055 -5.722 8.113 1.00 97.31 182 LEU A N 1
ATOM 1455 C CA . LEU A 1 182 ? 6.262 -4.495 8.139 1.00 97.31 182 LEU A CA 1
ATOM 1456 C C . LEU A 1 182 ? 7.042 -3.305 7.570 1.00 97.31 182 LEU A C 1
ATOM 1458 O O . LEU A 1 182 ? 6.519 -2.588 6.726 1.00 97.31 182 LEU A O 1
ATOM 1462 N N . VAL A 1 183 ? 8.300 -3.117 7.983 1.00 98.31 183 VAL A N 1
ATOM 1463 C CA . VAL A 1 183 ? 9.127 -2.014 7.472 1.00 98.31 183 VAL A CA 1
ATOM 1464 C C . VAL A 1 183 ? 9.377 -2.159 5.973 1.00 98.31 183 VAL A C 1
ATOM 1466 O O . VAL A 1 183 ? 9.167 -1.211 5.224 1.00 98.31 183 VAL A O 1
ATOM 1469 N N . LEU A 1 184 ? 9.768 -3.349 5.511 1.00 97.62 184 LEU A N 1
ATOM 1470 C CA . LEU A 1 184 ? 10.046 -3.593 4.095 1.00 97.62 184 LEU A CA 1
ATOM 1471 C C . LEU A 1 184 ? 8.797 -3.443 3.222 1.00 97.62 184 LEU A C 1
ATOM 1473 O O . LEU A 1 184 ? 8.886 -2.859 2.146 1.00 97.62 184 LEU A O 1
ATOM 1477 N N . SER A 1 185 ? 7.640 -3.931 3.679 1.00 97.75 185 SER A N 1
ATOM 1478 C CA . SER A 1 185 ? 6.381 -3.796 2.939 1.00 97.75 185 SER A CA 1
ATOM 1479 C C . SER A 1 185 ? 5.908 -2.343 2.876 1.00 97.75 185 SER A C 1
ATOM 1481 O O . SER A 1 185 ? 5.601 -1.867 1.788 1.00 97.75 185 SER A O 1
ATOM 1483 N N . CYS A 1 186 ? 5.934 -1.597 3.986 1.00 98.00 186 CYS A N 1
ATOM 1484 C CA . CYS A 1 186 ? 5.582 -0.175 3.991 1.00 98.00 186 CYS A CA 1
ATOM 1485 C C . CYS A 1 186 ? 6.563 0.678 3.169 1.00 98.00 186 CYS A C 1
ATOM 1487 O O . CYS A 1 186 ? 6.126 1.531 2.402 1.00 98.00 186 CYS A O 1
ATOM 1489 N N . THR A 1 187 ? 7.876 0.456 3.295 1.00 97.94 187 THR A N 1
ATOM 1490 C CA . THR A 1 187 ? 8.881 1.163 2.486 1.00 97.94 187 THR A CA 1
ATOM 1491 C C . THR A 1 187 ? 8.733 0.825 1.010 1.00 97.94 187 THR A C 1
ATOM 1493 O O . THR A 1 187 ? 8.692 1.734 0.193 1.00 97.94 187 THR A O 1
ATOM 1496 N N . GLY A 1 188 ? 8.613 -0.457 0.659 1.00 96.75 188 GLY A N 1
ATOM 1497 C CA . GLY A 1 188 ? 8.394 -0.873 -0.723 1.00 96.75 188 GLY A CA 1
ATOM 1498 C C . GLY A 1 188 ? 7.137 -0.229 -1.299 1.00 96.75 188 GLY A C 1
ATOM 1499 O O . GLY A 1 188 ? 7.186 0.329 -2.386 1.00 96.75 188 GLY A O 1
ATOM 1500 N N . PHE A 1 189 ? 6.041 -0.215 -0.540 1.00 96.62 189 PHE A N 1
ATOM 1501 C CA . PHE A 1 189 ? 4.794 0.406 -0.967 1.00 96.62 189 PHE A CA 1
ATOM 1502 C C . PHE A 1 189 ? 4.960 1.901 -1.281 1.00 96.62 189 PHE A C 1
ATOM 1504 O O . PHE A 1 189 ? 4.531 2.348 -2.342 1.00 96.62 189 PHE A O 1
ATOM 1511 N N . LEU A 1 190 ? 5.661 2.644 -0.415 1.00 94.88 190 LEU A N 1
ATOM 1512 C CA . LEU A 1 190 ? 5.998 4.060 -0.623 1.00 94.88 190 LEU A CA 1
ATOM 1513 C C . LEU A 1 190 ? 6.936 4.311 -1.816 1.00 94.88 190 LEU A C 1
ATOM 1515 O O . LEU A 1 190 ? 6.954 5.421 -2.339 1.00 94.88 190 LEU A O 1
ATOM 1519 N N . LEU A 1 191 ? 7.731 3.321 -2.233 1.00 94.44 191 LEU A N 1
ATOM 1520 C CA . LEU A 1 191 ? 8.640 3.444 -3.377 1.00 94.44 191 LEU A CA 1
ATOM 1521 C C . LEU A 1 191 ? 7.960 3.171 -4.718 1.00 94.44 191 LEU A C 1
ATOM 1523 O O . LEU A 1 191 ? 8.386 3.734 -5.723 1.00 94.44 191 LEU A O 1
ATOM 1527 N N . VAL A 1 192 ? 6.958 2.287 -4.741 1.00 93.50 192 VAL A N 1
ATOM 1528 C CA . VAL A 1 192 ? 6.364 1.783 -5.991 1.00 93.50 192 VAL A CA 1
ATOM 1529 C C . VAL A 1 192 ? 5.053 2.465 -6.366 1.00 93.50 192 VAL A C 1
ATOM 1531 O O . VAL A 1 192 ? 4.648 2.366 -7.520 1.00 93.50 192 VAL A O 1
ATOM 1534 N N . TRP A 1 193 ? 4.367 3.133 -5.428 1.00 90.44 193 TRP A N 1
ATOM 1535 C CA . TRP A 1 193 ? 3.066 3.748 -5.704 1.00 90.44 193 TRP A CA 1
ATOM 1536 C C . TRP A 1 193 ? 2.899 5.128 -5.073 1.00 90.44 193 TRP A C 1
ATOM 1538 O O . TRP A 1 193 ? 3.062 5.310 -3.867 1.00 90.44 193 TRP A O 1
ATOM 1548 N N . GLN A 1 194 ? 2.480 6.092 -5.892 1.00 81.75 194 GLN A N 1
ATOM 1549 C CA . GLN A 1 194 ? 2.301 7.487 -5.486 1.00 81.75 194 GLN A CA 1
ATOM 1550 C C . GLN A 1 194 ? 1.192 7.683 -4.442 1.00 81.75 194 GLN A C 1
ATOM 1552 O O . GLN A 1 194 ? 1.286 8.557 -3.592 1.00 81.75 194 GLN A O 1
ATOM 1557 N N . PHE A 1 195 ? 0.159 6.838 -4.427 1.00 82.62 195 PHE A N 1
ATOM 1558 C CA . PHE A 1 195 ? -0.938 6.964 -3.460 1.00 82.62 195 PHE A CA 1
ATOM 1559 C C . PHE A 1 195 ? -0.703 6.186 -2.156 1.00 82.62 195 PHE A C 1
ATOM 1561 O O . PHE A 1 195 ? -1.546 6.203 -1.254 1.00 82.62 195 PHE A O 1
ATOM 1568 N N . ALA A 1 196 ? 0.459 5.539 -2.006 1.00 89.88 196 ALA A N 1
ATOM 1569 C CA . ALA A 1 196 ? 0.772 4.696 -0.854 1.00 89.88 196 ALA A CA 1
ATOM 1570 C C . ALA A 1 196 ? 0.664 5.435 0.487 1.00 89.88 196 ALA A C 1
ATOM 1572 O O . ALA A 1 196 ? 0.223 4.861 1.485 1.00 89.88 196 ALA A O 1
ATOM 1573 N N . CYS A 1 197 ? 1.023 6.722 0.522 1.00 88.50 197 CYS A N 1
ATOM 1574 C CA . CYS A 1 197 ? 0.960 7.519 1.742 1.00 88.50 197 CYS A CA 1
ATOM 1575 C C . CYS A 1 197 ? -0.480 7.703 2.253 1.00 88.50 197 CYS A C 1
ATOM 1577 O O . CYS A 1 197 ? -0.687 7.723 3.465 1.00 88.50 197 CYS A O 1
ATOM 1579 N N . PHE A 1 198 ? -1.484 7.754 1.372 1.00 84.81 198 PHE A N 1
ATOM 1580 C CA . PHE A 1 198 ? -2.889 7.836 1.773 1.00 84.81 198 PHE A CA 1
ATOM 1581 C C . PHE A 1 198 ? -3.377 6.509 2.352 1.00 84.81 198 PHE A C 1
ATOM 1583 O O . PHE A 1 198 ? -3.914 6.485 3.458 1.00 84.81 198 PHE A O 1
ATOM 1590 N N . ALA A 1 199 ? -3.115 5.392 1.671 1.00 88.25 199 ALA A N 1
ATOM 1591 C CA . ALA A 1 199 ? -3.493 4.064 2.157 1.00 88.25 199 ALA A CA 1
ATOM 1592 C C . ALA A 1 199 ? -2.846 3.741 3.520 1.00 88.25 199 ALA A C 1
ATOM 1594 O O . ALA A 1 199 ? -3.519 3.287 4.450 1.00 88.25 199 ALA A O 1
ATOM 1595 N N . LEU A 1 200 ? -1.560 4.064 3.692 1.00 93.06 200 LEU A N 1
ATOM 1596 C CA . LEU A 1 200 ? -0.861 3.895 4.968 1.00 93.06 200 LEU A CA 1
ATOM 1597 C C . LEU A 1 200 ? -1.366 4.856 6.056 1.00 93.06 200 LEU A C 1
ATOM 1599 O O . LEU A 1 200 ? -1.437 4.466 7.224 1.00 93.06 200 LEU A O 1
ATOM 1603 N N . ALA A 1 201 ? -1.760 6.086 5.706 1.00 90.06 201 ALA A N 1
ATOM 1604 C CA . ALA A 1 201 ? -2.412 6.996 6.648 1.00 90.06 201 ALA A CA 1
ATOM 1605 C C . ALA A 1 201 ? -3.742 6.418 7.148 1.00 90.06 201 ALA A C 1
ATOM 1607 O O . ALA A 1 201 ? -4.003 6.452 8.350 1.00 90.06 201 ALA A O 1
ATOM 1608 N N . MET A 1 202 ? -4.543 5.808 6.270 1.00 87.44 202 MET A N 1
ATOM 1609 C CA . MET A 1 202 ? -5.792 5.153 6.670 1.00 87.44 202 MET A CA 1
ATOM 1610 C C . MET A 1 202 ? -5.549 3.947 7.571 1.00 87.44 202 MET A C 1
ATOM 1612 O O . MET A 1 202 ? -6.244 3.773 8.573 1.00 87.44 202 MET A O 1
ATOM 1616 N N . GLN A 1 203 ? -4.507 3.167 7.295 1.00 92.31 203 GLN A N 1
ATOM 1617 C CA . GLN A 1 203 ? -4.082 2.078 8.170 1.00 92.31 203 GLN A CA 1
ATOM 1618 C C . GLN A 1 203 ? -3.611 2.572 9.545 1.00 92.31 203 GLN A C 1
ATOM 1620 O O . GLN A 1 203 ? -3.935 1.963 10.568 1.00 92.31 203 GLN A O 1
ATOM 1625 N N . ALA A 1 204 ? -2.896 3.697 9.606 1.00 92.25 204 ALA A N 1
ATOM 1626 C CA . ALA A 1 204 ? -2.525 4.339 10.865 1.00 92.25 204 ALA A CA 1
ATOM 1627 C C . ALA A 1 204 ? -3.756 4.874 11.626 1.00 92.25 204 ALA A C 1
ATOM 1629 O O . ALA A 1 204 ? -3.869 4.640 12.832 1.00 92.25 204 ALA A O 1
ATOM 1630 N N . CYS A 1 205 ? -4.714 5.506 10.938 1.00 89.12 205 CYS A N 1
ATOM 1631 C CA . CYS A 1 205 ? -5.997 5.935 11.505 1.00 89.12 205 CYS A CA 1
ATOM 1632 C C . CYS A 1 205 ? -6.789 4.759 12.089 1.00 89.12 205 CYS A C 1
ATOM 1634 O O . CYS A 1 205 ? -7.278 4.856 13.214 1.00 89.12 205 CYS A O 1
ATOM 1636 N N . ALA A 1 206 ? -6.878 3.637 11.368 1.00 90.75 206 ALA A N 1
ATOM 1637 C CA . ALA A 1 206 ? -7.556 2.431 11.835 1.00 90.75 206 ALA A CA 1
ATOM 1638 C C . ALA A 1 206 ? -6.927 1.915 13.139 1.00 90.75 206 ALA A C 1
ATOM 1640 O O . ALA A 1 206 ? -7.623 1.726 14.135 1.00 90.75 206 ALA A O 1
ATOM 1641 N N . LEU A 1 207 ? -5.598 1.777 13.188 1.00 92.00 207 LEU A N 1
ATOM 1642 C CA . LEU A 1 207 ? -4.886 1.366 14.406 1.00 92.00 207 LEU A CA 1
ATOM 1643 C C . LEU A 1 207 ? -5.089 2.343 15.568 1.00 92.00 207 LEU A C 1
ATOM 1645 O O . LEU A 1 207 ? -5.228 1.924 16.721 1.00 92.00 207 LEU A O 1
ATOM 1649 N N . TYR A 1 208 ? -5.126 3.640 15.274 1.00 88.56 208 TYR A N 1
ATOM 1650 C CA . TYR A 1 208 ? -5.373 4.673 16.268 1.00 88.56 208 TYR A CA 1
ATOM 1651 C C . TYR A 1 208 ? -6.799 4.594 16.831 1.00 88.56 208 TYR A C 1
ATOM 1653 O O . TYR A 1 208 ? -6.978 4.615 18.050 1.00 88.56 208 TYR A O 1
ATOM 1661 N N . ALA A 1 209 ? -7.807 4.386 15.979 1.00 87.44 209 ALA A N 1
ATOM 1662 C CA . ALA A 1 209 ? -9.189 4.152 16.394 1.00 87.44 209 ALA A CA 1
ATOM 1663 C C . ALA A 1 209 ? -9.318 2.891 17.266 1.00 87.44 209 ALA A C 1
ATOM 1665 O O . ALA A 1 209 ? -9.953 2.926 18.321 1.00 87.44 209 ALA A O 1
ATOM 1666 N N . LEU A 1 210 ? -8.642 1.795 16.904 1.00 90.31 210 LEU A N 1
ATOM 1667 C CA . LEU A 1 210 ? -8.615 0.577 17.721 1.00 90.31 210 LEU A CA 1
ATOM 1668 C C . LEU A 1 210 ? -7.988 0.804 19.104 1.00 90.31 210 LEU A C 1
ATOM 1670 O O . LEU A 1 210 ? -8.423 0.184 20.079 1.00 90.31 210 LEU A O 1
ATOM 1674 N N . ALA A 1 211 ? -6.992 1.690 19.219 1.00 88.88 211 ALA A N 1
ATOM 1675 C CA . ALA A 1 211 ? -6.420 2.075 20.510 1.00 88.88 211 ALA A CA 1
ATOM 1676 C C . ALA A 1 211 ? -7.428 2.843 21.378 1.00 88.88 211 ALA A C 1
ATOM 1678 O O . ALA A 1 211 ? -7.539 2.585 22.581 1.00 88.88 211 ALA A O 1
ATOM 1679 N N . LEU A 1 212 ? -8.199 3.751 20.770 1.00 85.94 212 LEU A N 1
ATOM 1680 C CA . LEU A 1 212 ? -9.256 4.510 21.448 1.00 85.94 212 LEU A CA 1
ATOM 1681 C C . LEU A 1 212 ? -10.388 3.600 21.938 1.00 85.94 212 LEU A C 1
ATOM 1683 O O . LEU A 1 212 ? -10.846 3.748 23.070 1.00 85.94 212 LEU A O 1
ATOM 1687 N N . LEU A 1 213 ? -10.769 2.596 21.143 1.00 86.19 213 LEU A N 1
ATOM 1688 C CA . LEU A 1 213 ? -11.783 1.595 21.503 1.00 86.19 213 LEU A CA 1
ATOM 1689 C C . LEU A 1 213 ? -11.293 0.550 22.526 1.00 86.19 213 LEU A C 1
ATOM 1691 O O . LEU A 1 213 ? -12.076 -0.288 22.986 1.00 86.19 213 LEU A O 1
ATOM 1695 N N . ARG A 1 214 ? -10.012 0.614 22.922 1.00 86.81 214 ARG A N 1
ATOM 1696 C CA . ARG A 1 214 ? -9.320 -0.356 23.793 1.00 86.81 214 ARG A CA 1
ATOM 1697 C C . ARG A 1 214 ? -9.258 -1.775 23.216 1.00 86.81 214 ARG A C 1
ATOM 1699 O O . ARG A 1 214 ? -9.124 -2.737 23.968 1.00 86.81 214 ARG A O 1
ATOM 1706 N N . ILE A 1 215 ? -9.341 -1.899 21.894 1.00 89.56 215 ILE A N 1
ATOM 1707 C CA . ILE A 1 215 ? -9.140 -3.157 21.165 1.00 89.56 215 ILE A CA 1
ATOM 1708 C C . ILE A 1 215 ? -7.635 -3.393 20.974 1.00 89.56 215 ILE A C 1
ATOM 1710 O O . ILE A 1 215 ? -7.138 -4.493 21.189 1.00 89.56 215 ILE A O 1
ATOM 1714 N N . ALA A 1 216 ? -6.875 -2.341 20.655 1.00 90.62 216 ALA A N 1
ATOM 1715 C CA . ALA A 1 216 ? -5.418 -2.389 20.580 1.00 90.62 216 ALA A CA 1
ATOM 1716 C C . ALA A 1 216 ? -4.773 -1.741 21.815 1.00 90.62 216 ALA A C 1
ATOM 1718 O O . ALA A 1 216 ? -5.221 -0.707 22.311 1.00 90.62 216 ALA A O 1
ATOM 1719 N N . ALA A 1 217 ? -3.674 -2.314 22.308 1.00 89.25 217 ALA A N 1
ATOM 1720 C CA . ALA A 1 217 ? -2.915 -1.689 23.387 1.00 89.25 217 ALA A CA 1
ATOM 1721 C C . ALA A 1 217 ? -2.078 -0.511 22.867 1.00 89.25 217 ALA A C 1
ATOM 1723 O O . ALA A 1 217 ? -1.343 -0.647 21.891 1.00 89.25 217 ALA A O 1
ATOM 1724 N N . TRP A 1 218 ? -2.071 0.609 23.595 1.00 87.94 218 TRP A N 1
ATOM 1725 C CA . TRP A 1 218 ? -1.265 1.791 23.251 1.00 87.94 218 TRP A CA 1
ATOM 1726 C C . TRP A 1 218 ? 0.236 1.513 23.108 1.00 87.94 218 TRP A C 1
ATOM 1728 O O . TRP A 1 218 ? 0.915 2.201 22.355 1.00 87.94 218 TRP A O 1
ATOM 1738 N N . GLY A 1 219 ? 0.781 0.535 23.841 1.00 89.75 219 GLY A N 1
ATOM 1739 C CA . GLY A 1 219 ? 2.168 0.091 23.657 1.00 89.75 219 GLY A CA 1
ATOM 1740 C C . GLY A 1 219 ? 2.414 -0.439 22.245 1.00 89.75 219 GLY A C 1
ATOM 1741 O O . GLY A 1 219 ? 3.284 0.070 21.551 1.00 89.75 219 GLY A O 1
ATOM 1742 N N . PHE A 1 220 ? 1.565 -1.371 21.805 1.00 91.62 220 PHE A N 1
ATOM 1743 C CA . PHE A 1 220 ? 1.617 -1.952 20.466 1.00 91.62 220 PHE A CA 1
ATOM 1744 C C . PHE A 1 220 ? 1.454 -0.887 19.374 1.00 91.62 220 PHE A C 1
ATOM 1746 O O . PHE A 1 220 ? 2.257 -0.840 18.448 1.00 91.62 220 PHE A O 1
ATOM 1753 N N . VAL A 1 221 ? 0.474 0.014 19.506 1.00 93.12 221 VAL A N 1
ATOM 1754 C CA . VAL A 1 221 ? 0.227 1.050 18.486 1.00 93.12 221 VAL A CA 1
ATOM 1755 C C . VAL A 1 221 ? 1.378 2.057 18.402 1.00 93.12 221 VAL A C 1
ATOM 1757 O O . VAL A 1 221 ? 1.760 2.444 17.301 1.00 93.12 221 VAL A O 1
ATOM 1760 N N . VAL A 1 222 ? 2.003 2.431 19.526 1.00 93.44 222 VAL A N 1
ATOM 1761 C CA . VAL A 1 222 ? 3.223 3.261 19.509 1.00 93.44 222 VAL A CA 1
ATOM 1762 C C . VAL A 1 222 ? 4.392 2.533 18.849 1.00 93.44 222 VAL A C 1
ATOM 1764 O O . VAL A 1 222 ? 5.118 3.149 18.073 1.00 93.44 222 VAL A O 1
ATOM 1767 N N . ASP A 1 223 ? 4.580 1.243 19.126 1.00 93.94 223 ASP A N 1
ATOM 1768 C CA . ASP A 1 223 ? 5.660 0.468 18.510 1.00 93.94 223 ASP A CA 1
ATOM 1769 C C . ASP A 1 223 ? 5.472 0.340 16.996 1.00 93.94 223 ASP A C 1
ATOM 1771 O O . ASP A 1 223 ? 6.411 0.603 16.249 1.00 93.94 223 ASP A O 1
ATOM 1775 N N . VAL A 1 224 ? 4.256 0.047 16.531 1.00 95.81 224 VAL A N 1
ATOM 1776 C CA . VAL A 1 224 ? 3.921 0.047 15.097 1.00 95.81 224 VAL A CA 1
ATOM 1777 C C . VAL A 1 224 ? 4.146 1.427 14.476 1.00 95.81 224 VAL A C 1
ATOM 1779 O O . VAL A 1 224 ? 4.764 1.532 13.421 1.00 95.81 224 VAL A O 1
ATOM 1782 N N . SER A 1 225 ? 3.731 2.498 15.154 1.00 96.00 225 SER A N 1
ATOM 1783 C CA . SER A 1 225 ? 3.901 3.865 14.647 1.00 96.00 225 SER A CA 1
ATOM 1784 C C . SER A 1 225 ? 5.376 4.256 14.491 1.00 96.00 225 SER A C 1
ATOM 1786 O O . SER A 1 225 ? 5.737 4.965 13.555 1.00 96.00 225 SER A O 1
ATOM 1788 N N . ARG A 1 226 ? 6.267 3.752 15.357 1.00 96.00 226 ARG A N 1
ATOM 1789 C CA . ARG A 1 226 ? 7.723 3.922 15.192 1.00 96.00 226 ARG A CA 1
ATOM 1790 C C . ARG A 1 226 ? 8.241 3.209 13.945 1.00 96.00 226 ARG A C 1
ATOM 1792 O O . ARG A 1 226 ? 9.100 3.754 13.260 1.00 96.00 226 ARG A O 1
ATOM 1799 N N . LEU A 1 227 ? 7.721 2.019 13.643 1.00 97.62 227 LEU A N 1
ATOM 1800 C CA . LEU A 1 227 ? 8.078 1.274 12.432 1.00 97.62 227 LEU A CA 1
ATOM 1801 C C . LEU A 1 227 ? 7.576 1.989 11.174 1.00 97.62 227 LEU A C 1
ATOM 1803 O O . LEU A 1 227 ? 8.302 2.046 10.188 1.00 97.62 227 LEU A O 1
ATOM 1807 N N . TYR A 1 228 ? 6.395 2.605 11.216 1.00 97.62 228 TYR A N 1
ATOM 1808 C CA . TYR A 1 228 ? 5.888 3.465 10.141 1.00 97.62 228 TYR A CA 1
ATOM 1809 C C . TYR A 1 228 ? 6.774 4.681 9.883 1.00 97.62 228 TYR A C 1
ATOM 1811 O O . TYR A 1 228 ? 7.164 4.919 8.741 1.00 97.62 228 TYR A O 1
ATOM 1819 N N . VAL A 1 229 ? 7.172 5.396 10.940 1.00 97.06 229 VAL A N 1
ATOM 1820 C CA . VAL A 1 229 ? 8.138 6.501 10.834 1.00 97.06 229 VAL A CA 1
ATOM 1821 C C . VAL A 1 229 ? 9.460 6.005 10.242 1.00 97.06 229 VAL A C 1
ATOM 1823 O O . VAL A 1 229 ? 9.974 6.616 9.309 1.00 97.06 229 VAL A O 1
ATOM 1826 N N . ALA A 1 230 ? 9.983 4.869 10.714 1.00 97.50 230 ALA A N 1
ATOM 1827 C CA . ALA A 1 230 ? 11.199 4.270 10.162 1.00 97.50 230 ALA A CA 1
ATOM 1828 C C . ALA A 1 230 ? 11.049 3.891 8.677 1.00 97.50 230 ALA A C 1
ATOM 1830 O O . ALA A 1 230 ? 11.974 4.106 7.900 1.00 97.50 230 ALA A O 1
ATOM 1831 N N . SER A 1 231 ? 9.880 3.390 8.272 1.00 98.06 231 SER A N 1
ATOM 1832 C CA . SER A 1 231 ? 9.592 3.009 6.883 1.00 98.06 231 SER A CA 1
ATOM 1833 C C . SER A 1 231 ? 9.587 4.218 5.949 1.00 98.06 231 SER A C 1
ATOM 1835 O O . SER A 1 231 ? 10.148 4.153 4.855 1.00 98.06 231 SER A O 1
ATOM 1837 N N . ALA A 1 232 ? 8.995 5.331 6.394 1.00 96.38 232 ALA A N 1
ATOM 1838 C CA . ALA A 1 232 ? 8.985 6.591 5.659 1.00 96.38 232 ALA A CA 1
ATOM 1839 C C . ALA A 1 232 ? 10.391 7.203 5.550 1.00 96.38 232 ALA A C 1
ATOM 1841 O O . ALA A 1 232 ? 10.787 7.618 4.465 1.00 96.38 232 ALA A O 1
ATOM 1842 N N . LEU A 1 233 ? 11.175 7.191 6.635 1.00 96.31 233 LEU A N 1
ATOM 1843 C CA . LEU A 1 233 ? 12.570 7.651 6.617 1.00 96.31 233 LEU A CA 1
ATOM 1844 C C . LEU A 1 233 ? 13.440 6.801 5.683 1.00 96.31 233 LEU A C 1
ATOM 1846 O O . LEU A 1 233 ? 14.227 7.342 4.909 1.00 96.31 233 LEU A O 1
ATOM 1850 N N . LEU A 1 234 ? 13.279 5.475 5.723 1.00 96.81 234 LEU A N 1
ATOM 1851 C CA . LEU A 1 234 ? 13.987 4.563 4.828 1.00 96.81 234 LEU A CA 1
ATOM 1852 C C . LEU A 1 234 ? 13.578 4.790 3.367 1.00 96.81 234 LEU A C 1
ATOM 1854 O O . LEU A 1 234 ? 14.443 4.824 2.497 1.00 96.81 234 LEU A O 1
ATOM 1858 N N . SER A 1 235 ? 12.288 5.013 3.100 1.00 95.94 235 SER A N 1
ATOM 1859 C CA . SER A 1 235 ? 11.803 5.380 1.766 1.00 95.94 235 SER A CA 1
ATOM 1860 C C . SER A 1 235 ? 12.450 6.675 1.274 1.00 95.94 235 SER A C 1
ATOM 1862 O O . SER A 1 235 ? 12.930 6.719 0.147 1.00 95.94 235 SER A O 1
ATOM 1864 N N . SER A 1 236 ? 12.521 7.713 2.110 1.00 92.69 236 SER A N 1
ATOM 1865 C CA . SER A 1 236 ? 13.201 8.970 1.771 1.00 92.69 236 SER A CA 1
ATOM 1866 C C . SER A 1 236 ? 14.694 8.775 1.497 1.00 92.69 236 SER A C 1
ATOM 1868 O O . SER A 1 236 ? 15.219 9.333 0.536 1.00 92.69 236 SER A O 1
ATOM 1870 N N . ALA A 1 237 ? 15.383 7.940 2.280 1.00 94.38 237 ALA A N 1
ATOM 1871 C CA . ALA A 1 237 ? 16.790 7.619 2.043 1.00 94.38 237 ALA A CA 1
ATOM 1872 C C . ALA A 1 237 ? 17.004 6.898 0.697 1.00 94.38 237 ALA A C 1
ATOM 1874 O O . ALA A 1 237 ? 17.907 7.259 -0.056 1.00 94.38 237 ALA A O 1
ATOM 1875 N N . LEU A 1 238 ? 16.145 5.928 0.363 1.00 93.31 238 LEU A N 1
ATOM 1876 C CA . LEU A 1 238 ? 16.186 5.188 -0.909 1.00 93.31 238 LEU A CA 1
ATOM 1877 C C . LEU A 1 238 ? 15.771 6.040 -2.122 1.00 93.31 238 LEU A C 1
ATOM 1879 O O . LEU A 1 238 ? 16.123 5.713 -3.254 1.00 93.31 238 LEU A O 1
ATOM 1883 N N . ARG A 1 239 ? 15.071 7.153 -1.881 1.00 90.50 239 ARG A N 1
ATOM 1884 C CA . ARG A 1 239 ? 14.741 8.205 -2.857 1.00 90.50 239 ARG A CA 1
ATOM 1885 C C . ARG A 1 239 ? 15.731 9.368 -2.835 1.00 90.50 239 ARG A C 1
ATOM 1887 O O . ARG A 1 239 ? 15.389 10.482 -3.216 1.00 90.50 239 ARG A O 1
ATOM 1894 N N . PHE A 1 240 ? 16.956 9.112 -2.377 1.00 88.88 240 PHE A N 1
ATOM 1895 C CA . PHE A 1 240 ? 18.073 10.062 -2.424 1.00 88.88 240 PHE A CA 1
ATOM 1896 C C . PHE A 1 240 ? 17.816 11.354 -1.640 1.00 88.88 240 PHE A C 1
ATOM 1898 O O . PHE A 1 240 ? 18.224 12.438 -2.044 1.00 88.88 240 PHE A O 1
ATOM 1905 N N . GLY A 1 241 ? 17.139 11.230 -0.496 1.00 84.06 241 GLY A N 1
ATOM 1906 C CA . GLY A 1 241 ? 16.822 12.355 0.383 1.00 84.06 241 GLY A CA 1
ATOM 1907 C C . GLY A 1 241 ? 15.526 13.081 0.026 1.00 84.06 241 GLY A C 1
ATOM 1908 O O . GLY A 1 241 ? 15.248 14.132 0.601 1.00 84.06 241 GLY A O 1
ATOM 1909 N N . ASP A 1 242 ? 14.716 12.534 -0.885 1.00 85.75 242 ASP A N 1
ATOM 1910 C CA . ASP A 1 242 ? 13.394 13.072 -1.193 1.00 85.75 242 ASP A CA 1
ATOM 1911 C C . ASP A 1 242 ? 12.501 13.131 0.054 1.00 85.75 242 ASP A C 1
ATOM 1913 O O . ASP A 1 242 ? 12.276 12.134 0.747 1.00 85.75 242 ASP A O 1
ATOM 1917 N N . LEU A 1 243 ? 11.950 14.312 0.321 1.00 85.19 243 LEU A N 1
ATOM 1918 C CA . LEU A 1 243 ? 11.150 14.579 1.513 1.00 85.19 243 LEU A CA 1
ATOM 1919 C C . LEU A 1 243 ? 9.668 14.234 1.339 1.00 85.19 243 LEU A C 1
ATOM 1921 O O . LEU A 1 243 ? 8.914 14.388 2.297 1.00 85.19 243 LEU A O 1
ATOM 1925 N N . TRP A 1 244 ? 9.241 13.759 0.165 1.00 84.12 244 TRP A N 1
ATOM 1926 C CA . TRP A 1 244 ? 7.844 13.423 -0.131 1.00 84.12 244 TRP A CA 1
ATOM 1927 C C . TRP A 1 244 ? 7.178 12.578 0.971 1.00 84.12 244 TRP A C 1
ATOM 1929 O O . TRP A 1 244 ? 6.186 12.997 1.573 1.00 84.12 244 TRP A O 1
ATOM 1939 N N . ALA A 1 245 ? 7.784 11.444 1.344 1.00 86.94 245 ALA A N 1
ATOM 1940 C CA . ALA A 1 245 ? 7.235 10.564 2.378 1.00 86.94 245 ALA A CA 1
ATOM 1941 C C . ALA A 1 245 ? 7.180 11.240 3.763 1.00 86.94 245 ALA A C 1
ATOM 1943 O O . ALA A 1 245 ? 6.218 11.044 4.504 1.00 86.94 245 ALA A O 1
ATOM 1944 N N . MET A 1 246 ? 8.168 12.074 4.105 1.00 86.19 246 MET A N 1
ATOM 1945 C CA . MET A 1 246 ? 8.219 12.816 5.376 1.00 86.19 246 MET A CA 1
ATOM 1946 C C . MET A 1 246 ? 7.228 13.988 5.437 1.00 86.19 246 MET A C 1
ATOM 1948 O O . MET A 1 246 ? 6.798 14.384 6.520 1.00 86.19 246 MET A O 1
ATOM 1952 N N . ARG A 1 247 ? 6.860 14.559 4.286 1.00 83.56 247 ARG A N 1
ATOM 1953 C CA . ARG A 1 247 ? 5.845 15.618 4.182 1.00 83.56 247 ARG A CA 1
ATOM 1954 C C . ARG A 1 247 ? 4.421 15.061 4.244 1.00 83.56 247 ARG A C 1
ATOM 1956 O O . ARG A 1 247 ? 3.499 15.812 4.548 1.00 83.56 247 ARG A O 1
ATOM 1963 N N . SER A 1 248 ? 4.243 13.761 4.009 1.00 83.50 248 SER A N 1
ATOM 1964 C CA . SER A 1 248 ? 2.930 13.111 3.965 1.00 83.50 248 SER A CA 1
ATOM 1965 C C . SER A 1 248 ? 2.174 13.115 5.302 1.00 83.50 248 SER A C 1
ATOM 1967 O O . SER A 1 248 ? 2.765 13.090 6.386 1.00 83.50 248 SER A O 1
ATOM 1969 N N . ILE A 1 249 ? 0.839 13.059 5.221 1.00 85.25 249 ILE A N 1
ATOM 1970 C CA . ILE A 1 249 ? -0.051 12.916 6.385 1.00 85.25 249 ILE A CA 1
ATOM 1971 C C . ILE A 1 249 ? 0.302 11.659 7.191 1.00 85.25 249 ILE A C 1
ATOM 1973 O O . ILE A 1 249 ? 0.291 11.687 8.421 1.00 85.25 249 ILE A O 1
ATOM 1977 N N . PHE A 1 250 ? 0.667 10.572 6.508 1.00 90.75 250 PHE A N 1
ATOM 1978 C CA . PHE A 1 250 ? 1.057 9.311 7.133 1.00 90.75 250 PHE A CA 1
ATOM 1979 C C . PHE A 1 250 ? 2.217 9.469 8.122 1.00 90.75 250 PHE A C 1
ATOM 1981 O O . PHE A 1 250 ? 2.136 8.963 9.246 1.00 90.75 250 PHE A O 1
ATOM 1988 N N . PHE A 1 251 ? 3.278 10.183 7.733 1.00 92.44 251 PHE A N 1
ATOM 1989 C CA . PHE A 1 251 ? 4.442 10.391 8.592 1.00 92.44 251 PHE A CA 1
ATOM 1990 C C . PHE A 1 251 ? 4.066 11.157 9.863 1.00 92.44 251 PHE A C 1
ATOM 1992 O O . PHE A 1 251 ? 4.363 10.711 10.974 1.00 92.44 251 PHE A O 1
ATOM 1999 N N . TRP A 1 252 ? 3.361 12.280 9.707 1.00 89.19 252 TRP A N 1
ATOM 2000 C CA . TRP A 1 252 ? 3.000 13.151 10.826 1.00 89.19 252 TRP A CA 1
ATOM 2001 C C . TRP A 1 252 ? 1.977 12.515 11.761 1.00 89.19 252 TRP A C 1
ATOM 2003 O O . TRP A 1 252 ? 2.126 12.613 12.980 1.00 89.19 252 TRP A O 1
ATOM 2013 N N . LEU A 1 253 ? 0.991 11.805 11.214 1.00 89.56 253 LEU A N 1
ATOM 2014 C CA . LEU A 1 253 ? 0.028 11.046 12.004 1.00 89.56 253 LEU A CA 1
ATOM 2015 C C . LEU A 1 253 ? 0.718 9.928 12.797 1.00 89.56 253 LEU A C 1
ATOM 2017 O O . LEU A 1 253 ? 0.456 9.758 13.986 1.00 89.56 253 LEU A O 1
ATOM 2021 N N . SER A 1 254 ? 1.647 9.196 12.176 1.00 93.38 254 SER A N 1
ATOM 2022 C CA . SER A 1 254 ? 2.409 8.142 12.859 1.00 93.38 254 SER A CA 1
ATOM 2023 C C . SER A 1 254 ? 3.299 8.717 13.965 1.00 93.38 254 SER A C 1
ATOM 2025 O O . SER A 1 254 ? 3.367 8.174 15.069 1.00 93.38 254 SER A O 1
ATOM 2027 N N . PHE A 1 255 ? 3.939 9.862 13.722 1.00 90.31 255 PHE A N 1
ATOM 2028 C CA . PHE A 1 255 ? 4.742 10.549 14.731 1.00 90.31 255 PHE A CA 1
ATOM 2029 C C . PHE A 1 255 ? 3.895 11.025 15.924 1.00 90.31 255 PHE A C 1
ATOM 2031 O O . PHE A 1 255 ? 4.313 10.909 17.082 1.00 90.31 255 PHE A O 1
ATOM 2038 N N . SER A 1 256 ? 2.673 11.505 15.672 1.00 89.62 256 SER A N 1
ATOM 2039 C CA . SER A 1 256 ? 1.817 12.081 16.710 1.00 89.62 256 SER A CA 1
ATOM 2040 C C . SER A 1 256 ? 1.296 11.057 17.721 1.00 89.62 256 SER A C 1
ATOM 2042 O O . SER A 1 256 ? 1.030 11.425 18.863 1.00 89.62 256 SER A O 1
ATOM 2044 N N . VAL A 1 257 ? 1.210 9.766 17.374 1.00 88.00 257 VAL A N 1
ATOM 2045 C CA . VAL A 1 257 ? 0.706 8.706 18.275 1.00 88.00 257 VAL A CA 1
ATOM 2046 C C . VAL A 1 257 ? 1.484 8.641 19.594 1.00 88.00 257 VAL A C 1
ATOM 2048 O O . VAL A 1 257 ? 0.893 8.473 20.666 1.00 88.00 257 VAL A O 1
ATOM 2051 N N . ALA A 1 258 ? 2.812 8.790 19.550 1.00 84.81 258 ALA A N 1
ATOM 2052 C CA . ALA A 1 258 ? 3.640 8.772 20.756 1.00 84.81 258 ALA A CA 1
ATOM 2053 C C . ALA A 1 258 ? 3.353 9.975 21.671 1.00 84.81 258 ALA A C 1
ATOM 2055 O O . ALA A 1 258 ? 3.355 9.832 22.898 1.00 84.81 258 ALA A O 1
ATOM 2056 N N . VAL A 1 259 ? 3.070 11.136 21.072 1.00 83.56 259 VAL A N 1
ATOM 2057 C CA . VAL A 1 259 ? 2.663 12.356 21.778 1.00 83.56 259 VAL A CA 1
ATOM 2058 C C . VAL A 1 259 ? 1.284 12.156 22.395 1.00 83.56 259 VAL A C 1
ATOM 2060 O O . VAL A 1 259 ? 1.144 12.332 23.604 1.00 83.56 259 VAL A O 1
ATOM 2063 N N . THR A 1 260 ? 0.304 11.668 21.623 1.00 83.38 260 THR A N 1
ATOM 2064 C CA . THR A 1 260 ? -1.044 11.372 22.130 1.00 83.38 260 THR A CA 1
ATOM 2065 C C . THR A 1 260 ? -0.985 10.447 23.330 1.00 83.38 260 THR A C 1
ATOM 2067 O O . THR A 1 260 ? -1.605 10.744 24.351 1.00 83.38 260 THR A O 1
ATOM 2070 N N . LYS A 1 261 ? -0.226 9.343 23.242 1.00 83.69 261 LYS A N 1
ATOM 2071 C CA . LYS A 1 261 ? -0.128 8.384 24.346 1.00 83.69 261 LYS A CA 1
ATOM 2072 C C . LYS A 1 261 ? 0.281 9.087 25.631 1.00 83.69 261 LYS A C 1
ATOM 2074 O O . LYS A 1 261 ? -0.349 8.810 26.638 1.00 83.69 261 LYS A O 1
ATOM 2079 N N . ARG A 1 262 ? 1.291 9.968 25.597 1.00 82.56 262 ARG A N 1
ATOM 2080 C CA . ARG A 1 262 ? 1.779 10.724 26.767 1.00 82.56 262 ARG A CA 1
ATOM 2081 C C . ARG A 1 262 ? 0.745 11.732 27.268 1.00 82.56 262 ARG A C 1
ATOM 2083 O O . ARG A 1 262 ? 0.450 11.748 28.456 1.00 82.56 262 ARG A O 1
ATOM 2090 N N . SER A 1 263 ? 0.156 12.520 26.373 1.00 75.50 263 SER A N 1
ATOM 2091 C CA . SER A 1 263 ? -0.834 13.543 26.731 1.00 75.50 263 SER A CA 1
ATOM 2092 C C . SER A 1 263 ? -2.131 12.952 27.292 1.00 75.50 263 SER A C 1
ATOM 2094 O O . SER A 1 263 ? -2.794 13.580 28.108 1.00 75.50 263 SER A O 1
ATOM 2096 N N . CYS A 1 264 ? -2.489 11.730 26.891 1.00 73.75 264 CYS A N 1
ATOM 2097 C CA . CYS A 1 264 ? -3.750 11.088 27.259 1.00 73.75 264 CYS A CA 1
ATOM 2098 C C . CYS A 1 264 ? -3.668 10.125 28.458 1.00 73.75 264 CYS A C 1
ATOM 2100 O O . CYS A 1 264 ? -4.693 9.524 28.800 1.00 73.75 264 CYS A O 1
ATOM 2102 N N . GLN A 1 265 ? -2.498 9.948 29.094 1.00 73.06 265 GLN A N 1
ATOM 2103 C CA . GLN A 1 265 ? -2.335 8.987 30.206 1.00 73.06 265 GLN A CA 1
ATOM 2104 C C . GLN A 1 265 ? -3.179 9.355 31.430 1.00 73.06 265 GLN A C 1
ATOM 2106 O O . GLN A 1 265 ? -3.696 8.463 32.095 1.00 73.06 265 GLN A O 1
ATOM 2111 N N . SER A 1 266 ? -3.358 10.653 31.683 1.00 67.38 266 SER A N 1
ATOM 2112 C CA . SER A 1 266 ? -3.973 11.175 32.914 1.00 67.38 266 SER A CA 1
ATOM 2113 C C . SER A 1 266 ? -5.424 11.639 32.745 1.00 67.38 266 SER A C 1
ATOM 2115 O O . SER A 1 266 ? -5.993 12.223 33.661 1.00 67.38 266 SER A O 1
ATOM 2117 N N . ILE A 1 267 ? -6.020 11.423 31.569 1.00 76.81 267 ILE A N 1
ATOM 2118 C CA . ILE A 1 267 ? -7.307 12.012 31.178 1.00 76.81 267 ILE A CA 1
ATOM 2119 C C . ILE A 1 267 ? -8.408 10.934 31.113 1.00 76.81 267 ILE A C 1
ATOM 2121 O O . ILE A 1 267 ? -8.138 9.785 30.744 1.00 76.81 267 ILE A O 1
ATOM 2125 N N . THR A 1 268 ? -9.649 11.316 31.449 1.00 76.81 268 THR A N 1
ATOM 2126 C CA . THR A 1 268 ? -10.864 10.485 31.325 1.00 76.81 268 THR A CA 1
ATOM 2127 C C . THR A 1 268 ? -11.186 10.132 29.866 1.00 76.81 268 THR A C 1
ATOM 2129 O O . THR A 1 268 ? -10.712 10.776 28.933 1.00 76.81 268 THR A O 1
ATOM 2132 N N . ASP A 1 269 ? -12.009 9.105 29.639 1.00 72.25 269 ASP A N 1
ATOM 2133 C CA . ASP A 1 269 ? -12.217 8.546 28.292 1.00 72.25 269 ASP A CA 1
ATOM 2134 C C . ASP A 1 269 ? -12.825 9.532 27.278 1.00 72.25 269 ASP A C 1
ATOM 2136 O O . ASP A 1 269 ? -12.370 9.586 26.137 1.00 72.25 269 ASP A O 1
ATOM 2140 N N . ALA A 1 270 ? -13.798 10.356 27.681 1.00 71.69 270 ALA A N 1
ATOM 2141 C CA . ALA A 1 270 ? -14.414 11.338 26.781 1.00 71.69 270 ALA A CA 1
ATOM 2142 C C . ALA A 1 270 ? -13.421 12.439 26.362 1.00 71.69 270 ALA A C 1
ATOM 2144 O O . ALA A 1 270 ? -13.291 12.767 25.182 1.00 71.69 270 ALA A O 1
ATOM 2145 N N . LEU A 1 271 ? -12.656 12.960 27.325 1.00 75.62 271 LEU A N 1
ATOM 2146 C CA . LEU A 1 271 ? -11.624 13.965 27.073 1.00 75.62 271 LEU A CA 1
ATOM 2147 C C . LEU A 1 271 ? -10.431 13.380 26.293 1.00 75.62 271 LEU A C 1
ATOM 2149 O O . LEU A 1 271 ? -9.805 14.091 25.509 1.00 75.62 271 LEU A O 1
ATOM 2153 N N . ARG A 1 272 ? -10.143 12.079 26.442 1.00 76.94 272 ARG A N 1
ATOM 2154 C CA . ARG A 1 272 ? -9.110 11.368 25.675 1.00 76.94 272 ARG A CA 1
ATOM 2155 C C . ARG A 1 272 ? -9.428 11.330 24.185 1.00 76.94 272 ARG A C 1
ATOM 2157 O O . ARG A 1 272 ? -8.520 11.552 23.388 1.00 76.94 272 ARG A O 1
ATOM 2164 N N . ILE A 1 273 ? -10.678 11.059 23.804 1.00 78.44 273 ILE A N 1
ATOM 2165 C CA . ILE A 1 273 ? -11.091 11.071 22.392 1.00 78.44 273 ILE A CA 1
ATOM 2166 C C . ILE A 1 273 ? -10.909 12.480 21.818 1.00 78.44 273 ILE A C 1
ATOM 2168 O O . ILE A 1 273 ? -10.234 12.634 20.803 1.00 78.44 273 ILE A O 1
ATOM 2172 N N . GLY A 1 274 ? -11.409 13.508 22.514 1.00 78.75 274 GLY A N 1
ATOM 2173 C CA . GLY A 1 274 ? -11.249 14.905 22.095 1.00 78.75 274 GLY A CA 1
ATOM 2174 C C . GLY A 1 274 ? -9.781 15.313 21.924 1.00 78.75 274 GLY A C 1
ATOM 2175 O O . GLY A 1 274 ? -9.393 15.802 20.865 1.00 78.75 274 GLY A O 1
ATOM 2176 N N . ALA A 1 275 ? -8.931 15.036 22.918 1.00 76.81 275 ALA A N 1
ATOM 2177 C CA . ALA A 1 275 ? -7.496 15.322 22.846 1.00 76.81 275 ALA A CA 1
ATOM 2178 C C . ALA A 1 275 ? -6.801 14.562 21.702 1.00 76.81 275 ALA A C 1
ATOM 2180 O O . ALA A 1 275 ? -5.949 15.117 21.010 1.00 76.81 275 ALA A O 1
ATOM 2181 N N . SER A 1 276 ? -7.192 13.308 21.467 1.00 78.88 276 SER A N 1
ATOM 2182 C CA . SER A 1 276 ? -6.642 12.470 20.397 1.00 78.88 276 SER A CA 1
ATOM 2183 C C . SER A 1 276 ? -6.979 13.001 19.004 1.00 78.88 276 SER A C 1
ATOM 2185 O O . SER A 1 276 ? -6.119 12.963 18.121 1.00 78.88 276 SER A O 1
ATOM 2187 N N . VAL A 1 277 ? -8.195 13.527 18.823 1.00 80.44 277 VAL A N 1
ATOM 2188 C CA . VAL A 1 277 ? -8.633 14.197 17.589 1.00 80.44 277 VAL A CA 1
ATOM 2189 C C . VAL A 1 277 ? -7.864 15.499 17.379 1.00 80.44 277 VAL A C 1
ATOM 2191 O O . VAL A 1 277 ? -7.373 15.739 16.280 1.00 80.44 277 VAL A O 1
ATOM 2194 N N . VAL A 1 278 ? -7.679 16.307 18.428 1.00 81.94 278 VAL A N 1
ATOM 2195 C CA . VAL A 1 278 ? -6.902 17.556 18.343 1.00 81.94 278 VAL A CA 1
ATOM 2196 C C . VAL A 1 278 ? -5.453 17.281 17.939 1.00 81.94 278 VAL A C 1
ATOM 2198 O O . VAL A 1 278 ? -4.937 17.940 17.041 1.00 81.94 278 VAL A O 1
ATOM 2201 N N . VAL A 1 279 ? -4.793 16.290 18.545 1.00 80.81 279 VAL A N 1
ATOM 2202 C CA . VAL A 1 279 ? -3.407 15.937 18.192 1.00 80.81 279 VAL A CA 1
ATOM 2203 C C . VAL A 1 279 ? -3.305 15.442 16.745 1.00 80.81 279 VAL A C 1
ATOM 2205 O O . VAL A 1 279 ? -2.394 15.859 16.031 1.00 80.81 279 VAL A O 1
ATOM 2208 N N . ALA A 1 280 ? -4.252 14.618 16.286 1.00 80.81 280 ALA A N 1
ATOM 2209 C CA . ALA A 1 280 ? -4.300 14.179 14.890 1.00 80.81 280 ALA A CA 1
ATOM 2210 C C . ALA A 1 280 ? -4.517 15.358 13.925 1.00 80.81 280 ALA A C 1
ATOM 2212 O O . ALA A 1 280 ? -3.833 15.459 12.909 1.00 80.81 280 ALA A O 1
ATOM 2213 N N . PHE A 1 281 ? -5.401 16.298 14.271 1.00 80.06 281 PHE A N 1
ATOM 2214 C CA . PHE A 1 281 ? -5.626 17.512 13.487 1.00 80.06 281 PHE A CA 1
ATOM 2215 C C . PHE A 1 281 ? -4.367 18.384 13.395 1.00 80.06 281 PHE A C 1
ATOM 2217 O O . PHE A 1 281 ? -4.018 18.856 12.315 1.00 80.06 281 PHE A O 1
ATOM 2224 N N . LEU A 1 282 ? -3.644 18.568 14.504 1.00 80.94 282 LEU A N 1
ATOM 2225 C CA . LEU A 1 282 ? -2.378 19.306 14.511 1.00 80.94 282 LEU A CA 1
ATOM 2226 C C . LEU A 1 282 ? -1.307 18.618 13.656 1.00 80.94 282 LEU A C 1
ATOM 2228 O O . LEU A 1 282 ? -0.556 19.303 12.965 1.00 80.94 282 LEU A O 1
ATOM 2232 N N . ALA A 1 283 ? -1.257 17.284 13.661 1.00 80.31 283 ALA A N 1
ATOM 2233 C CA . ALA A 1 283 ? -0.347 16.514 12.817 1.00 80.31 283 ALA A CA 1
ATOM 2234 C C . ALA A 1 283 ? -0.656 16.693 11.322 1.00 80.31 283 ALA A C 1
ATOM 2236 O O . ALA A 1 283 ? 0.248 16.969 10.533 1.00 80.31 283 ALA A O 1
ATOM 2237 N N . ILE A 1 284 ? -1.936 16.617 10.944 1.00 77.44 284 ILE A N 1
ATOM 2238 C CA . ILE A 1 284 ? -2.393 16.883 9.572 1.00 77.44 284 ILE A CA 1
ATOM 2239 C C . ILE A 1 284 ? -2.046 18.320 9.174 1.00 77.44 284 ILE A C 1
ATOM 2241 O O . ILE A 1 284 ? -1.436 18.537 8.132 1.00 77.44 284 ILE A O 1
ATOM 2245 N N . ARG A 1 285 ? -2.336 19.303 10.037 1.00 76.94 285 ARG A N 1
ATOM 2246 C CA . ARG A 1 285 ? -1.986 20.708 9.797 1.00 76.94 285 ARG A CA 1
ATOM 2247 C C . ARG A 1 285 ? -0.483 20.893 9.588 1.00 76.94 285 ARG A C 1
ATOM 2249 O O . ARG A 1 285 ? -0.093 21.638 8.696 1.00 76.94 285 ARG A O 1
ATOM 2256 N N . GLN A 1 286 ? 0.360 20.241 10.388 1.00 77.62 286 GLN A N 1
ATOM 2257 C CA . GLN A 1 286 ? 1.815 20.321 10.247 1.00 77.62 286 GLN A CA 1
ATOM 2258 C C . GLN A 1 286 ? 2.295 19.738 8.911 1.00 77.62 286 GLN A C 1
ATOM 2260 O O . GLN A 1 286 ? 3.142 20.347 8.259 1.00 77.62 286 GLN A O 1
ATOM 2265 N N . SER A 1 287 ? 1.731 18.601 8.489 1.00 75.44 287 SER A N 1
ATOM 2266 C CA . SER A 1 287 ? 1.962 18.028 7.157 1.00 75.44 287 SER A CA 1
ATOM 2267 C C . SER A 1 287 ? 1.611 19.038 6.061 1.00 75.44 287 SER A C 1
ATOM 2269 O O . SER A 1 287 ? 2.463 19.359 5.235 1.00 75.44 287 SER A O 1
ATOM 2271 N N . THR A 1 288 ? 0.414 19.632 6.108 1.00 68.12 288 THR A N 1
ATOM 2272 C CA . THR A 1 288 ? -0.028 20.640 5.133 1.00 68.12 288 THR A CA 1
ATOM 2273 C C . THR A 1 288 ? 0.869 21.880 5.123 1.00 68.12 288 THR A C 1
ATOM 2275 O O . THR A 1 288 ? 1.225 22.371 4.058 1.00 68.12 288 THR A O 1
ATOM 2278 N N . LEU A 1 289 ? 1.283 22.381 6.291 1.00 72.31 289 LEU A N 1
ATOM 2279 C CA . LEU A 1 289 ? 2.165 23.548 6.375 1.00 72.31 289 LEU A CA 1
ATOM 2280 C C . LEU A 1 289 ? 3.537 23.284 5.754 1.00 72.31 289 LEU A C 1
ATOM 2282 O O . LEU A 1 289 ? 4.058 24.168 5.087 1.00 72.31 289 LEU A O 1
ATOM 2286 N N . LEU A 1 290 ? 4.116 22.097 5.949 1.00 70.06 290 LEU A N 1
ATOM 2287 C CA . LEU A 1 290 ? 5.405 21.735 5.347 1.00 70.06 290 LEU A CA 1
ATOM 2288 C C . LEU A 1 290 ? 5.307 21.467 3.851 1.00 70.06 290 LEU A C 1
ATOM 2290 O O . LEU A 1 290 ? 6.255 21.763 3.126 1.00 70.06 290 LEU A O 1
ATOM 2294 N N . LEU A 1 291 ? 4.175 20.927 3.3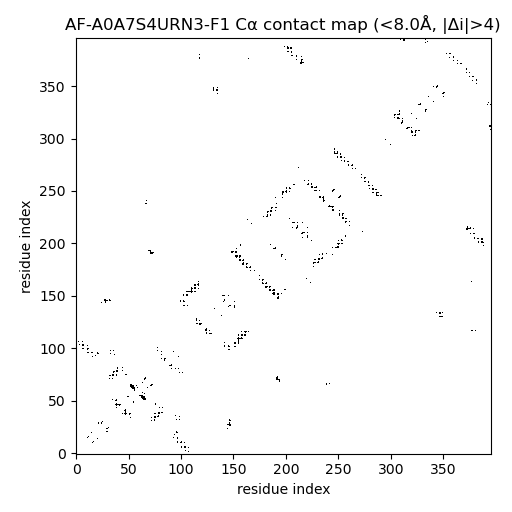98 1.00 67.19 291 LEU A N 1
ATOM 2295 C CA . LEU A 1 291 ? 3.878 20.813 1.976 1.00 67.19 291 LEU A CA 1
ATOM 2296 C C . LEU A 1 291 ? 3.839 22.195 1.320 1.00 67.19 291 LEU A C 1
ATOM 2298 O O . LEU A 1 291 ? 4.395 22.335 0.244 1.00 67.19 291 LEU A O 1
ATOM 2302 N N . VAL A 1 292 ? 3.264 23.212 1.976 1.00 63.12 292 VAL A N 1
ATOM 2303 C CA . VAL A 1 292 ? 3.109 24.579 1.433 1.00 63.12 292 VAL A CA 1
ATOM 2304 C C . VAL A 1 292 ? 4.349 25.470 1.623 1.00 63.12 292 VAL A C 1
ATOM 2306 O O . VAL A 1 292 ? 4.669 26.276 0.758 1.00 63.12 292 VAL A O 1
ATOM 2309 N N . SER A 1 293 ? 5.061 25.378 2.750 1.00 60.16 293 SER A N 1
ATOM 2310 C CA . SER A 1 293 ? 6.169 26.300 3.063 1.00 60.16 293 SER A CA 1
ATOM 2311 C C . SER A 1 293 ? 7.475 25.962 2.345 1.00 60.16 293 SER A C 1
ATOM 2313 O O . SER A 1 293 ? 8.274 26.856 2.075 1.00 60.16 293 SER A O 1
ATOM 2315 N N . LEU A 1 294 ? 7.697 24.684 2.032 1.00 54.62 294 LEU A N 1
ATOM 2316 C CA . LEU A 1 294 ? 8.890 24.202 1.331 1.00 54.62 294 LEU A CA 1
ATOM 2317 C C . LEU A 1 294 ? 8.688 24.080 -0.187 1.00 54.62 294 LEU A C 1
ATOM 2319 O O . LEU A 1 294 ? 9.649 23.782 -0.889 1.00 54.62 294 LEU A O 1
ATOM 2323 N N . SER A 1 295 ? 7.467 24.301 -0.679 1.00 53.16 295 SER A N 1
ATOM 2324 C CA . SER A 1 295 ? 7.120 24.400 -2.107 1.00 53.16 295 SER A CA 1
ATOM 2325 C C . SER A 1 295 ? 7.136 25.848 -2.617 1.00 53.16 295 SER A C 1
ATOM 2327 O O . SER A 1 295 ? 6.697 26.138 -3.730 1.00 53.16 295 SER A O 1
ATOM 2329 N N . GLY A 1 296 ? 7.680 26.781 -1.825 1.00 41.03 296 GLY A N 1
ATOM 2330 C CA . GLY A 1 296 ? 7.966 28.136 -2.279 1.00 41.03 296 GLY A CA 1
ATOM 2331 C C . GLY A 1 296 ? 8.916 28.119 -3.481 1.00 41.03 296 GLY A C 1
ATOM 2332 O O . GLY A 1 296 ? 10.110 27.903 -3.310 1.00 41.03 296 GLY A O 1
ATOM 2333 N N . ALA A 1 297 ? 8.359 28.407 -4.662 1.00 38.94 297 ALA A N 1
ATOM 2334 C CA . ALA A 1 297 ? 9.027 28.613 -5.952 1.00 38.94 297 ALA A CA 1
ATOM 2335 C C . ALA A 1 297 ? 9.442 27.361 -6.756 1.00 38.94 297 ALA A C 1
ATOM 2337 O O . ALA A 1 297 ? 10.607 27.201 -7.100 1.00 38.94 297 ALA A O 1
ATOM 2338 N N . SER A 1 298 ? 8.492 26.497 -7.114 1.00 37.44 298 SER A N 1
ATOM 2339 C CA . SER A 1 298 ? 8.323 25.893 -8.460 1.00 37.44 298 SER A CA 1
ATOM 2340 C C . SER A 1 298 ? 7.310 24.750 -8.376 1.00 37.44 298 SER A C 1
ATOM 2342 O O . SER A 1 298 ? 7.168 24.127 -7.330 1.00 37.44 298 SER A O 1
ATOM 2344 N N . LEU A 1 299 ? 6.543 24.573 -9.451 1.00 46.44 299 LEU A N 1
ATOM 2345 C CA . LEU A 1 299 ? 5.402 23.670 -9.589 1.00 46.44 299 LEU A CA 1
ATOM 2346 C C . LEU A 1 299 ? 5.676 22.273 -9.006 1.00 46.44 299 LEU A C 1
ATOM 2348 O O . LEU A 1 299 ? 6.413 21.492 -9.593 1.00 46.44 299 LEU A O 1
ATOM 2352 N N . ASP A 1 300 ? 5.072 21.958 -7.858 1.00 53.28 300 ASP A N 1
ATOM 2353 C CA . ASP A 1 300 ? 4.996 20.573 -7.391 1.00 53.28 300 ASP A CA 1
ATOM 2354 C C . ASP A 1 300 ? 3.823 19.942 -8.144 1.00 53.28 300 ASP A C 1
ATOM 2356 O O . ASP A 1 300 ? 2.669 20.335 -7.931 1.00 53.28 300 ASP A O 1
ATOM 2360 N N . ASP A 1 301 ? 4.099 19.035 -9.081 1.00 54.91 301 ASP A N 1
ATOM 2361 C CA . ASP A 1 301 ? 3.064 18.501 -9.968 1.00 54.91 301 ASP A CA 1
ATOM 2362 C C . ASP A 1 301 ? 1.932 17.831 -9.203 1.00 54.91 301 ASP A C 1
ATOM 2364 O O . ASP A 1 301 ? 0.800 17.940 -9.639 1.00 54.91 301 ASP A O 1
ATOM 2368 N N . ASP A 1 302 ? 2.160 17.299 -8.001 1.00 58.31 302 ASP A N 1
ATOM 2369 C CA . ASP A 1 302 ? 1.123 16.694 -7.153 1.00 58.31 302 ASP A CA 1
ATOM 2370 C C . ASP A 1 302 ? 0.159 17.709 -6.495 1.00 58.31 302 ASP A C 1
ATOM 2372 O O . ASP A 1 302 ? -0.794 17.324 -5.808 1.00 58.31 302 ASP A O 1
ATOM 2376 N N . THR A 1 303 ? 0.348 19.020 -6.701 1.00 64.44 303 THR A N 1
ATOM 2377 C CA . THR A 1 303 ? -0.528 20.068 -6.136 1.00 64.44 303 THR A CA 1
ATOM 2378 C C . THR A 1 303 ? -1.982 19.896 -6.582 1.00 64.44 303 THR A C 1
ATOM 2380 O O . THR A 1 303 ? -2.906 20.177 -5.812 1.00 64.44 303 THR A O 1
ATOM 2383 N N . HIS A 1 304 ? -2.201 19.374 -7.793 1.00 70.19 304 HIS A N 1
ATOM 2384 C CA . HIS A 1 304 ? -3.541 19.148 -8.331 1.00 70.19 304 HIS A CA 1
ATOM 2385 C C . HIS A 1 304 ? -4.343 18.119 -7.514 1.00 70.19 304 HIS A C 1
ATOM 2387 O O . HIS A 1 304 ? -5.564 18.233 -7.439 1.00 70.19 304 HIS A O 1
ATOM 2393 N N . ILE A 1 305 ? -3.681 17.158 -6.849 1.00 69.69 305 ILE A N 1
ATOM 2394 C CA . ILE A 1 305 ? -4.346 16.186 -5.968 1.00 69.69 305 ILE A CA 1
ATOM 2395 C C . ILE A 1 305 ? -4.925 16.929 -4.764 1.00 69.69 305 ILE A C 1
ATOM 2397 O O . ILE A 1 305 ? -6.099 16.784 -4.444 1.00 69.69 305 ILE A O 1
ATOM 2401 N N . PHE A 1 306 ? -4.134 17.783 -4.113 1.00 68.81 306 PHE A N 1
ATOM 2402 C CA . PHE A 1 306 ? -4.602 18.555 -2.958 1.00 68.81 306 PHE A CA 1
ATOM 2403 C C . PHE A 1 306 ? -5.672 19.585 -3.331 1.00 68.81 306 PHE A C 1
ATOM 2405 O O . PHE A 1 306 ? -6.609 19.807 -2.563 1.00 68.81 306 PHE A O 1
ATOM 2412 N N . GLU A 1 307 ? -5.559 20.189 -4.512 1.00 69.38 307 GLU A N 1
ATOM 2413 C CA . GLU A 1 307 ? -6.597 21.043 -5.084 1.00 69.38 307 GLU A CA 1
ATOM 2414 C C . GLU A 1 307 ? -7.911 20.280 -5.289 1.00 69.38 307 GLU A C 1
ATOM 2416 O O . GLU A 1 307 ? -8.960 20.763 -4.854 1.00 69.38 307 GLU A O 1
ATOM 2421 N N . PHE A 1 308 ? -7.847 19.086 -5.884 1.00 72.12 308 PHE A N 1
ATOM 2422 C CA . PHE A 1 308 ? -8.994 18.203 -6.066 1.00 72.12 308 PHE A CA 1
ATOM 2423 C C . PHE A 1 308 ? -9.640 17.837 -4.721 1.00 72.12 308 PHE A C 1
ATOM 2425 O O . PHE A 1 308 ? -10.846 18.011 -4.543 1.00 72.12 308 PHE A O 1
ATOM 2432 N N . LEU A 1 309 ? -8.839 17.441 -3.725 1.00 68.44 309 LEU A N 1
ATOM 2433 C CA . LEU A 1 309 ? -9.317 17.131 -2.372 1.00 68.44 309 LEU A CA 1
ATOM 2434 C C . LEU A 1 309 ? -10.029 18.319 -1.713 1.00 68.44 309 LEU A C 1
ATOM 2436 O O . LEU A 1 309 ? -11.100 18.161 -1.129 1.00 68.44 309 LEU A O 1
ATOM 2440 N N . ALA A 1 310 ? -9.457 19.520 -1.807 1.00 66.75 310 ALA A N 1
ATOM 2441 C CA . ALA A 1 310 ? -10.048 20.720 -1.219 1.00 66.75 310 ALA A CA 1
ATOM 2442 C C . ALA A 1 310 ? -11.382 21.099 -1.881 1.00 66.75 310 ALA A C 1
ATOM 2444 O O . ALA A 1 310 ? -12.289 21.581 -1.198 1.00 66.75 310 ALA A O 1
ATOM 2445 N N . PHE A 1 311 ? -11.511 20.881 -3.192 1.00 71.69 311 PHE A N 1
ATOM 2446 C CA . PHE A 1 311 ? -12.757 21.093 -3.926 1.00 71.69 311 PHE A CA 1
ATOM 2447 C C . PHE A 1 311 ? -13.842 20.094 -3.507 1.00 71.69 311 PHE A C 1
ATOM 2449 O O . PHE A 1 311 ? -14.941 20.515 -3.149 1.00 71.69 311 PHE A O 1
ATOM 2456 N N . ARG A 1 312 ? -13.526 18.791 -3.454 1.00 68.75 312 ARG A N 1
ATOM 2457 C CA . ARG A 1 312 ? -14.488 17.738 -3.066 1.00 68.75 312 ARG A CA 1
ATOM 2458 C C . ARG A 1 312 ? -14.977 17.890 -1.627 1.00 68.75 312 ARG A C 1
ATOM 2460 O O . ARG A 1 312 ? -16.168 17.773 -1.364 1.00 68.75 312 ARG A O 1
ATOM 2467 N N . LEU A 1 313 ? -14.095 18.288 -0.710 1.00 65.75 313 LEU A N 1
ATOM 2468 C CA . LEU A 1 313 ? -14.459 18.575 0.683 1.00 65.75 313 LEU A CA 1
ATOM 2469 C C . LEU A 1 313 ? -15.224 19.903 0.868 1.00 65.75 313 LEU A C 1
ATOM 2471 O O . LEU A 1 313 ? -15.504 20.298 2.000 1.00 65.75 313 LEU A O 1
ATOM 2475 N N . GLY A 1 314 ? -15.525 20.636 -0.211 1.00 67.88 314 GLY A N 1
ATOM 2476 C CA . GLY A 1 314 ? -16.210 21.932 -0.159 1.00 67.88 314 GLY A CA 1
ATOM 2477 C C . GLY A 1 314 ? -15.393 23.051 0.501 1.00 67.88 314 GLY A C 1
ATOM 2478 O O . GLY A 1 314 ? -15.925 24.128 0.780 1.00 67.88 314 GLY A O 1
ATOM 2479 N N . LEU A 1 315 ? -14.100 22.818 0.751 1.00 66.00 315 LEU A N 1
ATOM 2480 C CA . LEU A 1 315 ? -13.165 23.782 1.340 1.00 66.00 315 LEU A CA 1
ATOM 2481 C C . LEU A 1 315 ? -12.724 24.839 0.320 1.00 66.00 315 LEU A C 1
ATOM 2483 O O . LEU A 1 315 ? -12.282 25.925 0.699 1.00 66.00 315 LEU A O 1
ATOM 2487 N N . ARG A 1 316 ? -12.874 24.541 -0.975 1.00 66.94 316 ARG A N 1
ATOM 2488 C CA . ARG A 1 316 ? -12.595 25.445 -2.090 1.00 66.94 316 ARG A CA 1
ATOM 2489 C C . ARG A 1 316 ? -13.817 25.549 -3.004 1.00 66.94 316 ARG A C 1
ATOM 2491 O O . ARG A 1 316 ? -14.342 24.543 -3.452 1.00 66.94 316 ARG A O 1
ATOM 2498 N N . LYS A 1 317 ? -14.248 26.781 -3.296 1.00 64.81 317 LYS A N 1
ATOM 2499 C CA . LYS A 1 317 ? -15.412 27.084 -4.162 1.00 64.81 317 LYS A CA 1
ATOM 2500 C C . LYS A 1 317 ? -15.040 27.529 -5.584 1.00 64.81 317 LYS A C 1
ATOM 2502 O O . LYS A 1 317 ? -15.910 27.914 -6.355 1.00 64.81 317 LYS A O 1
ATOM 2507 N N . GLN A 1 318 ? -13.748 27.569 -5.896 1.00 71.62 318 GLN A N 1
ATOM 2508 C CA . GLN A 1 318 ? -13.233 27.988 -7.203 1.00 71.62 318 GLN A CA 1
ATOM 2509 C C . GLN A 1 318 ? -13.201 26.804 -8.171 1.00 71.62 318 GLN A C 1
ATOM 2511 O O . GLN A 1 318 ? -13.117 25.660 -7.729 1.00 71.62 318 GLN A O 1
ATOM 2516 N N . ALA A 1 319 ? -13.234 27.099 -9.473 1.00 71.44 319 ALA A N 1
ATOM 2517 C CA . ALA A 1 319 ? -13.071 26.094 -10.518 1.00 71.44 319 ALA A CA 1
ATOM 2518 C C . ALA A 1 319 ? -11.718 25.375 -10.383 1.00 71.44 319 ALA A C 1
ATOM 2520 O O . ALA A 1 319 ? -10.705 26.011 -10.080 1.00 71.44 319 ALA A O 1
ATOM 2521 N N . LEU A 1 320 ? -11.732 24.060 -10.602 1.00 76.50 320 LEU A N 1
ATOM 2522 C CA . LEU A 1 320 ? -10.547 23.208 -10.599 1.00 76.50 320 LEU A CA 1
ATOM 2523 C C . LEU A 1 320 ? -9.596 23.599 -11.737 1.00 76.50 320 LEU A C 1
ATOM 2525 O O . LEU A 1 320 ? -10.033 23.858 -12.861 1.00 76.50 320 LEU A O 1
ATOM 2529 N N . GLY A 1 321 ? -8.290 23.591 -11.466 1.00 77.38 321 GLY A N 1
ATOM 2530 C CA . GLY A 1 321 ? -7.281 23.564 -12.524 1.00 77.38 321 GLY A CA 1
ATOM 2531 C C . GLY A 1 321 ? -7.464 22.350 -13.446 1.00 77.38 321 GLY A C 1
ATOM 2532 O O . GLY A 1 321 ? -8.003 21.324 -13.032 1.00 77.38 321 GLY A O 1
ATOM 2533 N N . TYR A 1 322 ? -6.990 22.443 -14.694 1.00 79.00 322 TYR A N 1
ATOM 2534 C CA . TYR A 1 322 ? -7.186 21.406 -15.721 1.00 79.00 322 TYR A CA 1
ATOM 2535 C C . TYR A 1 322 ? -6.822 19.992 -15.234 1.00 79.00 322 TYR A C 1
ATOM 2537 O O . TYR A 1 322 ? -7.630 19.074 -15.342 1.00 79.00 322 TYR A O 1
ATOM 2545 N N . HIS A 1 323 ? -5.642 19.830 -14.627 1.00 75.62 323 HIS A N 1
ATOM 2546 C CA . HIS A 1 323 ? -5.190 18.534 -14.114 1.00 75.62 323 HIS A CA 1
ATOM 2547 C C . HIS A 1 323 ? -6.069 18.003 -12.982 1.00 75.62 323 HIS A C 1
ATOM 2549 O O . HIS A 1 323 ? -6.327 16.807 -12.930 1.00 75.62 323 HIS A O 1
ATOM 2555 N N . ALA A 1 324 ? -6.576 18.877 -12.110 1.00 76.44 324 ALA A N 1
ATOM 2556 C CA . ALA A 1 324 ? -7.468 18.484 -11.026 1.00 76.44 324 ALA A CA 1
ATOM 2557 C C . ALA A 1 324 ? -8.878 18.126 -11.544 1.00 76.44 324 ALA A C 1
ATOM 2559 O O . ALA A 1 324 ? -9.514 17.216 -11.021 1.00 76.44 324 ALA A O 1
ATOM 2560 N N . ALA A 1 325 ? -9.343 18.777 -12.617 1.00 80.25 325 ALA A N 1
ATOM 2561 C CA . ALA A 1 325 ? -10.620 18.476 -13.269 1.00 80.25 325 ALA A CA 1
ATOM 2562 C C . ALA A 1 325 ? -10.631 17.109 -13.982 1.00 80.25 325 ALA A C 1
ATOM 2564 O O . ALA A 1 325 ? -11.681 16.477 -14.079 1.00 80.25 325 ALA A O 1
ATOM 2565 N N . LEU A 1 326 ? -9.474 16.605 -14.435 1.00 80.31 326 LEU A N 1
ATOM 2566 C CA . LEU A 1 326 ? -9.379 15.256 -15.012 1.00 80.31 326 LEU A CA 1
ATOM 2567 C C . LEU A 1 326 ? -9.806 14.165 -14.018 1.00 80.31 326 LEU A C 1
ATOM 2569 O O . LEU A 1 326 ? -10.395 13.172 -14.437 1.00 80.31 326 LEU A O 1
ATOM 2573 N N . TYR A 1 327 ? -9.561 14.364 -12.719 1.00 73.88 327 TYR A N 1
ATOM 2574 C CA . TYR A 1 327 ? -9.986 13.431 -11.671 1.00 73.88 327 TYR A CA 1
ATOM 2575 C C . TYR A 1 327 ? -11.508 13.396 -11.515 1.00 73.88 327 TYR A C 1
ATOM 2577 O O . TYR A 1 327 ? -12.074 12.326 -11.321 1.00 73.88 327 TYR A O 1
ATOM 2585 N N . GLU A 1 328 ? -12.189 14.536 -11.665 1.00 74.31 328 GLU A N 1
ATOM 2586 C CA . GLU A 1 328 ? -13.655 14.607 -11.598 1.00 74.31 328 GLU A CA 1
ATOM 2587 C C . GLU A 1 328 ? -14.321 13.797 -12.720 1.00 74.31 328 GLU A C 1
ATOM 2589 O O . GLU A 1 328 ? -15.360 13.174 -12.511 1.00 74.31 328 GLU A O 1
ATOM 2594 N N . GLY A 1 329 ? -13.694 13.749 -13.899 1.00 72.88 329 GLY A N 1
ATOM 2595 C CA . GLY A 1 329 ? -14.180 12.972 -15.040 1.00 72.88 329 GLY A CA 1
ATOM 2596 C C . GLY A 1 329 ? -13.959 11.459 -14.932 1.00 72.88 329 GLY A C 1
ATOM 2597 O O . GLY A 1 329 ? -14.447 10.713 -15.782 1.00 72.88 329 GLY A O 1
ATOM 2598 N N . GLN A 1 330 ? -13.222 10.978 -13.928 1.00 76.06 330 GLN A N 1
ATOM 2599 C CA . GLN A 1 330 ? -12.909 9.560 -13.774 1.00 76.06 330 GLN A CA 1
ATOM 2600 C C . GLN A 1 330 ? -13.905 8.856 -12.844 1.00 76.06 330 GLN A C 1
ATOM 2602 O O . GLN A 1 330 ? -14.153 9.281 -11.715 1.00 76.06 330 GLN A O 1
ATOM 2607 N N . ARG A 1 331 ? -14.419 7.698 -13.288 1.00 71.56 331 ARG A N 1
ATOM 2608 C CA . ARG A 1 331 ? -15.342 6.859 -12.497 1.00 71.56 331 ARG A CA 1
ATOM 2609 C C . ARG A 1 331 ? -14.751 6.462 -11.140 1.00 71.56 331 ARG A C 1
ATOM 2611 O O . ARG A 1 331 ? -15.487 6.408 -10.166 1.00 71.56 331 ARG A O 1
ATOM 2618 N N . SER A 1 332 ? -13.437 6.248 -11.064 1.00 69.75 332 SER A N 1
ATOM 2619 C CA . SER A 1 332 ? -12.726 5.869 -9.833 1.00 69.75 332 SER A CA 1
ATOM 2620 C C . SER A 1 332 ? -12.848 6.897 -8.702 1.00 69.75 332 SER A C 1
ATOM 2622 O O . SER A 1 332 ? -12.706 6.538 -7.536 1.00 69.75 332 SER A O 1
ATOM 2624 N N . PHE A 1 333 ? -13.124 8.161 -9.040 1.00 70.12 333 PHE A N 1
ATOM 2625 C CA . PHE A 1 333 ? -13.314 9.261 -8.092 1.00 70.12 333 PHE A CA 1
ATOM 2626 C C . PHE A 1 333 ? -14.773 9.748 -8.035 1.00 70.12 333 PHE A C 1
ATOM 2628 O O . PHE A 1 333 ? -15.050 10.803 -7.458 1.00 70.12 333 PHE A O 1
ATOM 2635 N N . SER A 1 334 ? -15.717 8.965 -8.577 1.00 70.94 334 SER A N 1
ATOM 2636 C CA . SER A 1 334 ? -17.169 9.176 -8.456 1.00 70.94 334 SER A CA 1
ATOM 2637 C C . SER A 1 334 ? -17.816 8.217 -7.441 1.00 70.94 334 SER A C 1
ATOM 2639 O O . SER A 1 334 ? -17.397 7.061 -7.355 1.00 70.94 334 SER A O 1
ATOM 2641 N N . PRO A 1 335 ? -18.796 8.675 -6.630 1.00 72.94 335 PRO A N 1
ATOM 2642 C CA . PRO A 1 335 ? -19.436 7.840 -5.617 1.00 72.94 335 PRO A CA 1
ATOM 2643 C C . PRO A 1 335 ? -20.001 6.552 -6.221 1.00 72.94 335 PRO A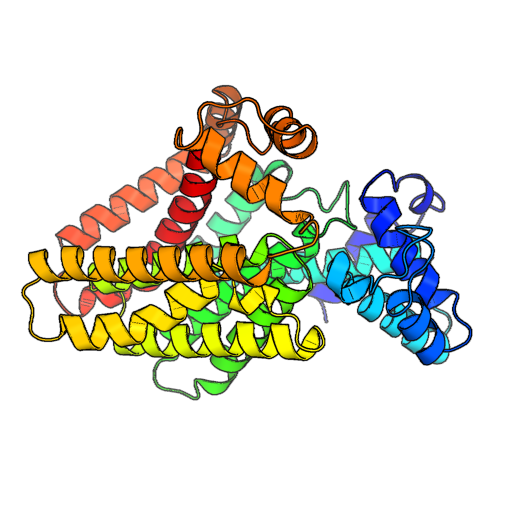 C 1
ATOM 2645 O O . PRO A 1 335 ? -20.448 6.582 -7.372 1.00 72.94 335 PRO A O 1
ATOM 2648 N N . PRO A 1 336 ? -20.005 5.433 -5.464 1.00 79.31 336 PRO A N 1
ATOM 2649 C CA . PRO A 1 336 ? -20.510 4.169 -5.975 1.00 79.31 336 PRO A CA 1
ATOM 2650 C C . PRO A 1 336 ? -21.952 4.353 -6.439 1.00 79.31 336 PRO A C 1
ATOM 2652 O O . PRO A 1 336 ? -22.818 4.837 -5.704 1.00 79.31 336 PRO A O 1
ATOM 2655 N N . SER A 1 337 ? -22.194 3.980 -7.686 1.00 85.25 337 SER A N 1
ATOM 2656 C CA . SER A 1 337 ? -23.510 4.032 -8.301 1.00 85.25 337 SER A CA 1
ATOM 2657 C C . SER A 1 337 ? -24.433 2.968 -7.701 1.00 85.25 337 SER A C 1
ATOM 2659 O O . SER A 1 337 ? -23.993 1.998 -7.080 1.00 85.25 337 SER A O 1
ATOM 2661 N N . ALA A 1 338 ? -25.741 3.109 -7.922 1.00 88.19 338 ALA A N 1
ATOM 2662 C CA . ALA A 1 338 ? -26.705 2.094 -7.497 1.00 88.19 338 ALA A CA 1
ATOM 2663 C C . ALA A 1 338 ? -26.406 0.711 -8.110 1.00 88.19 338 ALA A C 1
ATOM 2665 O O . ALA A 1 338 ? -26.623 -0.302 -7.450 1.00 88.19 338 ALA A O 1
ATOM 2666 N N . SER A 1 339 ? -25.866 0.666 -9.335 1.00 88.38 339 SER A N 1
ATOM 2667 C CA . SER A 1 339 ? -25.412 -0.577 -9.964 1.00 88.38 339 SER A CA 1
ATOM 2668 C C . SER A 1 339 ? -24.197 -1.180 -9.267 1.00 88.38 339 SER A C 1
ATOM 2670 O O . SER A 1 339 ? -24.170 -2.391 -9.083 1.00 88.38 339 SER A O 1
ATOM 2672 N N . ASP A 1 340 ? -23.241 -0.359 -8.818 1.00 85.44 340 ASP A N 1
ATOM 2673 C CA . ASP A 1 340 ? -22.069 -0.857 -8.085 1.00 85.44 340 ASP A CA 1
ATOM 2674 C C . ASP A 1 340 ? -22.514 -1.497 -6.763 1.00 85.44 340 ASP A C 1
ATOM 2676 O O . ASP A 1 340 ? -22.108 -2.604 -6.419 1.00 85.44 340 ASP A O 1
ATOM 2680 N N . LEU A 1 341 ? -23.428 -0.841 -6.041 1.00 88.00 341 LEU A N 1
ATOM 2681 C CA . LEU A 1 341 ? -23.989 -1.381 -4.801 1.00 88.00 341 LEU A CA 1
ATOM 2682 C C . LEU A 1 341 ? -24.809 -2.657 -5.034 1.00 88.00 341 LEU A C 1
ATOM 2684 O O . LEU A 1 341 ? -24.724 -3.580 -4.224 1.00 88.00 341 LEU A O 1
ATOM 2688 N N . ALA A 1 342 ? -25.577 -2.725 -6.125 1.00 90.00 342 ALA A N 1
ATOM 2689 C CA . ALA A 1 342 ? -26.320 -3.925 -6.501 1.00 90.00 342 ALA A CA 1
ATOM 2690 C C . ALA A 1 342 ? -25.375 -5.094 -6.814 1.00 90.00 342 ALA A C 1
ATOM 2692 O O . ALA A 1 342 ? -25.569 -6.188 -6.292 1.00 90.00 342 ALA A O 1
ATOM 2693 N N . GLN A 1 343 ? -24.297 -4.852 -7.561 1.00 88.56 343 GLN A N 1
ATOM 2694 C CA . GLN A 1 343 ? -23.281 -5.861 -7.857 1.00 88.56 343 GLN A CA 1
ATOM 2695 C C . GLN A 1 343 ? -22.601 -6.362 -6.576 1.00 88.56 343 GLN A C 1
ATOM 2697 O O . GLN A 1 343 ? -22.511 -7.567 -6.355 1.00 88.56 343 GLN A O 1
ATOM 2702 N N . LEU A 1 344 ? -22.192 -5.460 -5.677 1.00 88.94 344 LEU A N 1
ATOM 2703 C CA . LEU A 1 344 ? -21.598 -5.833 -4.387 1.00 88.94 344 LEU A CA 1
ATOM 2704 C C . LEU A 1 344 ? -22.568 -6.592 -3.470 1.00 88.94 344 LEU A C 1
ATOM 2706 O O . LEU A 1 344 ? -22.142 -7.365 -2.605 1.00 88.94 344 LEU A O 1
ATOM 2710 N N . TRP A 1 345 ? -23.869 -6.347 -3.622 1.00 91.69 345 TRP A N 1
ATOM 2711 C CA . TRP A 1 345 ? -24.911 -7.096 -2.936 1.00 91.69 345 TRP A CA 1
ATOM 2712 C C . TRP A 1 345 ? -25.048 -8.510 -3.505 1.00 91.69 345 TRP A C 1
ATOM 2714 O O . TRP A 1 345 ? -25.042 -9.478 -2.743 1.00 91.69 345 TRP A O 1
ATOM 2724 N N . GLU A 1 346 ? -25.111 -8.639 -4.830 1.00 92.56 346 GLU A N 1
ATOM 2725 C CA . GLU A 1 346 ? -25.225 -9.914 -5.547 1.00 92.56 346 GLU A CA 1
ATOM 2726 C C . GLU A 1 346 ? -24.013 -10.827 -5.324 1.00 92.56 346 GLU A C 1
ATOM 2728 O O . GLU A 1 346 ? -24.175 -12.033 -5.143 1.00 92.56 346 GLU A O 1
ATOM 2733 N N . THR A 1 347 ? -22.802 -10.268 -5.238 1.00 89.94 347 THR A N 1
ATOM 2734 C CA . THR A 1 347 ? -21.580 -11.031 -4.924 1.00 89.94 347 THR A CA 1
ATOM 2735 C C . THR A 1 347 ? -21.438 -11.379 -3.439 1.00 89.94 347 THR A C 1
ATOM 2737 O O . THR A 1 347 ? -20.434 -11.971 -3.034 1.00 89.94 347 THR A O 1
ATOM 2740 N N . ALA A 1 348 ? -22.431 -11.019 -2.621 1.00 90.31 348 ALA A N 1
ATOM 2741 C CA . ALA A 1 348 ? -22.474 -11.170 -1.172 1.00 90.31 348 ALA A CA 1
ATOM 2742 C C . ALA A 1 348 ? -21.384 -10.406 -0.395 1.00 90.31 348 ALA A C 1
ATOM 2744 O O . ALA A 1 348 ? -21.302 -10.557 0.828 1.00 90.31 348 ALA A O 1
ATOM 2745 N N . LEU A 1 349 ? -20.575 -9.561 -1.044 1.00 89.12 349 LEU A N 1
ATOM 2746 C CA . LEU A 1 349 ? -19.506 -8.810 -0.380 1.00 89.12 349 LEU A CA 1
ATOM 2747 C C . LEU A 1 349 ? -20.074 -7.771 0.589 1.00 89.12 349 LEU A C 1
ATOM 2749 O O . LEU A 1 349 ? -19.709 -7.755 1.766 1.00 89.12 349 LEU A O 1
ATOM 2753 N N . LEU A 1 350 ? -21.008 -6.943 0.116 1.00 88.94 350 LEU A N 1
ATOM 2754 C CA . LEU A 1 350 ? -21.650 -5.911 0.928 1.00 88.94 350 LEU A CA 1
ATOM 2755 C C . LEU A 1 350 ? -22.446 -6.492 2.112 1.00 88.94 350 LEU A C 1
ATOM 2757 O O . LEU A 1 350 ? -22.181 -6.077 3.243 1.00 88.94 350 LEU A O 1
ATOM 2761 N N . PRO A 1 351 ? -23.373 -7.458 1.933 1.00 91.38 351 PRO A N 1
ATOM 2762 C CA . PRO A 1 351 ? -24.112 -8.017 3.066 1.00 91.38 351 PRO A CA 1
ATOM 2763 C C . PRO A 1 351 ? -23.196 -8.732 4.070 1.00 91.38 351 PRO A C 1
ATOM 2765 O O . PRO A 1 351 ? -23.425 -8.629 5.276 1.00 91.38 351 PRO A O 1
ATOM 2768 N N . SER A 1 352 ? -22.121 -9.385 3.611 1.00 89.19 352 SER A N 1
ATOM 2769 C CA . SER A 1 352 ? -21.138 -10.023 4.498 1.00 89.19 352 SER A CA 1
ATOM 2770 C C . SER A 1 352 ? -20.343 -8.994 5.310 1.00 89.19 352 SER A C 1
ATOM 2772 O O . SER A 1 352 ? -20.150 -9.179 6.513 1.00 89.19 352 SER A O 1
ATOM 2774 N N . ALA A 1 353 ? -19.934 -7.880 4.695 1.00 87.38 353 ALA A N 1
ATOM 2775 C CA . ALA A 1 353 ? -19.268 -6.776 5.385 1.00 87.38 353 ALA A CA 1
ATOM 2776 C C . ALA A 1 353 ? -20.185 -6.103 6.424 1.00 87.38 353 ALA A C 1
ATOM 2778 O O . ALA A 1 353 ? -19.754 -5.844 7.549 1.00 87.38 353 ALA A O 1
ATOM 2779 N N . LEU A 1 354 ? -21.460 -5.873 6.086 1.00 89.31 354 LEU A N 1
ATOM 2780 C CA . LEU A 1 354 ? -22.456 -5.318 7.010 1.00 89.31 354 LEU A CA 1
ATOM 2781 C C . LEU A 1 354 ? -22.706 -6.249 8.199 1.00 89.31 354 LEU A C 1
ATOM 2783 O O . LEU A 1 354 ? -22.715 -5.798 9.345 1.00 89.31 354 LEU A O 1
ATOM 2787 N N . LEU A 1 355 ? -22.852 -7.552 7.949 1.00 90.75 355 LEU A N 1
ATOM 2788 C CA . LEU A 1 355 ? -23.004 -8.543 9.011 1.00 90.75 355 LEU A CA 1
ATOM 2789 C C . LEU A 1 355 ? -21.774 -8.569 9.925 1.00 90.75 355 LEU A C 1
ATOM 2791 O O . LEU A 1 355 ? -21.920 -8.528 11.147 1.00 90.75 355 LEU A O 1
ATOM 2795 N N . ALA A 1 356 ? -20.567 -8.573 9.354 1.00 87.88 356 ALA A 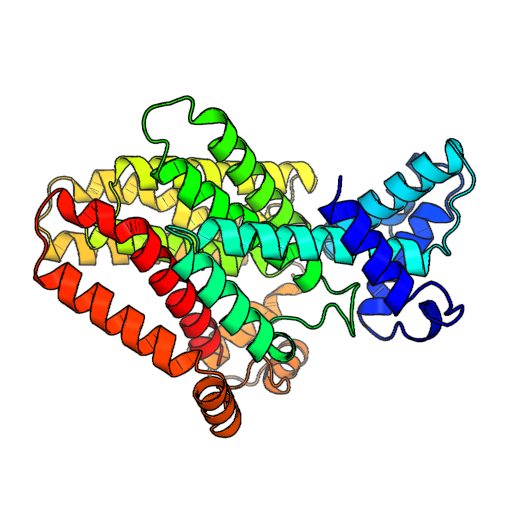N 1
ATOM 2796 C CA . ALA A 1 356 ? -19.327 -8.510 10.122 1.00 87.88 356 ALA A CA 1
ATOM 2797 C C . ALA A 1 356 ? -19.260 -7.241 10.989 1.00 87.88 356 ALA A C 1
ATOM 2799 O O . ALA A 1 356 ? -18.889 -7.319 12.162 1.00 87.88 356 ALA A O 1
ATOM 2800 N N . ALA A 1 357 ? -19.685 -6.092 10.455 1.00 88.94 357 ALA A N 1
ATOM 2801 C CA . ALA A 1 357 ? -19.755 -4.839 11.200 1.00 88.94 357 ALA A CA 1
ATOM 2802 C C . ALA A 1 357 ? -20.690 -4.942 12.410 1.00 88.94 357 ALA A C 1
ATOM 2804 O O . ALA A 1 357 ? -20.300 -4.597 13.527 1.00 88.94 357 ALA A O 1
ATOM 2805 N N . VAL A 1 358 ? -21.900 -5.473 12.210 1.00 91.19 358 VAL A N 1
ATOM 2806 C CA . VAL A 1 358 ? -22.876 -5.683 13.287 1.00 91.19 358 VAL A CA 1
ATOM 2807 C C . VAL A 1 358 ? -22.316 -6.627 14.351 1.00 91.19 358 VAL A C 1
ATOM 2809 O O . VAL A 1 358 ? -22.376 -6.306 15.536 1.00 91.19 358 VAL A O 1
ATOM 2812 N N . VAL A 1 359 ? -21.708 -7.749 13.955 1.00 90.00 359 VAL A N 1
ATOM 2813 C CA . VAL A 1 359 ? -21.122 -8.721 14.893 1.00 90.00 359 VAL A CA 1
ATOM 2814 C C . VAL A 1 359 ? -20.005 -8.090 15.726 1.00 90.00 359 VAL A C 1
ATOM 2816 O O . VAL A 1 359 ? -19.990 -8.255 16.949 1.00 90.00 359 VAL A O 1
ATOM 2819 N N . VAL A 1 360 ? -19.096 -7.329 15.108 1.00 88.50 360 VAL A N 1
ATOM 2820 C CA . VAL A 1 360 ? -18.018 -6.632 15.830 1.00 88.50 360 VAL A CA 1
ATOM 2821 C C . VAL A 1 360 ? -18.590 -5.602 16.806 1.00 88.50 360 VAL A C 1
ATOM 2823 O O . VAL A 1 360 ? -18.151 -5.558 17.955 1.00 88.50 360 VAL A O 1
ATOM 2826 N N . LEU A 1 361 ? -19.587 -4.810 16.398 1.00 88.94 361 LEU A N 1
ATOM 2827 C CA . LEU A 1 361 ? -20.213 -3.793 17.253 1.00 88.94 361 LEU A CA 1
ATOM 2828 C C . LEU A 1 361 ? -20.963 -4.406 18.443 1.00 88.94 361 LEU A C 1
ATOM 2830 O O . LEU A 1 361 ? -20.790 -3.956 19.578 1.00 88.94 361 LEU A O 1
ATOM 2834 N N . VAL A 1 362 ? -21.751 -5.459 18.208 1.00 90.50 362 VAL A N 1
ATOM 2835 C CA . VAL A 1 362 ? -22.464 -6.185 19.269 1.00 90.50 362 VAL A CA 1
ATOM 2836 C C . VAL A 1 362 ? -21.463 -6.801 20.243 1.00 90.50 362 VAL A C 1
ATOM 2838 O O . VAL A 1 362 ? -21.587 -6.598 21.451 1.00 90.50 362 VAL A O 1
ATOM 2841 N N . THR A 1 363 ? -20.416 -7.458 19.741 1.00 89.25 363 THR A N 1
ATOM 2842 C CA . THR A 1 363 ? -19.395 -8.077 20.602 1.00 89.25 363 THR A CA 1
ATOM 2843 C C . THR A 1 363 ? -18.601 -7.028 21.385 1.00 89.25 363 THR A C 1
ATOM 2845 O O . THR A 1 363 ? -18.287 -7.219 22.557 1.00 89.25 363 THR A O 1
ATOM 2848 N N . LEU A 1 364 ? -18.325 -5.864 20.794 1.00 88.12 364 LEU A N 1
ATOM 2849 C CA . LEU A 1 364 ? -17.669 -4.757 21.492 1.00 88.12 364 LEU A CA 1
ATOM 2850 C C . LEU A 1 364 ? -18.516 -4.214 22.658 1.00 88.12 364 LEU A C 1
ATOM 2852 O O . LEU A 1 364 ? -17.958 -3.756 23.661 1.00 88.12 364 LEU A O 1
ATOM 2856 N N . SER A 1 365 ? -19.847 -4.264 22.533 1.00 87.00 365 SER A N 1
ATOM 2857 C CA . SER A 1 365 ? -20.777 -3.847 23.588 1.00 87.00 365 SER A CA 1
ATOM 2858 C C . SER A 1 365 ? -20.860 -4.852 24.744 1.00 87.00 365 SER A C 1
ATOM 2860 O O . SER A 1 365 ? -20.992 -4.440 25.899 1.00 87.00 365 SER A O 1
ATOM 2862 N N . SER A 1 366 ? -20.720 -6.151 24.458 1.00 87.25 366 SER A N 1
ATOM 2863 C CA . SER A 1 366 ? -20.796 -7.219 25.461 1.00 87.25 366 SER A CA 1
ATOM 2864 C C . SER A 1 366 ? -19.465 -7.469 26.175 1.00 87.25 366 SER A C 1
ATOM 2866 O O . SER A 1 366 ? -19.455 -7.815 27.355 1.00 87.25 366 SER A O 1
ATOM 2868 N N . VAL A 1 367 ? -18.340 -7.264 25.487 1.00 88.06 367 VAL A N 1
ATOM 2869 C CA . VAL A 1 367 ? -17.004 -7.610 25.978 1.00 88.06 367 VAL A CA 1
ATOM 2870 C C . VAL A 1 367 ? -16.328 -6.430 26.691 1.00 88.06 367 VAL A C 1
ATOM 2872 O O . VAL A 1 367 ? -16.264 -5.296 26.194 1.00 88.06 367 VAL A O 1
ATOM 2875 N N . LYS A 1 368 ? -15.758 -6.694 27.874 1.00 81.75 368 LYS A N 1
ATOM 2876 C CA . LYS A 1 368 ? -15.066 -5.697 28.711 1.00 81.75 368 LYS A CA 1
ATOM 2877 C C . LYS A 1 368 ? -13.617 -6.098 28.989 1.00 81.75 368 LYS A C 1
ATOM 2879 O O . LYS A 1 368 ? -13.245 -7.262 28.967 1.00 81.75 368 LYS A O 1
ATOM 2884 N N . GLY A 1 369 ? -12.784 -5.102 29.288 1.00 78.75 369 GLY A N 1
ATOM 2885 C CA . GLY A 1 369 ? -11.410 -5.337 29.736 1.00 78.75 369 GLY A CA 1
ATOM 2886 C C . GLY A 1 369 ? -10.520 -5.992 28.673 1.00 78.75 369 GLY A C 1
ATOM 2887 O O . GLY A 1 369 ? -10.511 -5.567 27.519 1.00 78.75 369 GLY A O 1
ATOM 2888 N N . ALA A 1 370 ? -9.730 -6.985 29.086 1.00 77.56 370 ALA A N 1
ATOM 2889 C CA . ALA A 1 370 ? -8.695 -7.608 28.258 1.00 77.56 370 ALA A CA 1
ATOM 2890 C C . ALA A 1 370 ? -9.251 -8.432 27.084 1.00 77.56 370 ALA A C 1
ATOM 2892 O O . ALA A 1 370 ? -8.594 -8.529 26.049 1.00 77.56 370 ALA A O 1
ATOM 2893 N N . GLU A 1 371 ? -10.472 -8.955 27.205 1.00 82.75 371 GLU A N 1
ATOM 2894 C CA . GLU A 1 371 ? -11.132 -9.747 26.161 1.00 82.75 371 GLU A CA 1
ATOM 2895 C C . GLU A 1 371 ? -11.356 -8.947 24.866 1.00 82.75 371 GLU A C 1
ATOM 2897 O O . GLU A 1 371 ? -11.348 -9.516 23.778 1.00 82.75 371 GLU A O 1
ATOM 2902 N N . ARG A 1 372 ? -11.431 -7.606 24.939 1.00 85.31 372 ARG A N 1
ATOM 2903 C CA . ARG A 1 372 ? -11.519 -6.746 23.743 1.00 85.31 372 ARG A CA 1
ATOM 2904 C C . ARG A 1 372 ? -10.334 -6.905 22.797 1.00 85.31 372 ARG A C 1
ATOM 2906 O O . ARG A 1 372 ? -10.482 -6.643 21.610 1.00 85.31 372 ARG A O 1
ATOM 2913 N N . GLN A 1 373 ? -9.174 -7.334 23.294 1.00 84.44 373 GLN A N 1
ATOM 2914 C CA . GLN A 1 373 ? -7.993 -7.529 22.452 1.00 84.44 373 GLN A CA 1
ATOM 2915 C C . GLN A 1 373 ? -8.151 -8.714 21.493 1.00 84.44 373 GLN A C 1
ATOM 2917 O O . GLN A 1 373 ? -7.534 -8.718 20.434 1.00 84.44 373 GLN A O 1
ATOM 2922 N N . GLN A 1 374 ? -9.032 -9.673 21.800 1.00 84.81 374 GLN A N 1
ATOM 2923 C CA . GLN A 1 374 ? -9.345 -10.783 20.894 1.00 84.81 374 GLN A CA 1
ATOM 2924 C C . GLN A 1 374 ? -10.091 -10.312 19.635 1.00 84.81 374 GLN A C 1
ATOM 2926 O O . GLN A 1 374 ? -10.023 -10.967 18.600 1.00 84.81 374 GLN A O 1
ATOM 2931 N N . LEU A 1 375 ? -10.747 -9.147 19.692 1.00 87.94 375 LEU A N 1
ATOM 2932 C CA . LEU A 1 375 ? -11.426 -8.537 18.546 1.00 87.94 375 LEU A CA 1
ATOM 2933 C C . LEU A 1 375 ? -10.473 -7.818 17.590 1.00 87.94 375 LEU A C 1
ATOM 2935 O O . LEU A 1 375 ? -10.931 -7.316 16.567 1.00 87.94 375 LEU A O 1
ATOM 2939 N N . PHE A 1 376 ? -9.174 -7.739 17.895 1.00 89.06 376 PHE A N 1
ATOM 2940 C CA . PHE A 1 376 ? -8.233 -6.978 17.076 1.00 89.06 376 PHE A CA 1
ATOM 2941 C C . PHE A 1 376 ? -8.238 -7.390 15.597 1.00 89.06 376 PHE A C 1
ATOM 2943 O O . PHE A 1 376 ? -8.407 -6.492 14.774 1.00 89.06 376 PHE A O 1
ATOM 2950 N N . PRO A 1 377 ? -8.132 -8.682 15.225 1.00 86.69 377 PRO A N 1
ATOM 2951 C CA . PRO A 1 377 ? -8.089 -9.061 13.813 1.00 86.69 377 PRO A CA 1
ATOM 2952 C C . PRO A 1 377 ? -9.344 -8.657 13.015 1.00 86.69 377 PRO A C 1
ATOM 2954 O O . PRO A 1 377 ? -9.204 -7.918 12.036 1.00 86.69 377 PRO A O 1
ATOM 2957 N N . PRO A 1 378 ? -10.577 -9.038 13.423 1.00 87.12 378 PRO A N 1
ATOM 2958 C CA . PRO A 1 378 ? -11.771 -8.657 12.670 1.00 87.12 378 PRO A CA 1
ATOM 2959 C C . PRO A 1 378 ? -12.051 -7.150 12.736 1.00 87.12 378 PRO A C 1
ATOM 2961 O O . PRO A 1 378 ? -12.502 -6.573 11.750 1.00 87.12 378 PRO A O 1
ATOM 2964 N N . ALA A 1 379 ? -11.749 -6.481 13.856 1.00 88.06 379 ALA A N 1
ATOM 2965 C CA . ALA A 1 379 ? -11.946 -5.038 13.970 1.00 88.06 379 ALA A CA 1
ATOM 2966 C C . ALA A 1 379 ? -10.946 -4.243 13.119 1.00 88.06 379 ALA A C 1
ATOM 2968 O O . ALA A 1 379 ? -11.317 -3.208 12.575 1.00 88.06 379 ALA A O 1
ATOM 2969 N N . LEU A 1 380 ? -9.701 -4.711 12.976 1.00 88.44 380 LEU A N 1
ATOM 2970 C CA . LEU A 1 380 ? -8.714 -4.087 12.096 1.00 88.44 380 LEU A CA 1
ATOM 2971 C C . LEU A 1 380 ? -9.153 -4.167 10.640 1.00 88.44 380 LEU A C 1
ATOM 2973 O O . LEU A 1 380 ? -9.175 -3.136 9.980 1.00 88.44 380 LEU A O 1
ATOM 2977 N N . LEU A 1 381 ? -9.542 -5.345 10.153 1.00 85.06 381 LEU A N 1
ATOM 2978 C CA . LEU A 1 381 ? -9.979 -5.506 8.764 1.00 85.06 381 LEU A CA 1
ATOM 2979 C C . LEU A 1 381 ? -11.244 -4.697 8.468 1.00 85.06 381 LEU A C 1
ATOM 2981 O O . LEU A 1 381 ? -11.312 -4.036 7.437 1.00 85.06 381 LEU A O 1
ATOM 2985 N N . LEU A 1 382 ? -12.205 -4.672 9.397 1.00 85.62 382 LEU A N 1
ATOM 2986 C CA . LEU A 1 382 ? -13.403 -3.844 9.268 1.00 85.62 382 LEU A CA 1
ATOM 2987 C C . LEU A 1 382 ? -13.067 -2.347 9.241 1.00 85.62 382 LEU A C 1
ATOM 2989 O O . LEU A 1 382 ? -13.580 -1.612 8.399 1.00 85.62 382 LEU A O 1
ATOM 2993 N N . MET A 1 383 ? -12.201 -1.893 10.152 1.00 84.81 383 MET A N 1
ATOM 2994 C CA . MET A 1 383 ? -11.759 -0.500 10.189 1.00 84.81 383 MET A CA 1
ATOM 2995 C C . MET A 1 383 ? -10.972 -0.135 8.941 1.00 84.81 383 MET A C 1
ATOM 2997 O O . MET A 1 383 ? -11.145 0.971 8.462 1.00 84.81 383 MET A O 1
ATOM 3001 N N . LEU A 1 384 ? -10.146 -1.031 8.398 1.00 83.56 384 LEU A N 1
ATOM 3002 C CA . LEU A 1 384 ? -9.437 -0.807 7.141 1.00 83.56 384 LEU A CA 1
ATOM 3003 C C . LEU A 1 384 ? -10.411 -0.720 5.970 1.00 83.56 384 LEU A C 1
ATOM 3005 O O . LEU A 1 384 ? -10.325 0.244 5.226 1.00 83.56 384 LEU A O 1
ATOM 3009 N N . ALA A 1 385 ? -11.371 -1.640 5.856 1.00 77.62 385 ALA A N 1
ATOM 3010 C CA . ALA A 1 385 ? -12.392 -1.602 4.811 1.00 77.62 385 ALA A CA 1
ATOM 3011 C C . ALA A 1 385 ? -13.213 -0.304 4.867 1.00 77.62 385 ALA A C 1
ATOM 3013 O O . ALA A 1 385 ? -13.395 0.360 3.850 1.00 77.62 385 ALA A O 1
ATOM 3014 N N . GLY A 1 386 ? -13.644 0.110 6.064 1.00 70.44 386 GLY A N 1
ATOM 3015 C CA . GLY A 1 386 ? -14.325 1.389 6.267 1.00 70.44 386 GLY A CA 1
ATOM 3016 C C . GLY A 1 386 ? -13.413 2.588 6.001 1.00 70.44 386 GLY A C 1
ATOM 3017 O O . GLY A 1 386 ? -13.809 3.529 5.329 1.00 70.44 386 GLY A O 1
ATOM 3018 N N . ALA A 1 387 ? -12.171 2.554 6.476 1.00 64.81 387 ALA A N 1
ATOM 3019 C CA . ALA A 1 387 ? -11.191 3.619 6.305 1.00 64.81 387 ALA A CA 1
ATOM 3020 C C . ALA A 1 387 ? -10.635 3.712 4.882 1.00 64.81 387 ALA A C 1
ATOM 3022 O O . ALA A 1 387 ? -10.055 4.729 4.554 1.00 64.81 387 ALA A O 1
ATOM 3023 N N . THR A 1 388 ? -10.781 2.712 4.022 1.00 62.75 388 THR A N 1
ATOM 3024 C CA . THR A 1 388 ? -10.499 2.865 2.590 1.00 62.75 388 THR A CA 1
ATOM 3025 C C . THR A 1 388 ? -11.747 3.227 1.810 1.00 62.75 388 THR A C 1
ATOM 3027 O O . THR A 1 388 ? -11.651 3.998 0.864 1.00 62.75 388 THR A O 1
ATOM 3030 N N . ALA A 1 389 ? -12.921 2.768 2.249 1.00 55.41 389 ALA A N 1
ATOM 3031 C CA . ALA A 1 389 ? -14.194 3.155 1.657 1.00 55.41 389 ALA A CA 1
ATOM 3032 C C . ALA A 1 389 ? -14.560 4.618 1.937 1.00 55.41 389 ALA A C 1
ATOM 3034 O O . ALA A 1 389 ? -15.162 5.235 1.078 1.00 55.41 389 ALA A O 1
ATOM 3035 N N . VAL A 1 390 ? -14.208 5.182 3.100 1.00 40.59 390 VAL A N 1
ATOM 3036 C CA . VAL A 1 390 ? -14.625 6.529 3.537 1.00 40.59 390 VAL A CA 1
ATOM 3037 C C . VAL A 1 390 ? -13.819 7.659 2.891 1.00 40.59 390 VAL A C 1
ATOM 3039 O O . VAL A 1 390 ? -14.439 8.619 2.478 1.00 40.59 390 VAL A O 1
ATOM 3042 N N . PRO A 1 391 ? -12.486 7.613 2.749 1.00 43.31 391 PRO A N 1
ATOM 3043 C CA . PRO A 1 391 ? -11.731 8.598 1.989 1.00 43.31 391 PRO A CA 1
ATOM 3044 C C . PRO A 1 391 ? -11.860 8.383 0.501 1.00 43.31 391 PRO A C 1
ATOM 3046 O O . PRO A 1 391 ? -11.786 9.381 -0.178 1.00 43.31 391 PRO A O 1
ATOM 3049 N N . PHE A 1 392 ? -12.106 7.167 -0.014 1.00 38.59 392 PHE A N 1
ATOM 3050 C CA . PHE A 1 392 ? -12.694 7.096 -1.348 1.00 38.59 392 PHE A CA 1
ATOM 3051 C C . PHE A 1 392 ? -14.015 7.859 -1.269 1.00 38.59 392 PHE A C 1
ATOM 3053 O O . PHE A 1 392 ? -14.017 8.973 -1.734 1.00 38.59 392 PHE A O 1
ATOM 3060 N N . ALA A 1 393 ? -15.033 7.457 -0.507 1.00 29.62 393 ALA A N 1
ATOM 3061 C CA . ALA A 1 393 ? -16.337 8.140 -0.394 1.00 29.62 393 ALA A CA 1
ATOM 3062 C C . ALA A 1 393 ? -16.368 9.648 -0.008 1.00 29.62 393 ALA A C 1
ATOM 3064 O O . ALA A 1 393 ? -17.422 10.257 -0.148 1.00 29.62 393 ALA A O 1
ATOM 3065 N N . LEU A 1 394 ? -15.273 10.231 0.493 1.00 27.23 394 LEU A N 1
ATOM 3066 C CA . LEU A 1 394 ? -15.097 11.655 0.833 1.00 27.23 394 LEU A CA 1
ATOM 3067 C C . LEU A 1 394 ? -14.122 12.378 -0.121 1.00 27.23 394 LEU A C 1
ATOM 3069 O O . LEU A 1 394 ? -14.050 13.606 -0.108 1.00 27.23 394 LEU A O 1
ATOM 3073 N N . MET A 1 395 ? -13.324 11.632 -0.897 1.00 31.91 395 MET A N 1
ATOM 3074 C CA . MET A 1 395 ? -12.752 12.076 -2.176 1.00 31.91 395 MET A CA 1
ATOM 3075 C C . MET A 1 395 ? -13.789 11.936 -3.312 1.00 31.91 395 MET A C 1
ATOM 3077 O O . MET A 1 395 ? -13.667 12.606 -4.339 1.00 31.91 395 MET A O 1
ATOM 3081 N N . LEU A 1 396 ? -14.811 11.094 -3.111 1.00 32.09 396 LEU A N 1
ATOM 3082 C CA . LEU A 1 396 ? -16.103 11.040 -3.795 1.00 32.09 396 LEU A CA 1
ATOM 3083 C C . LEU A 1 396 ? -17.012 12.163 -3.279 1.00 32.09 396 LEU A C 1
ATOM 3085 O O . LEU A 1 396 ? -17.922 12.516 -4.065 1.00 32.09 396 LEU A O 1
#

Sequence (396 aa):
AVAAGMAFHAAAIFYARREDVKDRLHSENAFYYSFYQQVISARSWRQGLEALWVDTLSEAPEEINALRRFNIYQELLFGLLWRCLAGLSPVPLEPAVFYCACVFVVYGFGVFCMELAATQNLWSLLLAGALYHNNLQEASHVSFMPPLRENIGVPLWFASCASLQLLHCKRHDSAWTPRVLLVLSCTGFLLVWQFACFALAMQACALYALALLRIAAWGFVVDVSRLYVASALLSSALRFGDLWAMRSIFFWLSFSVAVTKRSCQSITDALRIGASVVVAFLAIRQSTLLLVSLSGASLDDDTHIFEFLAFRLGLRKQALGYHAALYEGQRSFSPPSASDLAQLWETALLPSALLAAVVVLVTLSSVKGAERQQLFPPALLLMLAGATAVPFALML

pLDDT: mean 82.02, std 14.65, range [27.23, 98.31]

InterPro domains:
  IPR018732 Dpy-19/Dpy-19-like [PF10034] (25-366)
  IPR018732 Dpy-19/Dpy-19-like [PTHR31488] (25-365)

Radius of gyration: 22.11 Å; Cα contacts (8 Å, |Δi|>4): 434; chains: 1; bounding box: 52×53×63 Å

Foldseek 3Di:
DVLLVVLLVVLCVLPVPDPCLLVLQDDPLNVLVVLLVLLLPDPDLVSSCVCQQQPCDPDPPDTHNNLLVVLNVLSSVLSVVVVVVCVVDNDPGDSSSSSLSVLSSLLSLLVVLLLLLQDPDPVSSVVSVLLCVLCVVVVDPCSNRVSDLCSNLSSLLSQLSSLLSCLLVPVDPPNPVSLVSNLCSLLSNVSRDPCSLLLLLLLLVLLLVCCLLVLDPLVSSLVSLVSQLVSLVVSCVVSVNDCSSVLGLNNLSSVLSVVLCVVQVPDDSVVSVVSNVVSSVVSNVSSVCCVPVVPPDDDPVCVLVVQLLCVLLVVDPDDRDPVVVVLVVDPQLDQQDPVNVVSCVVSVNVVVLVVLVVVLVVCSVVDDDPVSNVSVSSSSVSSSVCSVNVVSVSSD

Nearest PDB structures (foldseek):
  7zli-assembly1_A  TM=8.129E-01  e=3.672E-12  Caenorhabditis elegans
  7zlj-assembly1_A  TM=8.240E-01  e=9.703E-12  Caenorhabditis elegans
  7zlh-assembly1_A  TM=7.955E-01  e=5.732E-12  Caenorhabditis elegans
  6s7t-assembly1_A  TM=6.055E-01  e=2.659E-04  Homo sapiens
  8b6l-assembly1_I  TM=5.577E-01  e=6.747E-04  Homo sapiens

Organism: NCBI:txid311494

Mean predicted aligned error: 8.13 Å

Secondary structure (DSSP, 8-state):
-HHHHHHHHHHHHHHTT-TTHHHH--HHHHHHHHHHHHHHHSSSHHHHHHHHHSB-SSSTTS-B-HHHHH--HHHHHHHHHHHHHHHHS--SS-HHHHHHHHHHHHHHHHHHHHHHHH-SSHHHHHHHHHHHHHTHHHH--TTT-TT-THHHHHHHHHHHHHHHHHHHHTSSS-THHHHHHHHHHHHHHHHH-TTHHHHHHHHHHHHHHHHHTTSS-HHHHHHHHHHHHHHHHHHHHHTTT--HHHHSHHHHHHHHHHHHHHHTTTS-HHHHHHHHHHHHHHHHHHHHHHHHHS-TTS--TTHHHHHHHHHHTTS--SPPPHHHHHHHTSGGGSPPPHHHHHHHHHTTHHHHHHHHHHHHHHHHHH--GGGGGGGHHHHHHHHHHHHHHHHHHHH-

Solvent-accessible surface area (backbone atoms only — not comparable to full-atom values): 20679 Å² total; per-residue (Å²): 108,68,68,52,52,50,26,49,48,48,38,37,71,78,38,70,85,49,94,54,58,61,76,69,42,54,71,71,33,35,56,47,48,47,56,21,49,51,30,56,70,33,94,41,74,64,53,20,51,45,51,38,49,64,21,52,77,88,56,60,92,46,76,39,42,40,46,70,74,68,24,41,51,60,33,53,53,52,16,52,50,48,50,54,47,48,72,75,43,84,63,96,58,56,71,58,52,47,54,44,25,54,39,44,36,46,31,54,51,11,53,52,21,40,44,57,43,58,43,85,48,73,64,44,38,54,48,52,52,51,42,47,60,67,36,38,77,83,77,42,54,51,93,84,50,41,64,41,44,62,42,53,20,51,21,25,49,24,35,26,49,23,18,51,48,48,41,64,72,36,73,84,61,81,56,59,62,33,52,52,44,27,28,51,20,48,19,49,16,56,43,34,21,90,64,34,50,57,59,51,28,29,48,51,48,32,52,50,50,32,35,74,74,48,27,37,56,64,68,59,50,38,54,51,22,51,42,50,39,50,14,32,53,51,34,16,55,77,46,76,64,41,55,66,47,63,38,28,53,29,34,30,43,30,57,37,46,56,53,40,54,65,74,40,70,88,49,57,74,72,59,31,53,55,52,44,52,52,48,46,52,52,22,42,50,51,17,53,48,50,54,56,66,74,47,72,89,62,89,60,82,68,51,36,58,57,52,37,47,34,39,58,64,65,75,39,91,67,85,67,56,71,77,24,45,55,50,70,75,32,72,90,42,45,60,83,46,74,66,55,54,49,49,36,44,75,50,43,48,48,59,50,53,52,50,50,51,51,50,53,54,53,48,58,73,76,45,64,72,77,63,29,42,75,47,35,66,67,52,48,54,51,36,37,55,48,42,54,50,46,56,48,57,51,54,58